Protein AF-V5EWU5-F1 (afdb_monomer_lite)

Radius of gyration: 29.4 Å; chains: 1; bounding box: 116×61×73 Å

Sequence (557 aa):
MPGSDLAMIQNNDSPIPMQPTFGDHDDWWSHLLGIFGRSRPTSTRIVQHLLTRFVQSNAVFFGLLHAPTLLAVVSGKQGHARADPALYLAVLAVSACDMHQTRIADERTSDMTSANEASRQLAAKLSEMAATYLQTATAHGSALTPSMGQAASILALTQPDGSTEQNSLIRLAENVVRTLSLHEAVSSREPLLQDSEPDSPLYWSRPVTSDSPESEVKYESIVRLCWTGISHRFRKYIAKPDEDFGDVDLPDFIQEIRPMAFWQPSVLPEDLPPPFFHSQDLMRRSAHLSRLTVSLAKLEKIKEVDEAGTPPSDTLEQVRGLLRSLDDLETSFVRHRPRSDAERHNVLGRTLQMFCRMHVWVRLTIWRKYKLWNSASDARSDDGAQRLFQTTHHPTVEFWLTIVQDMIDTMQQDLDAHVVDMTALRTSAADVDALARHVICACDLVVASGEAQPIAGQVDVALIILKRMLAHASLNEAKDGLHLTDDVVQRVKLGETRRAELTVGTAAAAEQPEVTEADVGIVRDDPMPPADQLSAEPAATTEPVVEPISTEELPSQ

Structure (mmCIF, N/CA/C/O backbone):
data_AF-V5EWU5-F1
#
_entry.id   AF-V5EWU5-F1
#
loop_
_atom_site.group_PDB
_atom_site.id
_atom_site.type_symbol
_atom_site.label_atom_id
_atom_site.label_alt_id
_atom_site.label_comp_id
_atom_site.label_asym_id
_atom_site.label_entity_id
_atom_site.label_seq_id
_atom_site.pdbx_PDB_ins_code
_atom_site.Cartn_x
_atom_site.Cartn_y
_atom_site.Cartn_z
_atom_site.occupancy
_atom_site.B_iso_or_equiv
_atom_site.auth_seq_id
_atom_site.auth_comp_id
_atom_site.auth_asym_id
_atom_site.auth_atom_id
_atom_site.pdbx_PDB_model_num
ATOM 1 N N . MET A 1 1 ? 1.109 -25.417 -17.497 1.00 25.52 1 MET A N 1
ATOM 2 C CA . MET A 1 1 ? 0.091 -24.498 -16.955 1.00 25.52 1 MET A CA 1
ATOM 3 C C . MET A 1 1 ? 0.801 -23.240 -16.491 1.00 25.52 1 MET A C 1
ATOM 5 O O . MET A 1 1 ? 1.584 -23.365 -15.556 1.00 25.52 1 MET A O 1
ATOM 9 N N . PRO A 1 2 ? 0.627 -22.074 -17.131 1.00 31.09 2 PRO A N 1
ATOM 10 C CA . PRO A 1 2 ? 0.987 -20.825 -16.485 1.00 31.09 2 PRO A CA 1
ATOM 11 C C . PRO A 1 2 ? -0.151 -20.498 -15.513 1.00 31.09 2 PRO A C 1
ATOM 13 O O . PRO A 1 2 ? -1.294 -20.298 -15.921 1.00 31.09 2 PRO A O 1
ATOM 16 N N . GLY A 1 3 ? 0.136 -20.584 -14.215 1.00 30.09 3 GLY A N 1
ATOM 17 C CA . GLY A 1 3 ? -0.768 -20.069 -13.191 1.00 30.09 3 GLY A CA 1
ATOM 18 C C . GLY A 1 3 ? -0.909 -18.554 -13.334 1.00 30.09 3 GLY A C 1
ATOM 19 O O . GLY A 1 3 ? -0.122 -17.924 -14.033 1.00 30.09 3 GLY A O 1
ATOM 20 N N . SER A 1 4 ? -1.906 -17.980 -12.659 1.00 36.06 4 SER A N 1
ATOM 21 C CA . SER A 1 4 ? -2.008 -16.533 -12.416 1.00 36.06 4 SER A CA 1
ATOM 22 C C . SER A 1 4 ? -0.617 -15.904 -12.210 1.00 36.06 4 SER A C 1
ATOM 24 O O . SER A 1 4 ? 0.197 -16.484 -11.491 1.00 36.06 4 SER A O 1
ATOM 26 N N . ASP A 1 5 ? -0.344 -14.730 -12.795 1.00 43.38 5 ASP A N 1
ATOM 27 C CA . ASP A 1 5 ? 0.932 -13.999 -12.637 1.00 43.38 5 ASP A CA 1
ATOM 28 C C . ASP A 1 5 ? 1.326 -13.808 -11.157 1.00 43.38 5 ASP A C 1
ATOM 30 O O . ASP A 1 5 ? 2.505 -13.716 -10.819 1.00 43.38 5 ASP A O 1
ATOM 34 N N . LEU A 1 6 ? 0.336 -13.811 -10.258 1.00 36.38 6 LEU A N 1
ATOM 35 C CA . LEU A 1 6 ? 0.501 -13.708 -8.805 1.00 36.38 6 LEU A CA 1
ATOM 36 C C . LEU A 1 6 ? 0.885 -15.046 -8.131 1.00 36.38 6 LEU A C 1
ATOM 38 O O . LEU A 1 6 ? 1.323 -15.056 -6.984 1.00 36.38 6 LEU A O 1
ATOM 42 N N . ALA A 1 7 ? 0.716 -16.178 -8.818 1.00 30.06 7 ALA A N 1
ATOM 43 C CA . ALA A 1 7 ? 0.884 -17.541 -8.306 1.00 30.06 7 ALA A CA 1
ATOM 44 C C . ALA A 1 7 ? 2.171 -18.247 -8.785 1.00 30.06 7 ALA A C 1
ATOM 46 O O . ALA A 1 7 ? 2.462 -19.349 -8.325 1.00 30.06 7 ALA A O 1
ATOM 47 N N . MET A 1 8 ? 2.965 -17.648 -9.682 1.00 33.09 8 MET A N 1
ATOM 48 C CA . MET A 1 8 ? 4.185 -18.278 -10.230 1.00 33.09 8 MET A CA 1
ATOM 49 C C . MET A 1 8 ? 5.470 -18.017 -9.422 1.00 33.09 8 MET A C 1
ATOM 51 O O . MET A 1 8 ? 6.584 -18.171 -9.923 1.00 33.09 8 MET A O 1
ATOM 55 N N . ILE A 1 9 ? 5.345 -17.606 -8.166 1.00 38.03 9 ILE A N 1
ATOM 56 C CA . ILE A 1 9 ? 6.449 -17.046 -7.393 1.00 38.03 9 ILE A CA 1
ATOM 57 C C . ILE A 1 9 ? 6.879 -18.053 -6.315 1.00 38.03 9 ILE A C 1
ATOM 59 O O . ILE A 1 9 ? 6.275 -18.129 -5.250 1.00 38.03 9 ILE A O 1
ATOM 63 N N . GLN A 1 10 ? 7.903 -18.860 -6.609 1.00 32.69 10 GLN A N 1
ATOM 64 C CA . GLN A 1 10 ? 8.476 -19.835 -5.668 1.00 32.69 10 GLN A CA 1
ATOM 65 C C . GLN A 1 10 ? 9.696 -19.259 -4.933 1.00 32.69 10 GLN A C 1
ATOM 67 O O . GLN A 1 10 ? 10.587 -18.686 -5.565 1.00 32.69 10 GLN A O 1
ATOM 72 N N . ASN A 1 11 ? 9.737 -19.437 -3.608 1.00 29.36 11 ASN A N 1
ATOM 73 C CA . ASN A 1 11 ? 10.832 -19.024 -2.722 1.00 29.36 11 ASN A CA 1
ATOM 74 C C . ASN A 1 11 ? 12.160 -19.667 -3.153 1.00 29.36 11 ASN A C 1
ATOM 76 O O . ASN A 1 11 ? 12.214 -20.876 -3.380 1.00 29.36 11 ASN A O 1
ATOM 80 N N . ASN A 1 12 ? 13.234 -18.880 -3.250 1.00 30.41 12 ASN A N 1
ATOM 81 C CA . ASN A 1 12 ? 14.565 -19.401 -3.560 1.00 30.41 12 ASN A CA 1
ATOM 82 C C . ASN A 1 12 ? 15.584 -18.902 -2.525 1.00 30.41 12 ASN A C 1
ATOM 84 O O . ASN A 1 12 ? 15.994 -17.747 -2.570 1.00 30.41 12 ASN A O 1
ATOM 88 N N . ASP A 1 13 ? 15.999 -19.776 -1.606 1.00 31.80 13 ASP A N 1
ATOM 89 C CA . ASP A 1 13 ? 16.842 -19.469 -0.438 1.00 31.80 13 ASP A CA 1
ATOM 90 C C . ASP A 1 13 ? 18.348 -19.600 -0.736 1.00 31.80 13 ASP A C 1
ATOM 92 O O . ASP A 1 13 ? 19.056 -20.428 -0.160 1.00 31.80 13 ASP A O 1
ATOM 96 N N . SER A 1 14 ? 18.878 -18.795 -1.661 1.00 26.36 14 SER A N 1
ATOM 97 C CA . SER A 1 14 ? 20.330 -18.763 -1.912 1.00 26.36 14 SER A CA 1
ATOM 98 C C . SER A 1 14 ? 21.030 -17.680 -1.073 1.00 26.36 14 SER A C 1
ATOM 100 O O . SER A 1 14 ? 20.687 -16.507 -1.212 1.00 26.36 14 SER A O 1
ATOM 102 N N . PRO A 1 15 ? 22.039 -18.015 -0.243 1.00 31.42 15 PRO A N 1
ATOM 103 C CA . PRO A 1 15 ? 22.735 -17.034 0.587 1.00 31.42 15 PRO A CA 1
ATOM 104 C C . PRO A 1 15 ? 23.613 -16.090 -0.251 1.00 31.42 15 PRO A C 1
ATOM 106 O O . PRO A 1 15 ? 24.507 -16.529 -0.983 1.00 31.42 15 PRO A O 1
ATOM 109 N N . ILE A 1 16 ? 23.373 -14.781 -0.109 1.00 35.44 16 ILE A N 1
ATOM 110 C CA . ILE A 1 16 ? 24.183 -13.711 -0.704 1.00 35.44 16 ILE A CA 1
ATOM 111 C C . ILE A 1 16 ? 25.237 -13.249 0.322 1.00 35.44 16 ILE A C 1
ATOM 113 O O . ILE A 1 16 ? 24.898 -12.907 1.452 1.00 35.44 16 ILE A O 1
ATOM 117 N N . PRO A 1 17 ? 26.524 -13.244 -0.036 1.00 37.47 17 PRO A N 1
ATOM 118 C CA . PRO A 1 17 ? 27.614 -12.939 0.888 1.00 37.47 17 PRO A CA 1
ATOM 119 C C . PRO A 1 17 ? 27.981 -11.453 0.979 1.00 37.47 17 PRO A C 1
ATOM 121 O O . PRO A 1 17 ? 27.923 -10.703 0.005 1.00 37.47 17 PRO A O 1
ATOM 124 N N . MET A 1 18 ? 28.432 -11.090 2.181 1.00 44.06 18 MET A N 1
ATOM 125 C CA . MET A 1 18 ? 28.787 -9.749 2.637 1.00 44.06 18 MET A CA 1
ATOM 126 C C . MET A 1 18 ? 30.224 -9.379 2.252 1.00 44.06 18 MET A C 1
ATOM 128 O O . MET A 1 18 ? 31.163 -9.966 2.782 1.00 44.06 18 MET A O 1
ATOM 13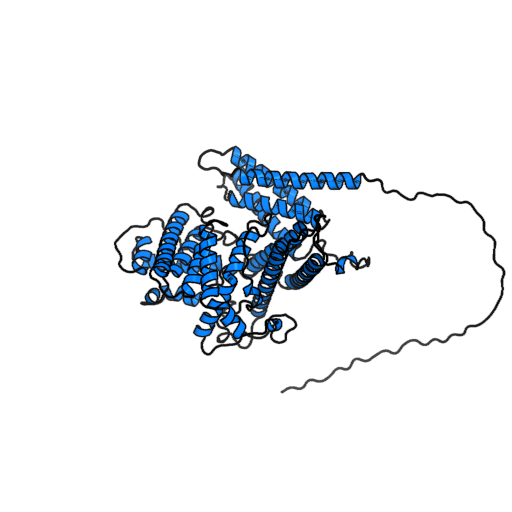2 N N . GLN A 1 19 ? 30.376 -8.421 1.337 1.00 35.84 19 GLN A N 1
ATOM 133 C CA . GLN A 1 19 ? 31.298 -7.269 1.392 1.00 35.84 19 GLN A CA 1
ATOM 134 C C . GLN A 1 19 ? 31.672 -6.796 -0.030 1.00 35.84 19 GLN A C 1
ATOM 136 O O . GLN A 1 19 ? 32.185 -7.591 -0.820 1.00 35.84 19 GLN A O 1
ATOM 141 N N . PRO A 1 20 ? 31.429 -5.513 -0.363 1.00 39.81 20 PRO A N 1
ATOM 142 C CA . PRO A 1 20 ? 31.774 -4.928 -1.656 1.00 39.81 20 PRO A CA 1
ATOM 143 C C . PRO A 1 20 ? 33.269 -4.565 -1.765 1.00 39.81 20 PRO A C 1
ATOM 145 O O . PRO A 1 20 ? 33.839 -4.032 -0.815 1.00 39.81 20 PRO A O 1
ATOM 148 N N . THR A 1 21 ? 33.900 -4.775 -2.929 1.00 38.00 21 THR A N 1
ATOM 149 C CA . THR A 1 21 ? 35.252 -4.255 -3.251 1.00 38.00 21 THR A CA 1
ATOM 150 C C . THR A 1 21 ? 35.234 -3.408 -4.526 1.00 38.00 21 THR A C 1
ATOM 152 O O . THR A 1 21 ? 34.425 -3.637 -5.417 1.00 38.00 21 THR A O 1
ATOM 155 N N . PHE A 1 22 ? 36.090 -2.382 -4.589 1.00 39.75 22 PHE A N 1
ATOM 156 C CA . PHE A 1 22 ? 35.981 -1.259 -5.532 1.00 39.75 22 PHE A CA 1
ATOM 157 C C . PHE A 1 22 ? 36.972 -1.339 -6.707 1.00 39.75 22 PHE A C 1
ATOM 159 O O . PHE A 1 22 ? 38.113 -1.767 -6.530 1.00 39.75 22 PHE A O 1
ATOM 166 N N . GLY A 1 23 ? 36.551 -0.845 -7.877 1.00 37.81 23 GLY A N 1
ATOM 167 C CA . GLY A 1 23 ? 37.384 -0.551 -9.048 1.00 37.81 23 GLY A CA 1
ATOM 168 C C . GLY A 1 23 ? 36.678 0.428 -10.002 1.00 37.81 23 GLY A C 1
ATOM 169 O O . GLY A 1 23 ? 35.449 0.501 -9.994 1.00 37.81 23 GLY A O 1
ATOM 170 N N . ASP A 1 24 ? 37.448 1.181 -10.795 1.00 38.38 24 ASP A N 1
ATOM 171 C CA . ASP A 1 24 ? 36.939 2.149 -11.785 1.00 38.38 24 ASP A CA 1
ATOM 172 C C . ASP A 1 24 ? 36.234 1.436 -12.953 1.00 38.38 24 ASP A C 1
ATOM 174 O O . ASP A 1 24 ? 36.809 0.547 -13.595 1.00 38.38 24 ASP A O 1
ATOM 178 N N . HIS A 1 25 ? 34.979 1.808 -13.236 1.00 48.34 25 HIS A N 1
ATOM 179 C CA . HIS A 1 25 ? 34.141 1.181 -14.265 1.00 48.34 25 HIS A CA 1
ATOM 180 C C . HIS A 1 25 ? 33.332 2.225 -15.069 1.00 48.34 25 HIS A C 1
ATOM 182 O O . HIS A 1 25 ? 32.541 2.962 -14.491 1.00 48.34 25 HIS A O 1
ATOM 188 N N . ASP A 1 26 ? 33.487 2.225 -16.404 1.00 56.50 26 ASP A N 1
ATOM 189 C CA . ASP A 1 26 ? 32.909 3.209 -17.352 1.00 56.50 26 ASP A CA 1
ATOM 190 C C . ASP A 1 26 ? 31.414 3.002 -17.704 1.00 56.50 26 ASP A C 1
ATOM 192 O O . ASP A 1 26 ? 30.802 3.853 -18.346 1.00 56.50 26 ASP A O 1
ATOM 196 N N . ASP A 1 27 ? 30.805 1.878 -17.312 1.00 79.38 27 ASP A N 1
ATOM 197 C CA . ASP A 1 27 ? 29.400 1.534 -17.602 1.00 79.38 27 ASP A CA 1
ATOM 198 C C . ASP A 1 27 ? 28.639 1.215 -16.305 1.00 79.38 27 ASP A C 1
ATOM 200 O O . ASP A 1 27 ? 29.173 0.536 -15.421 1.00 79.38 27 ASP A O 1
ATOM 204 N N . TRP A 1 28 ? 27.381 1.663 -16.201 1.00 86.50 28 TRP A N 1
ATOM 205 C CA . TRP A 1 28 ? 26.543 1.535 -14.999 1.00 86.50 28 TRP A CA 1
ATOM 206 C C . TRP A 1 28 ? 26.399 0.077 -14.555 1.00 86.50 28 TRP A C 1
ATOM 208 O O . TRP A 1 28 ? 26.444 -0.226 -13.363 1.00 86.50 28 TRP A O 1
ATOM 218 N N . TRP A 1 29 ? 26.278 -0.841 -15.519 1.00 88.38 29 TRP A N 1
ATOM 219 C CA . TRP A 1 29 ? 26.151 -2.269 -15.255 1.00 88.38 29 TRP A CA 1
ATOM 220 C C . TRP A 1 29 ? 27.453 -2.837 -14.690 1.00 88.38 29 TRP A C 1
ATOM 222 O O . TRP A 1 29 ? 27.440 -3.627 -13.748 1.00 88.38 29 TRP A O 1
ATOM 232 N N . SER A 1 30 ? 28.599 -2.396 -15.210 1.00 86.31 30 SER A N 1
ATOM 233 C CA . SER A 1 30 ? 29.905 -2.781 -14.669 1.00 86.31 30 SER A CA 1
ATOM 234 C C . SER A 1 30 ? 30.135 -2.198 -13.274 1.00 86.31 30 SER A C 1
ATOM 236 O O . SER A 1 30 ? 30.614 -2.924 -12.405 1.00 86.31 30 SER A O 1
ATOM 238 N N . HIS A 1 31 ? 29.720 -0.952 -13.025 1.00 86.00 31 HIS A N 1
ATOM 239 C CA . HIS A 1 31 ? 29.745 -0.346 -11.694 1.00 86.00 31 HIS A CA 1
ATOM 240 C C . HIS A 1 31 ? 28.875 -1.143 -10.706 1.00 86.00 31 HIS A C 1
ATOM 242 O O . HIS A 1 31 ? 29.367 -1.548 -9.653 1.00 86.00 31 HIS A O 1
ATOM 248 N N . LEU A 1 32 ? 27.633 -1.479 -11.076 1.00 88.69 32 LEU A N 1
ATOM 249 C CA . LEU A 1 32 ? 26.738 -2.322 -10.278 1.00 88.69 32 LEU A CA 1
ATOM 250 C C . LEU A 1 32 ? 27.356 -3.693 -9.965 1.00 88.69 32 LEU A C 1
ATOM 252 O O . LEU A 1 32 ? 27.375 -4.115 -8.812 1.00 88.69 32 LEU A O 1
ATOM 256 N N . LEU A 1 33 ? 27.879 -4.402 -10.971 1.00 88.06 33 LEU A N 1
ATOM 257 C CA . LEU A 1 33 ? 28.502 -5.712 -10.748 1.00 88.06 33 LEU A CA 1
ATOM 258 C C . LEU A 1 33 ? 29.757 -5.615 -9.870 1.00 88.06 33 LEU A C 1
ATOM 260 O O . LEU A 1 33 ? 30.027 -6.547 -9.104 1.00 88.06 33 LEU A O 1
ATOM 264 N N . GLY A 1 34 ? 30.484 -4.498 -9.975 1.00 82.38 34 GLY A N 1
ATOM 265 C CA . GLY A 1 34 ? 31.624 -4.148 -9.136 1.00 82.38 34 GLY A CA 1
ATOM 266 C C . GLY A 1 34 ? 31.249 -4.005 -7.663 1.00 82.38 34 GLY A C 1
ATOM 267 O O . GLY A 1 34 ? 32.018 -4.444 -6.817 1.00 82.38 34 GLY A O 1
ATOM 268 N N . ILE A 1 35 ? 30.035 -3.534 -7.333 1.00 83.31 35 ILE A N 1
ATOM 269 C CA . ILE A 1 35 ? 29.554 -3.486 -5.939 1.00 83.31 35 ILE A CA 1
ATOM 270 C C . ILE A 1 35 ? 29.672 -4.857 -5.282 1.00 83.31 35 ILE A C 1
ATOM 272 O O . ILE A 1 35 ? 30.048 -4.937 -4.129 1.00 83.31 35 ILE A O 1
ATOM 276 N N . PHE A 1 36 ? 29.420 -5.958 -5.980 1.00 79.88 36 PHE A N 1
ATOM 277 C CA . PHE A 1 36 ? 29.479 -7.274 -5.343 1.00 79.88 36 PHE A CA 1
ATOM 278 C C . PHE A 1 36 ? 30.904 -7.842 -5.219 1.00 79.88 36 PHE A C 1
ATOM 280 O O . PHE A 1 36 ? 31.059 -8.927 -4.663 1.00 79.88 36 PHE A O 1
ATOM 287 N N . GLY A 1 37 ? 31.935 -7.151 -5.735 1.00 64.31 37 GLY A N 1
ATOM 288 C CA . GLY A 1 37 ? 33.358 -7.462 -5.519 1.00 64.31 37 GLY A CA 1
ATOM 289 C C . GLY A 1 37 ? 33.833 -8.837 -6.009 1.00 64.31 37 GLY A C 1
ATOM 290 O O . GLY A 1 37 ? 34.921 -9.297 -5.661 1.00 64.31 37 GLY A O 1
ATOM 291 N N . ARG A 1 38 ? 33.000 -9.541 -6.782 1.00 67.56 38 ARG A N 1
ATOM 292 C CA . ARG A 1 38 ? 33.173 -10.945 -7.177 1.00 67.56 38 ARG A CA 1
ATOM 293 C C . ARG A 1 38 ? 33.399 -11.090 -8.673 1.00 67.56 38 ARG A C 1
ATOM 295 O O . ARG A 1 38 ? 33.311 -10.139 -9.445 1.00 67.56 38 ARG A O 1
ATOM 302 N N . SER A 1 39 ? 33.656 -12.327 -9.103 1.00 82.31 39 SER A N 1
ATOM 303 C CA . SER A 1 39 ? 33.628 -12.658 -10.525 1.00 82.31 39 SER A CA 1
ATOM 304 C C . SER A 1 39 ? 32.289 -12.232 -11.138 1.00 82.31 39 SER A C 1
ATOM 306 O O . SER A 1 39 ? 31.231 -12.457 -10.542 1.00 82.31 39 SER A O 1
ATOM 308 N N . ARG A 1 40 ? 32.328 -11.660 -12.351 1.00 82.50 40 ARG A N 1
ATOM 309 C CA . ARG A 1 40 ? 31.131 -11.218 -13.092 1.00 82.50 40 ARG A CA 1
ATOM 310 C C . ARG A 1 40 ? 29.967 -12.229 -13.049 1.00 82.50 40 ARG A C 1
ATOM 312 O O . ARG A 1 40 ? 28.863 -11.805 -12.720 1.00 82.50 40 ARG A O 1
ATOM 319 N N . PRO A 1 41 ? 30.176 -13.546 -13.275 1.00 84.31 41 PRO A N 1
ATOM 320 C CA . PRO A 1 41 ? 29.092 -14.531 -13.199 1.00 84.31 41 PRO A CA 1
ATOM 321 C C . PRO A 1 41 ? 28.394 -14.591 -11.836 1.00 84.31 41 PRO A C 1
ATOM 323 O O . PRO A 1 41 ? 27.191 -14.827 -11.767 1.00 84.31 41 PRO A O 1
ATOM 326 N N . THR A 1 42 ? 29.133 -14.384 -10.747 1.00 82.38 42 THR A N 1
ATOM 327 C CA . THR A 1 42 ? 28.574 -14.433 -9.392 1.00 82.38 42 THR A CA 1
ATOM 328 C C . THR A 1 42 ? 27.777 -13.172 -9.090 1.00 82.38 42 THR A C 1
ATOM 330 O O . THR A 1 42 ? 26.655 -13.275 -8.604 1.00 82.38 42 THR A O 1
ATOM 333 N N . SER A 1 43 ? 28.308 -11.998 -9.442 1.00 85.06 43 SER A N 1
ATOM 334 C CA . SER A 1 43 ? 27.592 -10.726 -9.309 1.00 85.06 43 SER A CA 1
ATOM 335 C C . SER A 1 43 ? 26.283 -10.735 -10.109 1.00 85.06 43 SER A C 1
ATOM 337 O O . SER A 1 43 ? 25.245 -10.338 -9.592 1.00 85.06 43 SER A O 1
ATOM 339 N N . THR A 1 44 ? 26.284 -11.275 -11.334 1.00 87.56 44 THR A N 1
ATOM 340 C CA . THR A 1 44 ? 25.061 -11.395 -12.146 1.00 87.56 44 THR A CA 1
ATOM 341 C C . THR A 1 44 ? 24.020 -12.318 -11.507 1.00 87.56 44 THR A C 1
ATOM 343 O O . THR A 1 44 ? 22.838 -11.989 -11.531 1.00 87.56 44 THR A O 1
ATOM 346 N N . ARG A 1 45 ? 24.430 -13.437 -10.887 1.00 85.50 45 ARG A N 1
ATOM 347 C CA . ARG A 1 45 ? 23.500 -14.306 -10.137 1.00 85.50 45 ARG A CA 1
ATOM 348 C C . ARG A 1 45 ? 22.894 -13.597 -8.930 1.00 85.50 45 ARG A C 1
ATOM 350 O O . ARG A 1 45 ? 21.713 -13.782 -8.668 1.00 85.50 45 ARG A O 1
ATOM 357 N N . ILE A 1 46 ? 23.681 -12.788 -8.219 1.00 84.62 46 ILE A N 1
ATOM 358 C CA . ILE A 1 46 ? 23.183 -11.987 -7.092 1.00 84.62 46 ILE A CA 1
ATOM 359 C C . ILE A 1 46 ? 22.140 -10.983 -7.589 1.00 84.62 46 ILE A C 1
ATOM 361 O O . ILE A 1 46 ? 21.049 -10.922 -7.034 1.00 84.62 46 ILE A O 1
ATOM 365 N N . VAL A 1 47 ? 22.426 -10.266 -8.680 1.00 89.00 47 VAL A N 1
ATOM 366 C CA . VAL A 1 47 ? 21.457 -9.351 -9.301 1.00 89.00 47 VAL A CA 1
ATOM 367 C C . VAL A 1 47 ? 20.185 -10.097 -9.711 1.00 89.00 47 VAL A C 1
ATOM 369 O O . VAL A 1 47 ? 19.095 -9.667 -9.358 1.00 89.00 47 VAL A O 1
ATOM 372 N N . GLN A 1 48 ? 20.297 -11.243 -10.389 1.00 88.88 48 GLN A N 1
ATOM 373 C CA . GLN A 1 48 ? 19.136 -12.056 -10.768 1.00 88.88 48 GLN A CA 1
ATOM 374 C C . GLN A 1 48 ? 18.311 -12.498 -9.550 1.00 88.88 48 GLN A C 1
ATOM 376 O O . GLN A 1 48 ? 17.080 -12.459 -9.597 1.00 88.88 48 GLN A O 1
ATOM 381 N N . HIS A 1 49 ? 18.972 -12.904 -8.465 1.00 85.00 49 HIS A N 1
ATOM 382 C CA . HIS A 1 49 ? 18.303 -13.272 -7.222 1.00 85.00 49 HIS A CA 1
ATOM 383 C C . HIS A 1 49 ? 17.549 -12.080 -6.623 1.00 85.00 49 HIS A C 1
ATOM 385 O O . HIS A 1 49 ? 16.372 -12.216 -6.303 1.00 85.00 49 HIS A O 1
ATOM 391 N N . LEU A 1 50 ? 18.181 -10.906 -6.534 1.00 86.75 50 LEU A N 1
ATOM 392 C CA . LEU A 1 50 ? 17.543 -9.691 -6.024 1.00 86.75 50 LEU A CA 1
ATOM 393 C C . LEU A 1 50 ? 16.354 -9.261 -6.899 1.00 86.75 50 LEU A C 1
ATOM 395 O O . LEU A 1 50 ? 15.286 -9.001 -6.364 1.00 86.75 50 LEU A O 1
ATOM 399 N N . LEU A 1 51 ? 16.483 -9.279 -8.231 1.00 88.25 51 LEU A N 1
ATOM 400 C CA . LEU A 1 51 ? 15.364 -8.988 -9.142 1.00 88.25 51 LEU A CA 1
ATOM 401 C C . LEU A 1 51 ? 14.205 -9.972 -8.966 1.00 88.25 51 LEU A C 1
ATOM 403 O O . LEU A 1 51 ? 13.044 -9.571 -8.978 1.00 88.25 51 LEU A O 1
ATOM 407 N N . THR A 1 52 ? 14.513 -11.259 -8.792 1.00 84.12 52 THR A N 1
ATOM 408 C CA . THR A 1 52 ? 13.487 -12.271 -8.519 1.00 84.12 52 THR A CA 1
ATOM 409 C C . THR A 1 52 ? 12.791 -11.938 -7.206 1.00 84.12 52 THR A C 1
ATOM 411 O O . THR A 1 52 ? 11.568 -11.846 -7.193 1.00 84.12 52 THR A O 1
ATOM 414 N N . ARG A 1 53 ? 13.564 -11.666 -6.144 1.00 80.00 53 ARG A N 1
ATOM 415 C CA . ARG A 1 53 ? 13.069 -11.289 -4.814 1.00 80.00 53 ARG A CA 1
ATOM 416 C C . ARG A 1 53 ? 12.160 -10.062 -4.861 1.00 80.00 53 ARG A C 1
ATOM 418 O O . ARG A 1 53 ? 11.088 -10.112 -4.269 1.00 80.00 53 ARG A O 1
ATOM 425 N N . PHE A 1 54 ? 12.522 -9.022 -5.618 1.00 83.69 54 PHE A N 1
ATOM 426 C CA . PHE A 1 54 ? 11.675 -7.843 -5.826 1.00 83.69 54 PHE A CA 1
ATOM 427 C C . PHE A 1 54 ? 10.258 -8.233 -6.242 1.00 83.69 54 PHE A C 1
ATOM 429 O O . PHE A 1 54 ? 9.280 -7.824 -5.618 1.00 83.69 54 PHE A O 1
ATOM 436 N N . VAL A 1 55 ? 10.169 -9.053 -7.294 1.00 79.06 55 VAL A N 1
ATOM 437 C CA . VAL A 1 55 ? 8.902 -9.493 -7.878 1.00 79.06 55 VAL A CA 1
ATOM 438 C C . VAL A 1 55 ? 8.092 -10.285 -6.852 1.00 79.06 55 VAL A C 1
ATOM 440 O O . VAL A 1 55 ? 6.877 -10.145 -6.812 1.00 79.06 55 VAL A O 1
ATOM 443 N N . GLN A 1 56 ? 8.737 -11.069 -5.983 1.00 74.69 56 GLN A N 1
ATOM 444 C CA . GLN A 1 56 ? 8.043 -11.875 -4.969 1.00 74.69 56 GLN A CA 1
ATOM 445 C C . GLN A 1 56 ? 7.509 -11.033 -3.810 1.00 74.69 56 GLN A C 1
ATOM 447 O O . GLN A 1 56 ? 6.358 -11.187 -3.379 1.00 74.69 56 GLN A O 1
ATOM 452 N N . SER A 1 57 ? 8.364 -10.146 -3.302 1.00 70.50 57 SER A N 1
ATOM 453 C CA . SER A 1 57 ? 8.082 -9.370 -2.102 1.00 70.50 57 SER A CA 1
ATOM 454 C C . SER A 1 57 ? 7.122 -8.228 -2.358 1.00 70.50 57 SER A C 1
ATOM 456 O O . SER A 1 57 ? 6.225 -7.993 -1.553 1.00 70.50 57 SER A O 1
ATOM 458 N N . ASN A 1 58 ? 7.252 -7.573 -3.510 1.00 71.25 58 ASN A N 1
ATOM 459 C CA . ASN A 1 58 ? 6.571 -6.317 -3.782 1.00 71.25 58 ASN A CA 1
ATOM 460 C C . ASN A 1 58 ? 5.415 -6.447 -4.785 1.00 71.25 58 ASN A C 1
ATOM 462 O O . ASN A 1 58 ? 4.806 -5.435 -5.107 1.00 71.25 58 ASN A O 1
ATOM 466 N N . ALA A 1 59 ? 5.040 -7.654 -5.236 1.00 62.31 59 ALA A N 1
ATOM 467 C CA . ALA A 1 59 ? 3.923 -7.855 -6.178 1.00 62.31 59 ALA A CA 1
ATOM 468 C C . ALA A 1 59 ? 2.593 -7.218 -5.729 1.00 62.31 59 ALA A C 1
ATOM 470 O O . ALA A 1 59 ? 1.795 -6.814 -6.571 1.00 62.31 59 ALA A O 1
ATOM 471 N N . VAL A 1 60 ? 2.364 -7.126 -4.415 1.00 58.34 60 VAL A N 1
ATOM 472 C CA . VAL A 1 60 ? 1.114 -6.627 -3.820 1.00 58.34 60 VAL A CA 1
ATOM 473 C C . VAL A 1 60 ? 0.992 -5.099 -3.937 1.00 58.34 60 VAL A C 1
ATOM 475 O O . VAL A 1 60 ? -0.095 -4.582 -4.171 1.00 58.34 60 VAL A O 1
ATOM 478 N N . PHE A 1 61 ? 2.113 -4.380 -3.823 1.00 56.44 61 PHE A N 1
ATOM 479 C CA . PHE A 1 61 ? 2.167 -2.911 -3.827 1.00 56.44 61 PHE A CA 1
ATOM 480 C C . PHE A 1 61 ? 2.702 -2.336 -5.150 1.00 56.44 61 PHE A C 1
ATOM 482 O O . PHE A 1 61 ? 2.287 -1.267 -5.595 1.00 56.44 61 PHE A O 1
ATOM 489 N N . PHE A 1 62 ? 3.626 -3.059 -5.785 1.00 56.59 62 PHE A N 1
ATOM 490 C CA . PHE A 1 62 ? 4.387 -2.677 -6.974 1.00 56.59 62 PHE A CA 1
ATOM 491 C C . PHE A 1 62 ? 4.200 -3.706 -8.073 1.00 56.59 62 PHE A C 1
ATOM 493 O O . PHE A 1 62 ? 5.142 -4.107 -8.757 1.00 56.59 62 PHE A O 1
ATOM 500 N N . GLY A 1 63 ? 2.934 -3.968 -8.386 1.00 66.69 63 GLY A N 1
ATOM 501 C CA . GLY A 1 63 ? 2.559 -4.382 -9.728 1.00 66.69 63 GLY A CA 1
ATOM 502 C C . GLY A 1 63 ? 3.028 -3.399 -10.815 1.00 66.69 63 GLY A C 1
ATOM 503 O O . GLY A 1 63 ? 2.651 -3.578 -11.950 1.00 66.69 63 GLY A O 1
ATOM 504 N N . LEU A 1 64 ? 3.823 -2.368 -10.534 1.00 80.12 64 LEU A N 1
ATOM 505 C CA . LEU A 1 64 ? 4.301 -1.359 -11.473 1.00 80.12 64 LEU A CA 1
ATOM 506 C C . LEU A 1 64 ? 5.158 -1.908 -12.625 1.00 80.12 64 LEU A C 1
ATOM 508 O O . LEU A 1 64 ? 5.234 -1.265 -13.672 1.00 80.12 64 LEU A O 1
ATOM 512 N N . LEU A 1 65 ? 5.818 -3.056 -12.437 1.00 86.19 65 LEU A N 1
ATOM 513 C CA . LEU A 1 65 ? 6.765 -3.618 -13.402 1.00 86.19 65 LEU A CA 1
ATOM 514 C C . LEU A 1 65 ? 6.340 -5.003 -13.890 1.00 86.19 65 LEU A C 1
ATOM 516 O O . LEU A 1 65 ? 5.980 -5.875 -13.101 1.00 86.19 65 LEU A O 1
ATOM 520 N N . HIS A 1 66 ? 6.461 -5.224 -15.197 1.00 86.19 66 HIS A N 1
ATOM 521 C CA . HIS A 1 66 ? 6.255 -6.532 -15.808 1.00 86.19 66 HIS A CA 1
ATOM 522 C C . HIS A 1 66 ? 7.474 -7.431 -15.553 1.00 86.19 66 HIS A C 1
ATOM 524 O O . HIS A 1 66 ? 8.569 -7.170 -16.061 1.00 86.19 66 HIS A O 1
ATOM 530 N N . ALA A 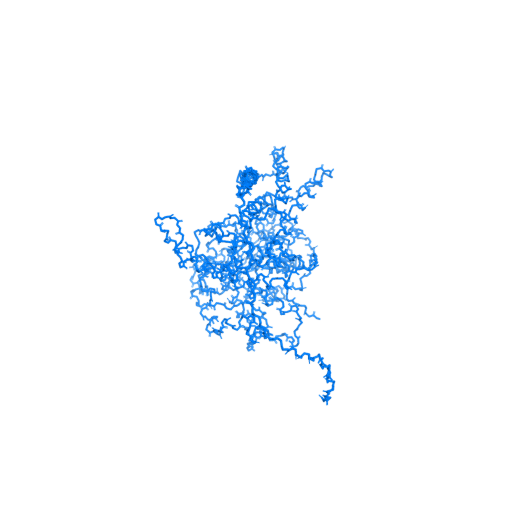1 67 ? 7.295 -8.490 -14.759 1.00 85.56 67 ALA A N 1
ATOM 531 C CA . ALA A 1 67 ? 8.395 -9.328 -14.275 1.00 85.56 67 ALA A CA 1
ATOM 532 C C . ALA A 1 67 ? 9.259 -9.958 -15.390 1.00 85.56 67 ALA A C 1
ATOM 534 O O . ALA A 1 67 ? 10.486 -9.874 -15.286 1.00 85.56 67 ALA A O 1
ATOM 535 N N . PRO A 1 68 ? 8.697 -10.513 -16.487 1.00 84.88 68 PRO A N 1
ATOM 536 C CA . PRO A 1 68 ? 9.502 -10.993 -17.611 1.00 84.88 68 PRO A CA 1
ATOM 537 C C . PRO A 1 68 ? 10.383 -9.902 -18.231 1.00 84.88 68 PRO A C 1
ATOM 539 O O . PRO A 1 68 ? 11.554 -10.146 -18.521 1.00 84.88 68 PRO A O 1
ATOM 542 N N . THR A 1 69 ? 9.854 -8.682 -18.383 1.00 83.50 69 THR A N 1
ATOM 543 C CA . THR A 1 69 ? 10.614 -7.541 -18.919 1.00 83.50 69 THR A CA 1
ATOM 544 C C . THR A 1 69 ? 11.748 -7.138 -17.979 1.00 83.50 69 THR A C 1
ATOM 546 O O . THR A 1 69 ? 12.855 -6.873 -18.441 1.00 83.50 69 THR A O 1
ATOM 549 N N . LEU A 1 70 ? 11.497 -7.138 -16.666 1.00 86.25 70 LEU A N 1
ATOM 550 C CA . LEU A 1 70 ? 12.504 -6.837 -15.648 1.00 86.25 70 LEU A CA 1
ATOM 551 C C . LEU A 1 70 ? 13.641 -7.876 -15.647 1.00 86.25 70 LEU A C 1
ATOM 553 O O . LEU A 1 70 ? 14.819 -7.530 -15.614 1.00 86.25 70 LEU A O 1
ATOM 557 N N . LEU A 1 71 ? 13.307 -9.165 -15.719 1.00 86.44 71 LEU A N 1
ATOM 558 C CA . LEU A 1 71 ? 14.298 -10.245 -15.687 1.00 86.44 71 LEU A CA 1
ATOM 559 C C . LEU A 1 71 ? 15.094 -10.368 -16.995 1.00 86.44 71 LEU A C 1
ATOM 561 O O . LEU A 1 71 ? 16.231 -10.840 -16.977 1.00 86.44 71 LEU A O 1
ATOM 565 N N . ALA A 1 72 ? 14.563 -9.885 -18.121 1.00 83.12 72 ALA A N 1
ATOM 566 C CA . ALA A 1 72 ? 15.262 -9.920 -19.405 1.00 83.12 72 ALA A CA 1
ATOM 567 C C . ALA A 1 72 ? 16.611 -9.168 -19.391 1.00 83.12 72 ALA A C 1
ATOM 569 O O . ALA A 1 72 ? 17.497 -9.496 -20.189 1.00 83.12 72 ALA A O 1
ATOM 570 N N . VAL A 1 73 ? 16.815 -8.214 -18.466 1.00 79.88 73 VAL A N 1
ATOM 571 C CA . VAL A 1 73 ? 18.079 -7.462 -18.342 1.00 79.88 73 VAL A CA 1
ATOM 572 C C . VAL A 1 73 ? 19.282 -8.372 -18.086 1.00 79.88 73 VAL A C 1
ATOM 574 O O . VAL A 1 73 ? 20.370 -8.106 -18.600 1.00 79.88 73 VAL A O 1
ATOM 577 N N . VAL A 1 74 ? 19.082 -9.452 -17.317 1.00 79.81 74 VAL A N 1
ATOM 578 C CA . VAL A 1 74 ? 20.141 -10.394 -16.921 1.00 79.81 74 VAL A CA 1
ATOM 579 C C . VAL A 1 74 ? 20.258 -11.586 -17.868 1.00 79.81 74 VAL A C 1
ATOM 581 O O . VAL A 1 74 ? 21.281 -12.267 -17.870 1.00 79.81 74 VAL A O 1
ATOM 584 N N . SER A 1 75 ? 19.237 -11.842 -18.690 1.00 71.81 75 SER A N 1
ATOM 585 C CA . SER A 1 75 ? 19.182 -13.012 -19.574 1.00 71.81 75 SER A CA 1
ATOM 586 C C . SER A 1 75 ? 19.900 -12.816 -20.918 1.00 71.81 75 SER A C 1
ATOM 588 O O . SER A 1 75 ? 20.222 -13.801 -21.580 1.00 71.81 75 SER A O 1
ATOM 590 N N . GLY A 1 76 ? 20.166 -11.574 -21.343 1.00 65.25 76 GLY A N 1
ATOM 591 C CA . GLY A 1 76 ? 20.737 -11.261 -22.662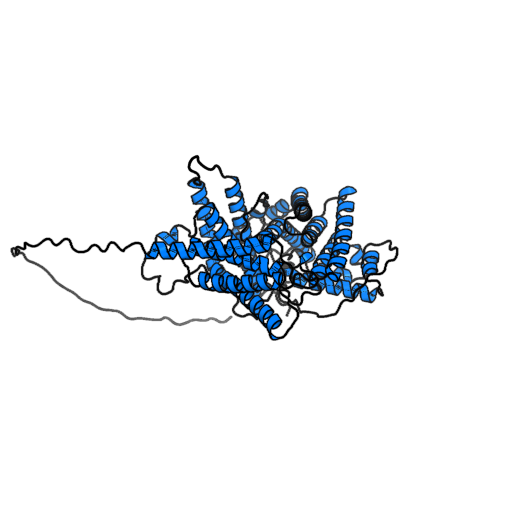 1.00 65.25 76 GLY A CA 1
ATOM 592 C C . GLY A 1 76 ? 22.071 -10.507 -22.623 1.00 65.25 76 GLY A C 1
ATOM 593 O O . GLY A 1 76 ? 22.332 -9.719 -21.719 1.00 65.25 76 GLY A O 1
ATOM 594 N N . LYS A 1 77 ? 22.903 -10.666 -23.668 1.00 62.66 77 LYS A N 1
ATOM 595 C CA . LYS A 1 77 ? 24.200 -9.960 -23.798 1.00 62.66 77 LYS A CA 1
ATOM 596 C C . LYS A 1 77 ? 24.082 -8.428 -23.887 1.00 62.66 77 LYS A C 1
ATOM 598 O O . LYS A 1 77 ? 25.074 -7.754 -23.651 1.00 62.66 77 LYS A O 1
ATOM 603 N N . GLN A 1 78 ? 22.908 -7.890 -24.230 1.00 67.44 78 GLN A N 1
ATOM 604 C CA . GLN A 1 78 ? 22.654 -6.445 -24.377 1.00 67.44 78 GLN A CA 1
ATOM 605 C C . GLN A 1 78 ? 21.435 -5.943 -23.581 1.00 67.44 78 GLN A C 1
ATOM 607 O O . GLN A 1 78 ? 21.015 -4.806 -23.775 1.00 67.44 78 GLN A O 1
ATOM 612 N N . GLY A 1 79 ? 20.853 -6.758 -22.690 1.00 71.88 79 GLY A N 1
ATOM 613 C CA . GLY A 1 79 ? 19.658 -6.358 -21.929 1.00 71.88 79 GLY A CA 1
ATOM 614 C C . GLY A 1 79 ? 19.885 -5.080 -21.110 1.00 71.88 79 GLY A C 1
ATOM 615 O O . GLY A 1 79 ? 19.075 -4.159 -21.148 1.00 71.88 79 GLY A O 1
ATOM 616 N N . HIS A 1 80 ? 21.051 -4.981 -20.470 1.00 79.06 80 HIS A N 1
ATOM 617 C CA . HIS A 1 80 ? 21.481 -3.822 -19.681 1.00 79.06 80 HIS A CA 1
ATOM 618 C C . HIS A 1 80 ? 21.718 -2.543 -20.504 1.00 79.06 80 HIS A C 1
ATOM 620 O O . HIS A 1 80 ? 21.620 -1.451 -19.956 1.00 79.06 80 HIS A O 1
ATOM 626 N N . ALA A 1 81 ? 21.980 -2.641 -21.813 1.00 76.88 81 ALA A N 1
ATOM 627 C CA . ALA A 1 81 ? 22.235 -1.468 -22.655 1.00 76.88 81 ALA A CA 1
ATOM 628 C C . ALA A 1 81 ? 20.958 -0.664 -22.969 1.00 76.88 81 ALA A C 1
ATOM 630 O O . ALA A 1 81 ? 21.036 0.501 -23.345 1.00 76.88 81 ALA A O 1
ATOM 631 N N . ARG A 1 82 ? 19.782 -1.295 -22.845 1.00 74.62 82 ARG A N 1
ATOM 632 C CA . ARG A 1 82 ? 18.462 -0.674 -23.070 1.00 74.62 82 ARG A CA 1
ATOM 633 C C . ARG A 1 82 ? 17.690 -0.422 -21.773 1.00 74.62 82 ARG A C 1
ATOM 635 O O . ARG A 1 82 ? 16.567 0.069 -21.819 1.00 74.62 82 ARG A O 1
ATOM 642 N N . ALA A 1 83 ? 18.261 -0.817 -20.641 1.00 84.50 83 ALA A N 1
ATOM 643 C CA . ALA A 1 83 ? 17.662 -0.652 -19.331 1.00 84.50 83 ALA A CA 1
ATOM 644 C C . ALA A 1 83 ? 17.899 0.763 -18.802 1.00 84.50 83 ALA A C 1
ATOM 646 O O . ALA A 1 83 ? 18.972 1.328 -18.995 1.00 84.50 83 ALA A O 1
ATOM 647 N N . ASP A 1 84 ? 16.903 1.307 -18.106 1.00 87.12 84 ASP A N 1
ATOM 648 C CA . ASP A 1 84 ? 17.055 2.549 -17.355 1.00 87.12 84 ASP A CA 1
ATOM 649 C C . ASP A 1 84 ? 17.870 2.264 -16.075 1.00 87.12 84 ASP A C 1
ATOM 651 O O . ASP A 1 84 ? 17.398 1.503 -15.223 1.00 87.12 84 ASP A O 1
ATOM 655 N N . PRO A 1 85 ? 19.087 2.818 -15.915 1.00 90.69 85 PRO A N 1
ATOM 656 C CA . PRO A 1 85 ? 19.938 2.494 -14.772 1.00 90.69 85 PRO A CA 1
ATOM 657 C C . PRO A 1 85 ? 19.282 2.832 -13.432 1.00 90.69 85 PRO A C 1
ATOM 659 O O . PRO A 1 85 ? 19.376 2.044 -12.491 1.00 90.69 85 PRO A O 1
ATOM 662 N N . ALA A 1 86 ? 18.583 3.969 -13.346 1.00 92.44 86 ALA A N 1
ATOM 663 C CA . ALA A 1 86 ? 17.928 4.396 -12.118 1.00 92.44 86 ALA A CA 1
ATOM 664 C C . ALA A 1 86 ? 16.829 3.417 -11.701 1.00 92.44 86 ALA A C 1
ATOM 666 O O . ALA A 1 86 ? 16.734 3.069 -10.525 1.00 92.44 86 ALA A O 1
ATOM 667 N N . LEU A 1 87 ? 16.041 2.932 -12.665 1.00 92.19 87 LEU A N 1
ATOM 668 C CA . LEU A 1 87 ? 14.983 1.960 -12.406 1.00 92.19 87 LEU A CA 1
ATOM 669 C C . LEU A 1 87 ? 15.535 0.667 -11.800 1.00 92.19 87 LEU A C 1
ATOM 671 O O . LEU A 1 87 ? 15.055 0.209 -10.764 1.00 92.19 87 LEU A O 1
ATOM 675 N N . TYR A 1 88 ? 16.555 0.082 -12.427 1.00 92.81 88 TYR A N 1
ATOM 676 C CA . TYR A 1 88 ? 17.115 -1.189 -11.966 1.00 92.81 88 TYR A CA 1
ATOM 677 C C . TYR A 1 88 ? 17.850 -1.046 -10.634 1.00 92.81 88 TYR A C 1
ATOM 679 O O . TYR A 1 88 ? 17.727 -1.920 -9.779 1.00 92.81 88 TYR A O 1
ATOM 687 N N . LEU A 1 89 ? 18.572 0.055 -10.419 1.00 94.56 89 LEU A N 1
ATOM 688 C CA . LEU A 1 89 ? 19.223 0.326 -9.138 1.00 94.56 89 LEU A CA 1
ATOM 689 C C . LEU A 1 89 ? 18.197 0.510 -8.010 1.00 94.56 89 LEU A C 1
ATOM 691 O O . LEU A 1 89 ? 18.386 -0.065 -6.941 1.00 94.56 89 LEU A O 1
ATOM 695 N N . ALA A 1 90 ? 17.084 1.210 -8.258 1.00 93.75 90 ALA A N 1
ATOM 696 C CA . ALA A 1 90 ? 16.002 1.365 -7.283 1.00 93.75 90 ALA A CA 1
ATOM 697 C C . ALA A 1 90 ? 15.343 0.019 -6.928 1.00 93.75 90 ALA A C 1
ATOM 699 O O . ALA A 1 90 ? 15.159 -0.293 -5.752 1.00 93.75 90 ALA A O 1
ATOM 700 N N . VAL A 1 91 ? 15.054 -0.818 -7.931 1.00 91.94 91 VAL A N 1
ATOM 701 C CA . VAL A 1 91 ? 14.529 -2.184 -7.735 1.00 91.94 91 VAL A CA 1
ATOM 702 C C . VAL A 1 91 ? 15.468 -3.020 -6.861 1.00 91.94 91 VAL A C 1
ATOM 704 O O . VAL A 1 91 ? 15.031 -3.714 -5.938 1.00 91.94 91 VAL A O 1
ATOM 707 N N . LEU A 1 92 ? 16.770 -2.964 -7.143 1.00 92.31 92 LEU A N 1
ATOM 708 C CA . LEU A 1 92 ? 17.769 -3.711 -6.384 1.00 92.31 92 LEU A CA 1
ATOM 709 C C . LEU A 1 92 ? 17.926 -3.172 -4.962 1.00 92.31 92 LEU A C 1
ATOM 711 O O . LEU A 1 92 ? 18.101 -3.974 -4.050 1.00 92.31 92 LEU A O 1
ATOM 715 N N . ALA A 1 93 ? 17.826 -1.856 -4.763 1.00 91.44 93 ALA A N 1
ATOM 716 C CA . ALA A 1 93 ? 17.876 -1.238 -3.443 1.00 91.44 93 ALA A CA 1
ATOM 717 C C . ALA A 1 93 ? 16.722 -1.717 -2.553 1.00 91.44 93 ALA A C 1
ATOM 719 O O . ALA A 1 93 ? 16.955 -2.186 -1.442 1.00 91.44 93 ALA A O 1
ATOM 720 N N . VAL A 1 94 ? 15.498 -1.710 -3.087 1.00 88.12 94 VAL A N 1
ATOM 721 C CA . VAL A 1 94 ? 14.314 -2.257 -2.409 1.00 88.12 94 VAL A CA 1
ATOM 722 C C . VAL A 1 94 ? 14.506 -3.733 -2.055 1.00 88.12 94 VAL A C 1
ATOM 724 O O . VAL A 1 94 ? 14.297 -4.149 -0.920 1.00 88.12 94 VAL A O 1
ATOM 727 N N . SER A 1 95 ? 14.978 -4.529 -3.012 1.00 86.75 95 SER A N 1
ATOM 728 C CA . SER A 1 95 ? 15.203 -5.966 -2.802 1.00 86.75 95 SER A CA 1
ATOM 729 C C . SER A 1 95 ? 16.293 -6.258 -1.776 1.00 86.75 95 SER A C 1
ATOM 731 O O . SER A 1 95 ? 16.265 -7.303 -1.125 1.00 86.75 95 SER A O 1
ATOM 733 N N . ALA A 1 96 ? 17.272 -5.358 -1.659 1.00 85.56 96 ALA A N 1
ATOM 734 C CA . ALA A 1 96 ? 18.343 -5.463 -0.685 1.00 85.56 96 ALA A CA 1
ATOM 735 C C . ALA A 1 96 ? 17.819 -5.265 0.743 1.00 85.56 96 ALA A C 1
ATOM 737 O O . ALA A 1 96 ? 18.267 -5.998 1.619 1.00 85.56 96 ALA A O 1
ATOM 738 N N . CYS A 1 97 ? 16.840 -4.376 0.977 1.00 78.12 97 CYS A N 1
ATOM 739 C CA . CYS A 1 97 ? 16.184 -4.230 2.287 1.00 78.12 97 CYS A CA 1
ATOM 740 C C . CYS A 1 97 ? 15.576 -5.554 2.766 1.00 78.12 97 CYS A C 1
ATOM 742 O O . CYS A 1 97 ? 15.724 -5.937 3.926 1.00 78.12 97 CYS A O 1
ATOM 744 N N . ASP A 1 98 ? 14.959 -6.289 1.843 1.00 69.62 98 ASP A N 1
ATOM 745 C CA . ASP A 1 98 ? 14.255 -7.524 2.165 1.00 69.62 98 ASP A CA 1
ATOM 746 C C . ASP A 1 98 ? 15.194 -8.737 2.244 1.00 69.62 98 ASP A C 1
ATOM 748 O O . ASP A 1 98 ? 14.730 -9.813 2.603 1.00 69.62 98 ASP A O 1
ATOM 752 N N . MET A 1 99 ? 16.491 -8.616 1.917 1.00 68.62 99 MET A N 1
ATOM 753 C CA . MET A 1 99 ? 17.411 -9.735 1.629 1.00 68.62 99 MET A CA 1
ATOM 754 C C . MET A 1 99 ? 17.523 -10.789 2.747 1.00 68.62 99 MET A C 1
ATOM 756 O O . MET A 1 99 ? 17.728 -11.970 2.458 1.00 68.62 99 MET A O 1
ATOM 760 N N . HIS A 1 100 ? 17.356 -10.393 4.010 1.00 62.72 100 HIS A N 1
ATOM 761 C CA . HIS A 1 100 ? 17.409 -11.306 5.161 1.00 62.72 100 HIS A CA 1
ATOM 762 C C . HIS A 1 100 ? 16.075 -11.492 5.879 1.00 62.72 100 HIS A C 1
ATOM 764 O O . HIS A 1 100 ? 16.023 -12.193 6.890 1.00 62.72 100 HIS A O 1
ATOM 770 N N . GLN A 1 101 ? 14.992 -10.912 5.362 1.00 60.50 101 GLN A N 1
ATOM 771 C CA . GLN A 1 101 ? 13.666 -11.199 5.888 1.00 60.50 101 GLN A CA 1
ATOM 772 C C . GLN A 1 101 ? 13.307 -12.651 5.552 1.00 60.50 101 GLN A C 1
ATOM 774 O O . GLN A 1 101 ? 13.324 -13.063 4.393 1.00 60.50 101 GLN A O 1
ATOM 779 N N . THR A 1 102 ? 13.019 -13.445 6.581 1.00 51.75 102 THR A N 1
ATOM 780 C CA . THR A 1 102 ? 12.617 -14.856 6.445 1.00 51.75 102 THR A CA 1
ATOM 781 C C . THR A 1 102 ? 11.128 -15.008 6.143 1.00 51.75 102 THR A C 1
ATOM 783 O O . THR A 1 102 ? 10.684 -16.086 5.754 1.00 51.75 102 THR A O 1
ATOM 786 N N . ARG A 1 103 ? 10.346 -13.933 6.300 1.00 52.41 103 ARG A N 1
ATOM 787 C CA . ARG A 1 103 ? 8.914 -13.892 6.002 1.00 52.41 103 ARG A CA 1
ATOM 788 C C . ARG A 1 103 ? 8.607 -12.697 5.115 1.00 52.41 103 ARG A C 1
ATOM 790 O O . ARG A 1 103 ? 8.871 -11.563 5.487 1.00 52.41 103 ARG A O 1
ATOM 797 N N . ILE A 1 104 ? 7.965 -12.962 3.982 1.00 52.75 104 ILE A N 1
ATOM 798 C CA . ILE A 1 104 ? 7.428 -11.946 3.067 1.00 52.75 104 ILE A CA 1
ATOM 799 C C . ILE A 1 104 ? 6.032 -11.481 3.541 1.00 52.75 104 ILE A C 1
ATOM 801 O O . ILE A 1 104 ? 5.093 -11.347 2.754 1.00 52.75 104 ILE A O 1
ATOM 805 N N . ALA A 1 105 ? 5.852 -11.355 4.855 1.00 45.38 105 ALA A N 1
ATOM 806 C CA . ALA A 1 105 ? 4.544 -11.139 5.474 1.00 45.38 105 ALA A CA 1
ATOM 807 C C . ALA A 1 105 ? 4.271 -9.666 5.814 1.00 45.38 105 ALA A C 1
ATOM 809 O O . ALA A 1 105 ? 3.127 -9.332 6.100 1.00 45.38 105 ALA A O 1
ATOM 810 N N . ASP A 1 106 ? 5.290 -8.800 5.780 1.00 51.31 106 ASP A N 1
ATOM 811 C CA . ASP A 1 106 ? 5.195 -7.449 6.334 1.00 51.31 106 ASP A CA 1
ATOM 812 C C . ASP A 1 106 ? 4.832 -6.380 5.283 1.00 51.31 106 ASP A C 1
ATOM 814 O O . ASP A 1 106 ? 5.284 -6.375 4.134 1.00 51.31 106 ASP A O 1
ATOM 818 N N . GLU A 1 107 ? 4.018 -5.425 5.705 1.00 50.69 107 GLU A N 1
ATOM 819 C CA . GLU A 1 107 ? 3.620 -4.230 4.958 1.00 50.69 107 GLU A CA 1
ATOM 820 C C . GLU A 1 107 ? 4.772 -3.239 4.812 1.00 50.69 107 GLU A C 1
ATOM 822 O O . GLU A 1 107 ? 4.812 -2.451 3.861 1.00 50.69 107 GLU A O 1
ATOM 827 N N . ARG A 1 108 ? 5.746 -3.367 5.718 1.00 53.69 108 ARG A N 1
ATOM 828 C CA . ARG A 1 108 ? 7.024 -2.657 5.754 1.00 53.69 108 ARG A CA 1
ATOM 829 C C . ARG A 1 108 ? 8.085 -3.236 4.830 1.00 53.69 108 ARG A C 1
ATOM 831 O O . ARG A 1 108 ? 9.256 -2.895 4.962 1.00 53.69 108 ARG A O 1
ATOM 838 N N . THR A 1 109 ? 7.720 -4.123 3.904 1.00 53.94 109 THR A N 1
ATOM 839 C CA . THR A 1 109 ? 8.633 -4.528 2.823 1.00 53.94 109 THR A CA 1
ATOM 840 C C . THR A 1 109 ? 9.277 -3.282 2.216 1.00 53.94 109 THR A C 1
ATOM 842 O O . THR A 1 109 ? 8.564 -2.368 1.790 1.00 53.94 109 THR A O 1
ATOM 845 N N . SER A 1 110 ? 10.612 -3.257 2.149 1.00 54.22 110 SER A N 1
ATOM 846 C CA . SER A 1 110 ? 11.478 -2.111 1.787 1.00 54.22 110 SER A CA 1
ATOM 847 C C . SER A 1 110 ? 11.865 -1.100 2.882 1.00 54.22 110 SER A C 1
ATOM 849 O O . SER A 1 110 ? 12.705 -0.242 2.602 1.00 54.22 110 SER A O 1
ATOM 851 N N . ASP A 1 111 ? 11.352 -1.192 4.113 1.00 64.94 111 ASP A N 1
ATOM 852 C CA . ASP A 1 111 ? 11.733 -0.283 5.203 1.00 64.94 111 ASP A CA 1
ATOM 853 C C . ASP A 1 111 ? 13.180 -0.545 5.645 1.00 64.94 111 ASP A C 1
ATOM 855 O O . ASP A 1 111 ? 13.491 -1.545 6.303 1.00 64.94 111 ASP A O 1
ATOM 859 N N . MET A 1 112 ? 14.075 0.387 5.309 1.00 64.31 112 MET A N 1
ATOM 860 C CA . MET A 1 112 ? 15.486 0.309 5.679 1.00 64.31 112 MET A CA 1
ATOM 861 C C . MET A 1 112 ? 15.693 0.214 7.194 1.00 64.31 112 MET A C 1
ATOM 863 O O . MET A 1 112 ? 16.671 -0.390 7.616 1.00 64.31 112 MET A O 1
ATOM 867 N N . THR A 1 113 ? 14.803 0.754 8.029 1.00 62.78 113 THR A N 1
ATOM 868 C CA . THR A 1 113 ? 14.952 0.676 9.492 1.00 62.78 113 THR A CA 1
ATOM 869 C C . THR A 1 113 ? 14.771 -0.748 10.025 1.00 62.78 113 THR A C 1
ATOM 871 O O . THR A 1 113 ? 15.415 -1.122 11.006 1.00 62.78 113 THR A O 1
ATOM 874 N N . SER A 1 114 ? 13.977 -1.564 9.326 1.00 62.75 114 SER A N 1
ATOM 875 C CA . SER A 1 114 ? 13.723 -2.973 9.650 1.00 62.75 114 SER A CA 1
ATOM 876 C C . SER A 1 114 ? 14.800 -3.929 9.114 1.00 62.75 114 SER A C 1
ATOM 878 O O . SER A 1 114 ? 14.938 -5.058 9.587 1.00 62.75 114 SER A O 1
ATOM 880 N N . ALA A 1 115 ? 15.586 -3.491 8.126 1.00 69.75 115 ALA A N 1
ATOM 881 C CA . ALA A 1 115 ? 16.629 -4.299 7.505 1.00 69.75 115 ALA A CA 1
ATOM 882 C C . ALA A 1 115 ? 17.864 -4.409 8.412 1.00 69.75 115 ALA A C 1
ATOM 884 O O . ALA A 1 115 ? 18.178 -3.485 9.157 1.00 69.75 115 ALA A O 1
ATOM 885 N N . ASN A 1 116 ? 18.619 -5.510 8.332 1.00 70.12 116 ASN A N 1
ATOM 886 C CA . ASN A 1 116 ? 19.878 -5.630 9.078 1.00 70.12 116 ASN A CA 1
ATOM 887 C C . ASN A 1 116 ? 20.976 -4.702 8.521 1.00 70.12 116 ASN A C 1
ATOM 889 O O . ASN A 1 116 ? 20.873 -4.201 7.404 1.00 70.12 116 ASN A O 1
ATOM 893 N N . GLU A 1 117 ? 22.064 -4.506 9.272 1.00 73.31 117 GLU A N 1
ATOM 894 C CA . GLU A 1 117 ? 23.106 -3.527 8.920 1.00 73.31 117 GLU A CA 1
ATOM 895 C C . GLU A 1 117 ? 23.711 -3.732 7.521 1.00 73.31 117 GLU A C 1
ATOM 897 O O . GLU A 1 117 ? 23.842 -2.780 6.756 1.00 73.31 117 GLU A O 1
ATOM 902 N N . ALA A 1 118 ? 24.018 -4.973 7.137 1.00 75.12 118 ALA A N 1
ATOM 903 C CA . ALA A 1 118 ? 24.581 -5.263 5.817 1.00 75.12 118 ALA A CA 1
ATOM 904 C C . ALA A 1 118 ? 23.590 -4.966 4.675 1.00 75.12 118 ALA A C 1
ATOM 906 O O . ALA A 1 118 ? 23.980 -4.433 3.635 1.00 75.12 118 ALA A O 1
ATOM 907 N N . SER A 1 119 ? 22.306 -5.277 4.878 1.00 80.38 119 SER A N 1
ATOM 908 C CA . SER A 1 119 ? 21.236 -4.954 3.925 1.00 80.38 119 SER A CA 1
ATOM 909 C C . SER A 1 119 ? 21.013 -3.457 3.822 1.00 80.38 119 SER A C 1
ATOM 911 O O . SER A 1 119 ? 20.914 -2.943 2.712 1.00 80.38 119 SER A O 1
ATOM 913 N N . ARG A 1 120 ? 21.019 -2.743 4.955 1.00 80.31 120 ARG A N 1
ATOM 914 C CA . ARG A 1 120 ? 20.921 -1.279 4.995 1.00 80.31 120 ARG A CA 1
ATOM 915 C C . ARG A 1 120 ? 22.044 -0.616 4.218 1.00 80.31 120 ARG A C 1
ATOM 917 O O . ARG A 1 120 ? 21.770 0.258 3.406 1.00 80.31 120 ARG A O 1
ATOM 924 N N . GLN A 1 121 ? 23.289 -1.045 4.417 1.00 83.75 121 GLN A N 1
ATOM 925 C CA . GLN A 1 121 ? 24.439 -0.485 3.703 1.00 83.75 121 GLN A CA 1
ATOM 926 C C . GLN A 1 121 ? 24.352 -0.723 2.189 1.00 83.75 121 GLN A C 1
ATOM 928 O O . GLN A 1 121 ? 24.609 0.190 1.402 1.00 83.75 121 GLN A O 1
ATOM 933 N N . LEU A 1 122 ? 23.968 -1.934 1.769 1.00 85.81 122 LEU A N 1
ATOM 934 C CA . LEU A 1 122 ? 23.793 -2.253 0.351 1.00 85.81 122 LEU A CA 1
ATOM 935 C C . LEU A 1 122 ? 22.636 -1.458 -0.269 1.00 85.81 122 LEU A C 1
ATOM 937 O O . LEU A 1 122 ? 22.813 -0.865 -1.333 1.00 85.81 122 LEU A O 1
ATOM 941 N N . ALA A 1 123 ? 21.481 -1.420 0.400 1.00 89.12 123 ALA A N 1
ATOM 942 C CA . ALA A 1 123 ? 20.313 -0.665 -0.035 1.00 89.12 123 ALA A CA 1
ATOM 943 C C . ALA A 1 123 ? 20.628 0.833 -0.138 1.00 89.12 123 ALA A C 1
ATOM 945 O O . ALA A 1 123 ? 20.379 1.418 -1.185 1.00 89.12 123 ALA A O 1
ATOM 946 N N . ALA A 1 124 ? 21.276 1.424 0.874 1.00 89.44 124 ALA A N 1
ATOM 947 C CA . ALA A 1 124 ? 21.684 2.831 0.875 1.00 89.44 124 ALA A CA 1
ATOM 948 C C . ALA A 1 124 ? 22.544 3.174 -0.347 1.00 89.44 124 ALA A C 1
ATOM 950 O O . ALA A 1 124 ? 22.256 4.133 -1.060 1.00 89.44 124 ALA A O 1
ATOM 951 N N . LYS A 1 125 ? 23.563 2.352 -0.627 1.00 89.75 125 LYS A N 1
ATOM 952 C CA . LYS A 1 125 ? 24.466 2.560 -1.763 1.00 89.75 125 LYS A CA 1
ATOM 953 C C . LYS A 1 125 ? 23.737 2.458 -3.105 1.00 89.75 125 LYS A C 1
ATOM 955 O O . LYS A 1 125 ? 23.956 3.275 -3.994 1.00 89.75 125 LYS A O 1
ATOM 960 N N . LEU A 1 126 ? 22.870 1.457 -3.266 1.00 93.62 126 LEU A N 1
ATOM 961 C CA . LEU A 1 126 ? 22.076 1.289 -4.487 1.00 93.62 126 LEU A CA 1
ATOM 962 C C . LEU A 1 126 ? 21.074 2.440 -4.670 1.00 93.62 126 LEU A C 1
ATOM 964 O O . LEU A 1 126 ? 20.933 2.943 -5.785 1.00 93.62 126 LEU A O 1
ATOM 968 N N . SER A 1 127 ? 20.442 2.900 -3.587 1.00 93.38 127 SER A N 1
ATOM 969 C CA . SER A 1 127 ? 19.542 4.056 -3.582 1.00 93.38 127 SER A CA 1
ATOM 970 C C . SER A 1 127 ? 20.262 5.354 -3.940 1.00 93.38 127 SER A C 1
ATOM 972 O O . SER A 1 127 ? 19.744 6.132 -4.737 1.00 93.38 127 SER A O 1
ATOM 974 N N . GLU A 1 128 ? 21.467 5.580 -3.415 1.00 93.25 128 GLU A N 1
ATOM 975 C CA . GLU A 1 128 ? 22.300 6.743 -3.747 1.00 93.25 128 GLU A CA 1
ATOM 976 C C . GLU A 1 128 ? 22.676 6.755 -5.235 1.00 93.25 128 GLU A C 1
ATOM 978 O O . GLU A 1 128 ? 22.543 7.777 -5.918 1.00 93.25 128 GLU A O 1
ATOM 983 N N . MET A 1 129 ? 23.079 5.602 -5.775 1.00 93.19 129 MET A N 1
ATOM 984 C CA . MET A 1 129 ? 23.362 5.473 -7.203 1.00 93.19 129 MET A CA 1
ATOM 985 C C . MET A 1 129 ? 22.106 5.727 -8.046 1.00 93.19 129 MET A C 1
ATOM 987 O O . MET A 1 129 ? 22.168 6.486 -9.014 1.00 93.19 129 MET A O 1
ATOM 991 N N . ALA A 1 130 ? 20.958 5.148 -7.675 1.00 94.69 130 ALA A N 1
ATOM 992 C CA . ALA A 1 130 ? 19.688 5.376 -8.365 1.00 94.69 130 ALA A CA 1
ATOM 993 C C . ALA A 1 130 ? 19.295 6.863 -8.361 1.00 94.69 130 ALA A C 1
ATOM 995 O O . ALA A 1 130 ? 18.955 7.417 -9.409 1.00 94.69 130 ALA A O 1
ATOM 996 N N . ALA A 1 131 ? 19.403 7.523 -7.204 1.00 93.75 131 ALA A N 1
ATOM 997 C CA . ALA A 1 131 ? 19.145 8.951 -7.050 1.00 93.75 131 ALA A CA 1
ATOM 998 C C . ALA A 1 131 ? 20.076 9.793 -7.933 1.00 93.75 131 ALA A C 1
ATOM 1000 O O . ALA A 1 131 ? 19.612 10.717 -8.596 1.00 93.75 131 ALA A O 1
ATOM 1001 N N . THR A 1 132 ? 21.362 9.440 -8.010 1.00 92.12 132 THR A N 1
ATOM 1002 C CA . THR A 1 132 ? 22.345 10.133 -8.857 1.00 92.12 132 THR A CA 1
ATOM 1003 C C . THR A 1 132 ? 21.976 10.042 -10.339 1.00 92.12 132 THR A C 1
ATOM 1005 O O . THR A 1 132 ? 22.011 11.053 -11.046 1.00 92.12 132 THR A O 1
ATOM 1008 N N . TYR A 1 133 ? 21.567 8.862 -10.822 1.00 90.69 133 TYR A N 1
ATOM 1009 C CA . TYR A 1 133 ? 21.109 8.697 -12.207 1.00 90.69 133 TYR A CA 1
ATOM 1010 C C . TYR A 1 133 ? 19.814 9.476 -12.485 1.00 90.69 133 TYR A C 1
ATOM 1012 O O . TYR A 1 133 ? 19.725 10.136 -13.522 1.00 90.69 133 TYR A O 1
ATOM 1020 N N . LEU A 1 134 ? 18.848 9.477 -11.555 1.00 90.19 134 LEU A N 1
ATOM 1021 C CA . LEU A 1 134 ? 17.627 10.289 -11.667 1.00 90.19 134 LEU A CA 1
ATOM 1022 C C . LEU A 1 134 ? 17.943 11.785 -11.742 1.00 90.19 134 LEU A C 1
ATOM 1024 O O . LEU A 1 134 ? 17.483 12.472 -12.654 1.00 90.19 134 LEU A O 1
ATOM 1028 N N . GLN A 1 135 ? 18.758 12.284 -10.812 1.00 88.12 135 GLN A N 1
ATOM 1029 C CA . GLN A 1 135 ? 19.152 13.690 -10.755 1.00 88.12 135 GLN A CA 1
ATOM 1030 C C . GLN A 1 135 ? 19.893 14.102 -12.026 1.00 88.12 135 GLN A C 1
ATOM 1032 O O . GLN A 1 135 ? 19.541 15.107 -12.639 1.00 88.12 135 GLN A O 1
ATOM 1037 N N . THR A 1 136 ? 20.848 13.290 -12.484 1.00 84.19 136 THR A N 1
ATOM 1038 C CA . THR A 1 136 ? 21.596 13.534 -13.725 1.00 84.19 136 THR A CA 1
ATOM 1039 C C . THR A 1 136 ? 20.657 13.626 -14.927 1.00 84.19 136 THR A C 1
ATOM 1041 O O . THR A 1 136 ? 20.763 14.580 -15.699 1.00 84.19 136 THR A O 1
ATOM 1044 N N . ALA A 1 137 ? 19.704 12.698 -15.062 1.00 79.31 137 ALA A N 1
ATOM 1045 C CA . ALA A 1 137 ? 18.723 12.724 -16.145 1.00 79.31 137 ALA A CA 1
ATOM 1046 C C . ALA A 1 137 ? 17.877 14.009 -16.117 1.00 79.31 137 ALA A C 1
ATOM 1048 O O . ALA A 1 137 ? 17.721 14.658 -17.153 1.00 79.31 137 ALA A O 1
ATOM 1049 N N . THR A 1 138 ? 17.405 14.425 -14.935 1.00 78.56 138 THR A N 1
ATOM 1050 C CA . THR A 1 138 ? 16.620 15.664 -14.778 1.00 78.56 138 THR A CA 1
ATOM 1051 C C . THR A 1 138 ? 17.436 16.942 -15.010 1.00 78.56 138 THR A C 1
ATOM 1053 O O . THR A 1 138 ? 16.946 17.867 -15.652 1.00 78.56 138 THR A O 1
ATOM 1056 N N . ALA A 1 139 ? 18.688 17.002 -14.545 1.00 74.62 139 ALA A N 1
ATOM 1057 C CA . ALA A 1 139 ? 19.531 18.199 -14.604 1.00 74.62 139 ALA A CA 1
ATOM 1058 C C . ALA A 1 139 ? 20.070 18.492 -16.012 1.00 74.62 139 ALA A C 1
ATOM 1060 O O . ALA A 1 139 ? 20.196 19.652 -16.395 1.00 74.62 139 ALA A O 1
ATOM 1061 N N . HIS A 1 140 ? 20.350 17.454 -16.806 1.00 70.38 140 HIS A N 1
ATOM 1062 C CA . HIS A 1 140 ? 20.837 17.605 -18.184 1.00 70.38 140 HIS A CA 1
ATOM 1063 C C . HIS A 1 140 ? 19.716 17.910 -19.192 1.00 70.38 140 HIS A C 1
ATOM 1065 O O . HIS A 1 140 ? 19.956 17.900 -20.397 1.00 70.38 140 HIS A O 1
ATOM 1071 N N . GLY A 1 141 ? 18.490 18.164 -18.717 1.00 56.25 141 GLY A N 1
ATOM 1072 C CA . GLY A 1 141 ? 17.341 18.438 -19.577 1.00 56.25 141 GLY A CA 1
ATOM 1073 C C . GLY A 1 141 ? 16.937 17.241 -20.438 1.00 56.25 141 GLY A C 1
ATOM 1074 O O . GLY A 1 141 ? 16.397 17.434 -21.528 1.00 56.25 141 GLY A O 1
ATOM 1075 N N . SER A 1 142 ? 17.205 16.008 -19.983 1.00 67.12 142 SER A N 1
ATOM 1076 C CA . SER A 1 142 ? 16.683 14.821 -20.670 1.00 67.12 142 SER A CA 1
ATOM 1077 C C . SER A 1 142 ? 15.157 14.893 -20.685 1.00 67.12 142 SER A C 1
ATOM 1079 O O . SER A 1 142 ? 14.543 15.309 -19.699 1.00 67.12 142 SER A O 1
ATOM 1081 N N . ALA A 1 143 ? 14.534 14.486 -21.792 1.00 74.50 143 ALA A N 1
ATOM 1082 C CA . ALA A 1 143 ? 13.080 14.407 -21.854 1.00 74.50 143 ALA A CA 1
ATOM 1083 C C . ALA A 1 143 ? 12.569 13.475 -20.744 1.00 74.50 143 ALA A C 1
ATOM 1085 O O . ALA A 1 143 ? 13.107 12.381 -20.562 1.00 74.50 143 ALA A O 1
ATOM 1086 N N . LEU A 1 144 ? 11.540 13.905 -20.008 1.00 81.44 144 LEU A N 1
ATOM 1087 C CA . LEU A 1 144 ? 10.888 13.055 -19.013 1.00 81.44 144 LEU A CA 1
ATOM 1088 C C . LEU A 1 144 ? 10.405 11.766 -19.683 1.00 81.44 144 LEU A C 1
ATOM 1090 O O . LEU A 1 144 ? 9.838 11.795 -20.776 1.00 81.44 144 LEU A O 1
ATOM 1094 N N . THR A 1 145 ? 10.607 10.633 -19.015 1.00 87.62 145 THR A N 1
ATOM 1095 C CA . THR A 1 145 ? 10.146 9.329 -19.500 1.00 87.62 145 THR A CA 1
ATOM 1096 C C . THR A 1 145 ? 9.317 8.613 -18.436 1.00 87.62 145 THR A C 1
ATOM 1098 O O . THR A 1 145 ? 9.531 8.835 -17.241 1.00 87.62 145 THR A O 1
ATOM 1101 N N . PRO A 1 146 ? 8.407 7.699 -18.828 1.00 89.12 146 PRO A N 1
ATOM 1102 C CA . PRO A 1 146 ? 7.704 6.848 -17.870 1.00 89.12 146 PRO A CA 1
ATOM 1103 C C . PRO A 1 146 ? 8.655 6.058 -16.957 1.00 89.12 146 PRO A C 1
ATOM 1105 O O . PRO A 1 146 ? 8.375 5.920 -15.769 1.00 89.12 146 PRO A O 1
ATOM 1108 N N . SER A 1 147 ? 9.809 5.612 -17.474 1.00 89.81 147 SER A N 1
ATOM 1109 C CA . SER A 1 147 ? 10.828 4.888 -16.702 1.00 89.81 147 SER A CA 1
ATOM 1110 C C . SER A 1 147 ? 11.390 5.714 -15.544 1.00 89.81 147 SER A C 1
ATOM 1112 O O . SER A 1 147 ? 11.583 5.172 -14.459 1.00 89.81 147 SER A O 1
ATOM 1114 N N . MET A 1 148 ? 11.573 7.029 -15.725 1.00 90.31 148 MET A N 1
ATOM 1115 C CA . MET A 1 148 ? 11.978 7.929 -14.636 1.00 90.31 148 MET A CA 1
ATOM 1116 C C . MET A 1 148 ? 10.912 7.996 -13.538 1.00 90.31 148 MET A C 1
ATOM 1118 O O . MET A 1 148 ? 11.247 7.967 -12.356 1.00 90.31 148 MET A O 1
ATOM 1122 N N . GLY A 1 149 ? 9.630 8.042 -13.917 1.00 92.12 149 GLY A N 1
ATOM 1123 C CA . GLY A 1 149 ? 8.520 7.999 -12.961 1.00 92.12 149 GLY A CA 1
ATOM 1124 C C . GLY A 1 149 ? 8.464 6.671 -12.202 1.00 92.12 149 GLY A C 1
ATOM 1125 O O . GLY A 1 149 ? 8.294 6.661 -10.984 1.00 92.12 149 GLY A O 1
ATOM 1126 N N . GLN A 1 150 ? 8.684 5.551 -12.898 1.00 93.06 150 GLN A N 1
ATOM 1127 C CA . GLN A 1 150 ? 8.761 4.228 -12.274 1.00 93.06 150 GLN A CA 1
ATOM 1128 C C . GLN A 1 150 ? 9.941 4.122 -11.302 1.00 93.06 150 GLN A C 1
ATOM 1130 O O . GLN A 1 150 ? 9.772 3.650 -10.179 1.00 93.06 150 GLN A O 1
ATOM 1135 N N . ALA A 1 151 ? 11.117 4.600 -11.708 1.00 94.19 151 ALA A N 1
ATOM 1136 C CA . ALA A 1 151 ? 12.319 4.610 -10.887 1.00 94.19 151 ALA A CA 1
ATOM 1137 C C . ALA A 1 151 ? 12.141 5.471 -9.630 1.00 94.19 151 ALA A C 1
ATOM 1139 O O . ALA A 1 151 ? 12.443 5.008 -8.535 1.00 94.19 151 ALA A O 1
ATOM 1140 N N . ALA A 1 152 ? 11.591 6.683 -9.765 1.00 95.00 152 ALA A N 1
ATOM 1141 C CA . ALA A 1 152 ? 11.300 7.558 -8.632 1.00 95.00 152 ALA A CA 1
ATOM 1142 C C . ALA A 1 152 ? 10.295 6.918 -7.662 1.00 95.00 152 ALA A C 1
ATOM 1144 O O . ALA A 1 152 ? 10.518 6.907 -6.454 1.00 95.00 152 ALA A O 1
ATOM 1145 N N . SER A 1 153 ? 9.228 6.318 -8.197 1.00 93.56 153 SER A N 1
ATOM 1146 C CA . SER A 1 153 ? 8.221 5.616 -7.401 1.00 93.56 153 SER A CA 1
ATOM 1147 C C . SER A 1 153 ? 8.812 4.437 -6.622 1.00 93.56 153 SER A C 1
ATOM 1149 O O . SER A 1 153 ? 8.522 4.279 -5.442 1.00 93.56 153 SER A O 1
ATOM 1151 N N . ILE A 1 154 ? 9.675 3.627 -7.236 1.00 92.56 154 ILE A N 1
ATOM 1152 C CA . ILE A 1 154 ? 10.305 2.488 -6.551 1.00 92.56 154 ILE A CA 1
ATOM 1153 C C . ILE A 1 154 ? 11.347 2.967 -5.540 1.00 92.56 154 ILE A C 1
ATOM 1155 O O . ILE A 1 154 ? 11.402 2.449 -4.431 1.00 92.56 154 ILE A O 1
ATOM 1159 N N . LEU A 1 155 ? 12.137 3.988 -5.878 1.00 92.69 155 LEU A N 1
ATOM 1160 C CA . LEU A 1 155 ? 13.143 4.543 -4.975 1.00 92.69 155 LEU A CA 1
ATOM 1161 C C . LEU A 1 155 ? 12.520 5.169 -3.720 1.00 92.69 155 LEU A C 1
ATOM 1163 O O . LEU A 1 155 ? 13.130 5.138 -2.654 1.00 92.69 155 LEU A O 1
ATOM 1167 N N . ALA A 1 156 ? 11.295 5.697 -3.818 1.00 91.75 156 ALA A N 1
ATOM 1168 C CA . ALA A 1 156 ? 10.563 6.217 -2.665 1.00 91.75 156 ALA A CA 1
ATOM 1169 C C . ALA A 1 156 ? 10.356 5.155 -1.569 1.00 91.75 156 ALA A C 1
ATOM 1171 O O . ALA A 1 156 ? 10.282 5.500 -0.395 1.00 91.75 156 ALA A O 1
ATOM 1172 N N . LEU A 1 157 ? 10.330 3.867 -1.921 1.00 87.56 157 LEU A N 1
ATOM 1173 C CA . LEU A 1 157 ? 10.176 2.780 -0.950 1.00 87.56 157 LEU A CA 1
ATOM 1174 C C . LEU A 1 157 ? 11.377 2.574 -0.044 1.00 87.56 157 LEU A C 1
ATOM 1176 O O . LEU A 1 157 ? 11.230 1.998 1.025 1.00 87.56 157 LEU A O 1
ATOM 1180 N N . THR A 1 158 ? 12.559 3.015 -0.464 1.00 87.38 158 THR A N 1
ATOM 1181 C CA . THR A 1 158 ? 13.749 2.925 0.384 1.00 87.38 158 THR A CA 1
ATOM 1182 C C . THR A 1 158 ? 13.866 4.128 1.315 1.00 87.38 158 THR A C 1
ATOM 1184 O O . THR A 1 158 ? 14.831 4.220 2.063 1.00 87.38 158 THR A O 1
ATOM 1187 N N . GLN A 1 159 ? 12.958 5.102 1.220 1.00 86.06 159 GLN A N 1
ATOM 1188 C CA . GLN A 1 159 ? 12.966 6.291 2.064 1.00 86.06 159 GLN A CA 1
ATOM 1189 C C . GLN A 1 159 ? 12.027 6.089 3.261 1.00 86.06 159 GLN A C 1
ATOM 1191 O O . GLN A 1 159 ? 10.997 5.434 3.102 1.00 86.06 159 GLN A O 1
ATOM 1196 N N . PRO A 1 160 ? 12.329 6.663 4.441 1.00 79.75 160 PRO A N 1
ATOM 1197 C CA . PRO A 1 160 ? 11.441 6.573 5.597 1.00 79.75 160 PRO A CA 1
ATOM 1198 C C . PRO A 1 160 ? 10.037 7.125 5.312 1.00 79.75 160 PRO A C 1
ATOM 1200 O O . PRO A 1 160 ? 9.887 8.178 4.685 1.00 79.75 160 PRO A O 1
ATOM 1203 N N . ASP A 1 161 ? 9.007 6.453 5.830 1.00 76.19 161 ASP A N 1
ATOM 1204 C CA . ASP A 1 161 ? 7.612 6.819 5.574 1.00 76.19 161 ASP A CA 1
ATOM 1205 C C . ASP A 1 161 ? 7.248 8.223 6.071 1.00 76.19 161 ASP A C 1
ATOM 1207 O O . ASP A 1 161 ? 7.203 8.516 7.272 1.00 76.19 161 ASP A O 1
ATOM 1211 N N . GLY A 1 162 ? 6.889 9.081 5.119 1.00 74.69 162 GLY A N 1
ATOM 1212 C CA . GLY A 1 162 ? 6.553 10.482 5.335 1.00 74.69 162 GLY A CA 1
ATOM 1213 C C . GLY A 1 162 ? 7.744 11.437 5.277 1.00 74.69 162 GLY A C 1
ATOM 1214 O O . GLY A 1 162 ? 7.527 12.631 5.482 1.00 74.69 162 GLY A O 1
ATOM 1215 N N . SER A 1 163 ? 8.962 10.967 4.976 1.00 84.44 163 SER A N 1
ATOM 1216 C CA . SER A 1 163 ? 10.123 11.851 4.839 1.00 84.44 163 SER A CA 1
ATOM 1217 C C . SER A 1 163 ? 9.977 12.829 3.668 1.00 84.44 163 SER A C 1
ATOM 1219 O O . SER A 1 163 ? 9.218 12.613 2.713 1.00 84.44 163 SER A O 1
ATOM 1221 N N . THR A 1 164 ? 10.720 13.934 3.728 1.00 88.44 164 THR A N 1
ATOM 1222 C CA . THR A 1 164 ? 10.766 14.930 2.648 1.00 88.44 164 THR A CA 1
ATOM 1223 C C . THR A 1 164 ? 11.255 14.299 1.346 1.00 88.44 164 THR A C 1
ATOM 1225 O O . THR A 1 164 ? 10.715 14.582 0.274 1.00 88.44 164 THR A O 1
ATOM 1228 N N . GLU A 1 165 ? 12.235 13.405 1.434 1.00 90.69 165 GLU A N 1
ATOM 1229 C CA . GLU A 1 165 ? 12.826 12.678 0.314 1.00 90.69 165 GLU A CA 1
ATOM 1230 C C . GLU A 1 165 ? 11.803 11.733 -0.323 1.00 90.69 165 GLU A C 1
ATOM 1232 O O . GLU A 1 165 ? 11.609 11.779 -1.540 1.00 90.69 165 GLU A O 1
ATOM 1237 N N . GLN A 1 166 ? 11.082 10.946 0.488 1.00 90.25 166 GLN A N 1
ATOM 1238 C CA . GLN A 1 166 ? 10.014 10.066 0.010 1.00 90.25 166 GLN A CA 1
ATOM 1239 C C . GLN A 1 166 ? 8.946 10.872 -0.736 1.00 90.25 166 GLN A C 1
ATOM 1241 O O . GLN A 1 166 ? 8.588 10.564 -1.874 1.00 90.25 166 GLN A O 1
ATOM 1246 N N . ASN A 1 167 ? 8.467 11.953 -0.117 1.00 90.12 167 ASN A N 1
ATOM 1247 C CA . ASN A 1 167 ? 7.440 12.806 -0.703 1.00 90.12 167 ASN A CA 1
ATOM 1248 C C . ASN A 1 167 ? 7.908 13.483 -1.996 1.00 90.12 167 ASN A C 1
ATOM 1250 O O . ASN A 1 167 ? 7.116 13.617 -2.928 1.00 90.12 167 ASN A O 1
ATOM 1254 N N . SER A 1 168 ? 9.180 13.875 -2.078 1.00 92.56 168 SER A N 1
ATOM 1255 C CA . SER A 1 168 ? 9.764 14.475 -3.282 1.00 92.56 168 SER A CA 1
ATOM 1256 C C . SER A 1 168 ? 9.840 13.478 -4.439 1.00 92.56 168 SER A C 1
ATOM 1258 O O . SER A 1 168 ? 9.510 13.829 -5.570 1.00 92.56 168 SER A O 1
ATOM 1260 N N . LEU A 1 169 ? 10.205 12.223 -4.163 1.00 94.62 169 LEU A N 1
ATOM 1261 C CA . LEU A 1 169 ? 10.238 11.151 -5.162 1.00 94.62 169 LEU A CA 1
ATOM 1262 C C . LEU A 1 169 ? 8.835 10.769 -5.655 1.00 94.62 169 LEU A C 1
ATOM 1264 O O . LEU A 1 169 ? 8.632 10.608 -6.858 1.00 94.62 169 LEU A O 1
ATOM 1268 N N . ILE A 1 170 ? 7.849 10.696 -4.755 1.00 93.25 170 ILE A N 1
ATOM 1269 C CA . ILE A 1 170 ? 6.446 10.456 -5.134 1.00 93.25 170 ILE A CA 1
ATOM 1270 C C . ILE A 1 170 ? 5.933 11.596 -6.023 1.00 93.25 170 ILE A C 1
ATOM 1272 O O . ILE A 1 170 ? 5.375 11.340 -7.089 1.00 93.25 170 ILE A O 1
ATOM 1276 N N . ARG A 1 171 ? 6.195 12.856 -5.645 1.00 92.81 171 ARG A N 1
ATOM 1277 C CA . ARG A 1 171 ? 5.839 14.027 -6.464 1.00 92.81 171 ARG A CA 1
ATOM 1278 C C . ARG A 1 171 ? 6.523 14.003 -7.827 1.00 92.81 171 ARG A C 1
ATOM 1280 O O . ARG A 1 171 ? 5.904 14.380 -8.814 1.00 92.81 171 ARG A O 1
ATOM 1287 N N . LEU A 1 172 ? 7.776 13.552 -7.915 1.00 93.19 172 LEU A N 1
ATOM 1288 C CA . LEU A 1 172 ? 8.459 13.384 -9.200 1.00 93.19 172 LEU A CA 1
ATOM 1289 C C . LEU A 1 172 ? 7.730 12.367 -10.093 1.00 93.19 172 LEU A C 1
ATOM 1291 O O . LEU A 1 172 ? 7.515 12.648 -11.271 1.00 93.19 172 LEU A O 1
ATOM 1295 N N . ALA A 1 173 ? 7.300 11.227 -9.545 1.00 94.50 173 ALA A N 1
ATOM 1296 C CA . ALA A 1 173 ? 6.525 10.236 -10.293 1.00 94.50 173 ALA A CA 1
ATOM 1297 C C . ALA A 1 173 ? 5.172 10.797 -10.778 1.00 94.50 173 ALA A C 1
ATOM 1299 O O . ALA A 1 173 ? 4.825 10.647 -11.950 1.00 94.50 173 ALA A O 1
ATOM 1300 N N . GLU A 1 174 ? 4.442 11.509 -9.918 1.00 93.94 174 GLU A N 1
ATOM 1301 C CA . GLU A 1 174 ? 3.181 12.175 -10.281 1.00 93.94 174 GLU A CA 1
ATOM 1302 C C . GLU A 1 174 ? 3.390 13.283 -11.328 1.00 93.94 174 GLU A C 1
ATOM 1304 O O . GLU A 1 174 ? 2.609 13.412 -12.272 1.00 93.94 174 GLU A O 1
ATOM 1309 N N . ASN A 1 175 ? 4.483 14.045 -11.226 1.00 92.31 175 ASN A N 1
ATOM 1310 C CA . ASN A 1 175 ? 4.847 15.066 -12.208 1.00 92.31 175 ASN A CA 1
ATOM 1311 C C . ASN A 1 175 ? 5.156 14.460 -13.578 1.00 92.31 175 ASN A C 1
ATOM 1313 O O . ASN A 1 175 ? 4.793 15.060 -14.587 1.00 92.31 175 ASN A O 1
ATOM 1317 N N . VAL A 1 176 ? 5.778 13.277 -13.642 1.00 92.44 176 VAL A N 1
ATOM 1318 C CA . VAL A 1 176 ? 5.963 12.543 -14.906 1.00 92.44 176 VAL A CA 1
ATOM 1319 C C . VAL A 1 176 ? 4.607 12.193 -15.525 1.00 92.44 176 VAL A C 1
ATOM 1321 O O . VAL A 1 176 ? 4.408 12.432 -16.714 1.00 92.44 176 VAL A O 1
ATOM 1324 N N . VAL A 1 177 ? 3.653 11.695 -14.729 1.00 93.25 177 VAL A N 1
ATOM 1325 C CA . VAL A 1 177 ? 2.291 11.361 -15.195 1.00 93.25 177 VAL A CA 1
ATOM 1326 C C . VAL A 1 177 ? 1.551 12.587 -15.734 1.00 93.25 177 VAL A C 1
ATOM 1328 O O . VAL A 1 177 ? 0.888 12.496 -16.770 1.00 93.25 177 VAL A O 1
ATOM 1331 N N . ARG A 1 178 ? 1.664 13.730 -15.049 1.00 92.19 178 ARG A N 1
ATOM 1332 C CA . ARG A 1 178 ? 1.007 14.983 -15.449 1.00 92.19 178 ARG A CA 1
ATOM 1333 C C . ARG A 1 178 ? 1.669 15.624 -16.663 1.00 92.19 178 ARG A C 1
ATOM 1335 O O . ARG A 1 178 ? 0.991 15.926 -17.632 1.00 92.19 178 ARG A O 1
ATOM 1342 N N . THR A 1 179 ? 2.990 15.786 -16.637 1.00 91.44 179 THR A N 1
ATOM 1343 C CA . THR A 1 179 ? 3.736 16.508 -17.683 1.00 91.44 179 THR A CA 1
ATOM 1344 C C . THR A 1 179 ? 3.703 15.780 -19.023 1.00 91.44 179 THR A C 1
ATOM 1346 O O . THR A 1 179 ? 3.708 16.418 -20.070 1.00 91.44 179 THR A O 1
ATOM 1349 N N . LEU A 1 180 ? 3.665 14.445 -19.004 1.00 89.62 180 LEU A N 1
ATOM 1350 C CA . LEU A 1 180 ? 3.546 13.633 -20.215 1.00 89.62 180 LEU A CA 1
ATOM 1351 C C . LEU A 1 180 ? 2.084 13.347 -20.610 1.00 89.62 180 LEU A C 1
ATOM 1353 O O . LEU A 1 180 ? 1.871 12.536 -21.509 1.00 89.62 180 LEU A O 1
ATOM 1357 N N . SER A 1 181 ? 1.092 13.947 -19.934 1.00 92.06 181 SER A N 1
ATOM 1358 C CA . SER A 1 181 ? -0.342 13.694 -20.158 1.00 92.06 181 SER A CA 1
ATOM 1359 C C . SER A 1 181 ? -0.698 12.199 -20.179 1.00 92.06 181 SER A C 1
ATOM 1361 O O . SER A 1 181 ? -1.562 11.749 -20.929 1.00 92.06 181 SER A O 1
ATOM 1363 N N . LEU A 1 182 ? -0.021 11.386 -19.356 1.00 90.94 182 LEU A N 1
ATOM 1364 C CA . LEU A 1 182 ? -0.220 9.932 -19.361 1.00 90.94 182 LEU A CA 1
ATOM 1365 C C . LEU A 1 182 ? -1.625 9.556 -18.897 1.00 90.94 182 LEU A C 1
ATOM 1367 O O . LEU A 1 182 ? -2.231 8.645 -19.449 1.00 90.94 182 LEU A O 1
ATOM 1371 N N . HIS A 1 183 ? -2.136 10.274 -17.900 1.00 90.56 183 HIS A N 1
ATOM 1372 C CA . HIS A 1 183 ? -3.480 10.080 -17.373 1.00 90.56 183 HIS A CA 1
ATOM 1373 C C . HIS A 1 183 ? -4.554 10.358 -18.441 1.00 90.56 183 HIS A C 1
ATOM 1375 O O . HIS A 1 183 ? -5.426 9.519 -18.640 1.00 90.56 183 HIS A O 1
ATOM 1381 N N . GLU A 1 184 ? -4.417 11.448 -19.205 1.00 90.31 184 GLU A N 1
ATOM 1382 C CA . GLU A 1 184 ? -5.291 11.789 -20.342 1.00 90.31 184 GLU A CA 1
ATOM 1383 C C . GLU A 1 184 ? -5.192 10.756 -21.478 1.00 90.31 184 GLU A C 1
ATOM 1385 O O . GLU A 1 184 ? -6.191 10.368 -22.085 1.00 90.31 184 GLU A O 1
ATOM 1390 N N . ALA A 1 185 ? -3.985 10.261 -21.769 1.00 87.56 185 ALA A N 1
ATOM 1391 C CA . ALA A 1 185 ? -3.778 9.217 -22.774 1.00 87.56 185 ALA A CA 1
ATOM 1392 C C . ALA A 1 185 ? -4.440 7.886 -22.374 1.00 87.56 185 ALA A C 1
ATOM 1394 O O . ALA A 1 185 ? -4.904 7.134 -23.231 1.00 87.56 185 ALA A O 1
ATOM 1395 N N . VAL A 1 186 ? -4.486 7.581 -21.073 1.00 87.44 186 VAL A N 1
ATOM 1396 C CA . VAL A 1 186 ? -5.183 6.399 -20.555 1.00 87.44 186 VAL A CA 1
ATOM 1397 C C . VAL A 1 186 ? -6.695 6.595 -20.610 1.00 87.44 186 VAL A C 1
ATOM 1399 O O . VAL A 1 186 ? -7.373 5.717 -21.141 1.00 87.44 186 VAL A O 1
ATOM 1402 N N . SER A 1 187 ? -7.213 7.727 -20.122 1.00 85.00 187 SER A N 1
ATOM 1403 C CA . SER A 1 187 ? -8.657 7.991 -20.070 1.00 85.00 187 SER A CA 1
ATOM 1404 C C . SER A 1 187 ? -9.286 8.149 -21.459 1.00 85.00 187 SER A C 1
ATOM 1406 O O . SER A 1 187 ? -10.391 7.669 -21.692 1.00 85.00 187 SER A O 1
ATOM 1408 N N . SER A 1 188 ? -8.572 8.733 -22.425 1.00 82.69 188 SER A N 1
ATOM 1409 C CA . SER A 1 188 ? -9.063 8.879 -23.806 1.00 82.69 188 SER A CA 1
ATOM 1410 C C . SER A 1 188 ? -9.153 7.563 -24.585 1.00 82.69 188 SER A C 1
ATOM 1412 O O . SER A 1 188 ? -9.972 7.451 -25.498 1.00 82.69 188 SER A O 1
ATOM 1414 N N . ARG A 1 189 ? -8.328 6.563 -24.249 1.00 78.38 189 ARG A N 1
ATOM 1415 C CA . ARG A 1 189 ? -8.307 5.272 -24.953 1.00 78.38 189 ARG A CA 1
ATOM 1416 C C . ARG A 1 189 ? -9.483 4.374 -24.567 1.00 78.38 189 ARG A C 1
ATOM 1418 O O . ARG A 1 189 ? -9.990 3.653 -25.421 1.00 78.38 189 ARG A O 1
ATOM 1425 N N . GLU A 1 190 ? -9.903 4.410 -23.305 1.00 69.69 190 GLU A N 1
ATOM 1426 C CA . GLU A 1 190 ? -10.963 3.553 -22.754 1.00 69.69 190 GLU A CA 1
ATOM 1427 C C . GLU A 1 190 ? -11.890 4.398 -21.852 1.00 69.69 190 GLU A C 1
ATOM 1429 O O . GLU A 1 190 ? -11.786 4.340 -20.627 1.00 69.69 190 GLU A O 1
ATOM 1434 N N . PRO A 1 191 ? -12.777 5.227 -22.444 1.00 57.00 191 PRO A N 1
ATOM 1435 C CA . PRO A 1 191 ? -13.449 6.325 -21.738 1.00 57.00 191 PRO A CA 1
ATOM 1436 C C . PRO A 1 191 ? -14.563 5.902 -20.766 1.00 57.00 191 PRO A C 1
ATOM 1438 O O . PRO A 1 191 ? -15.082 6.743 -20.034 1.00 57.00 191 PRO A O 1
ATOM 1441 N N . LEU A 1 192 ? -14.968 4.628 -20.743 1.00 63.47 192 LEU A N 1
ATOM 1442 C CA . LEU A 1 192 ? -16.122 4.168 -19.967 1.00 63.47 192 LEU A CA 1
ATOM 1443 C C . LEU A 1 192 ? -15.692 3.369 -18.734 1.00 63.47 192 LEU A C 1
ATOM 1445 O O . LEU A 1 192 ? -15.647 2.143 -18.732 1.00 63.47 192 LEU A O 1
ATOM 1449 N N . LEU A 1 193 ? -15.456 4.073 -17.624 1.00 64.81 193 LEU A N 1
ATOM 1450 C CA . LEU A 1 193 ? -15.235 3.440 -16.316 1.00 64.81 193 LEU A CA 1
ATOM 1451 C C . LEU A 1 193 ? -16.406 2.566 -15.855 1.00 64.81 193 LEU A C 1
ATOM 1453 O O . LEU A 1 193 ? -16.190 1.637 -15.084 1.00 64.81 193 LEU A O 1
ATOM 1457 N N . GLN A 1 194 ? -17.620 2.835 -16.344 1.00 60.88 194 GLN A N 1
ATOM 1458 C CA . GLN A 1 194 ? -18.809 2.018 -16.080 1.00 60.88 194 GLN A CA 1
ATOM 1459 C C . GLN A 1 194 ? -18.634 0.568 -16.552 1.00 60.88 194 GLN A C 1
ATOM 1461 O O . GLN A 1 194 ? -19.184 -0.343 -15.940 1.00 60.88 194 GLN A O 1
ATOM 1466 N N . ASP A 1 195 ? -17.792 0.326 -17.562 1.00 58.06 195 ASP A N 1
ATOM 1467 C CA . ASP A 1 195 ? -17.463 -1.027 -18.027 1.00 58.06 195 ASP A CA 1
ATOM 1468 C C . ASP A 1 195 ? -16.598 -1.807 -17.026 1.00 58.06 195 ASP A C 1
ATOM 1470 O O . ASP A 1 195 ? -16.409 -3.018 -17.143 1.00 58.06 195 ASP A O 1
ATOM 1474 N N . SER A 1 196 ? -16.092 -1.112 -16.006 1.00 64.56 196 SER A N 1
ATOM 1475 C CA . SER A 1 196 ? -15.365 -1.676 -14.875 1.00 64.56 196 SER A CA 1
ATOM 1476 C C . SER A 1 196 ? -16.233 -1.875 -13.630 1.00 64.56 196 SER A C 1
ATOM 1478 O O . SER A 1 196 ? -15.650 -2.134 -12.580 1.00 64.56 196 SER A O 1
ATOM 1480 N N . GLU A 1 197 ? -17.570 -1.801 -13.724 1.00 71.00 197 GLU A N 1
ATOM 1481 C CA . GLU A 1 197 ? -18.513 -2.114 -12.631 1.00 71.00 197 GLU A CA 1
ATOM 1482 C C . GLU A 1 197 ? -19.207 -3.481 -12.807 1.00 71.00 197 GLU A C 1
ATOM 1484 O O . GLU A 1 197 ? -19.477 -3.858 -13.948 1.00 71.00 197 GLU A O 1
ATOM 1489 N N . PRO A 1 198 ? -19.498 -4.244 -11.725 1.00 68.75 198 PRO A N 1
ATOM 1490 C CA . PRO A 1 198 ? -19.955 -5.642 -11.812 1.00 68.75 198 PRO A CA 1
ATOM 1491 C C . PRO A 1 198 ? -21.210 -5.879 -12.656 1.00 68.75 198 PRO A C 1
ATOM 1493 O O . PRO A 1 198 ? -21.384 -6.976 -13.188 1.00 68.75 198 PRO A O 1
ATOM 1496 N N . ASP A 1 199 ? -22.061 -4.861 -12.769 1.00 69.88 199 ASP A N 1
ATOM 1497 C CA . ASP A 1 199 ? -23.317 -4.903 -13.518 1.00 69.88 199 ASP A CA 1
ATOM 1498 C C . ASP A 1 199 ? -23.106 -4.744 -15.033 1.00 69.88 199 ASP A C 1
ATOM 1500 O O . ASP A 1 199 ? -24.009 -5.025 -15.824 1.00 69.88 199 ASP A O 1
ATOM 1504 N N . SER A 1 200 ? -21.916 -4.309 -15.464 1.00 76.75 200 SER A N 1
ATOM 1505 C CA . SER A 1 200 ? -21.581 -4.220 -16.882 1.00 76.75 200 SER A CA 1
ATOM 1506 C C . SER A 1 200 ? -21.312 -5.612 -17.466 1.00 76.75 200 SER A C 1
ATOM 1508 O O . SER A 1 200 ? -20.530 -6.386 -16.901 1.00 76.75 200 SER A O 1
ATOM 1510 N N . PRO A 1 201 ? -21.853 -5.935 -18.657 1.00 74.56 201 PRO A N 1
ATOM 1511 C CA . PRO A 1 201 ? -21.516 -7.178 -19.352 1.00 74.56 201 PRO A CA 1
ATOM 1512 C C . PRO A 1 201 ? -20.027 -7.253 -19.726 1.00 74.56 201 PRO A C 1
ATOM 1514 O O . PRO A 1 201 ? -19.488 -8.344 -19.910 1.00 74.56 201 PRO A O 1
ATOM 1517 N N . LEU A 1 202 ? -19.346 -6.106 -19.812 1.00 76.31 202 LEU A N 1
ATOM 1518 C CA . LEU A 1 202 ? -17.918 -6.025 -20.106 1.00 76.31 202 LEU A CA 1
ATOM 1519 C C . LEU A 1 202 ? -17.047 -6.249 -18.867 1.00 76.31 202 LEU A C 1
ATOM 1521 O O . LEU A 1 202 ? -15.845 -6.487 -19.009 1.00 76.31 202 LEU A O 1
ATOM 1525 N N . TYR A 1 203 ? -17.633 -6.282 -17.668 1.00 75.88 203 TYR A N 1
ATOM 1526 C CA . TYR A 1 203 ? -16.889 -6.525 -16.441 1.00 75.88 203 TYR A CA 1
ATOM 1527 C C . TYR A 1 203 ? -16.160 -7.866 -16.504 1.00 75.88 203 TYR A C 1
ATOM 1529 O O . TYR A 1 203 ? -14.945 -7.940 -16.364 1.00 75.88 203 TYR A O 1
ATOM 1537 N N . TRP A 1 204 ? -16.853 -8.957 -16.797 1.00 76.56 204 TRP A N 1
ATOM 1538 C CA . TRP A 1 204 ? -16.220 -10.280 -16.842 1.00 76.56 204 TRP A CA 1
ATOM 1539 C C . TRP A 1 204 ? -15.537 -10.579 -18.183 1.00 76.56 204 TRP A C 1
ATOM 1541 O O . TRP A 1 204 ? -15.155 -11.716 -18.442 1.00 76.56 204 TRP A O 1
ATOM 1551 N N . SER A 1 205 ? -15.373 -9.570 -19.043 1.00 74.50 205 SER A N 1
ATOM 1552 C CA . SER A 1 205 ? -14.715 -9.717 -20.337 1.00 74.50 205 SER A CA 1
ATOM 1553 C C . SER A 1 205 ? -13.197 -9.535 -20.240 1.00 74.50 205 SER A C 1
ATOM 1555 O O . SER A 1 205 ? -12.658 -8.926 -19.310 1.00 74.50 205 SER A O 1
ATOM 1557 N N . ARG A 1 206 ? -12.483 -10.094 -21.222 1.00 72.31 206 ARG A N 1
ATOM 1558 C CA . ARG A 1 206 ? -11.036 -9.913 -21.359 1.00 72.31 206 ARG A CA 1
ATOM 1559 C C . ARG A 1 206 ? -10.732 -8.434 -21.652 1.00 72.31 206 ARG A C 1
ATOM 1561 O O . ARG A 1 206 ? -11.438 -7.837 -22.463 1.00 72.31 206 ARG A O 1
ATOM 1568 N N . PRO A 1 207 ? -9.663 -7.858 -21.072 1.00 72.19 207 PRO A N 1
ATOM 1569 C CA . PRO A 1 207 ? -9.219 -6.522 -21.450 1.00 72.19 207 PRO A CA 1
ATOM 1570 C C . PRO A 1 207 ? -8.908 -6.438 -22.948 1.00 72.19 207 PRO A C 1
ATOM 1572 O O . PRO A 1 207 ? -8.492 -7.430 -23.556 1.00 72.19 207 PRO A O 1
ATOM 1575 N N . VAL A 1 208 ? -9.069 -5.243 -23.520 1.00 71.31 208 VAL A N 1
ATOM 1576 C CA . VAL A 1 208 ? -8.815 -4.988 -24.942 1.00 71.31 208 VAL A CA 1
ATOM 1577 C C . VAL A 1 208 ? -7.369 -5.344 -25.285 1.00 71.31 208 VAL A C 1
ATOM 1579 O O . VAL A 1 208 ? -6.419 -4.858 -24.666 1.00 71.31 208 VAL A O 1
ATOM 1582 N N . THR A 1 209 ? -7.201 -6.205 -26.285 1.00 77.25 209 THR A N 1
ATOM 1583 C CA . THR A 1 209 ? -5.883 -6.576 -26.802 1.00 77.25 209 THR A CA 1
ATOM 1584 C C . THR A 1 209 ? -5.323 -5.471 -27.694 1.00 77.25 209 THR A C 1
ATOM 1586 O O . THR A 1 209 ? -6.073 -4.748 -28.347 1.00 77.25 209 THR A O 1
ATOM 1589 N N . SER A 1 210 ? -4.001 -5.346 -27.748 1.00 78.44 210 SER A N 1
ATOM 1590 C CA . SER A 1 210 ? -3.310 -4.439 -28.680 1.00 78.44 210 SER A CA 1
ATOM 1591 C C . SER A 1 210 ? -2.611 -5.216 -29.800 1.00 78.44 210 SER A C 1
ATOM 1593 O O . SER A 1 210 ? -2.598 -6.444 -29.797 1.00 78.44 210 SER A O 1
ATOM 1595 N N . ASP A 1 211 ? -1.993 -4.499 -30.742 1.00 81.00 211 ASP A N 1
ATOM 1596 C CA . ASP A 1 211 ? -1.322 -5.095 -31.908 1.00 81.00 211 ASP A CA 1
ATOM 1597 C C . ASP A 1 211 ? -0.145 -6.018 -31.542 1.00 81.00 211 ASP A C 1
ATOM 1599 O O . ASP A 1 211 ? 0.207 -6.911 -32.313 1.00 81.00 211 ASP A O 1
ATOM 1603 N N . SER A 1 212 ? 0.486 -5.811 -30.377 1.00 85.75 212 SER A N 1
ATOM 1604 C CA . SER A 1 212 ? 1.547 -6.695 -29.879 1.00 85.75 212 SER A CA 1
ATOM 1605 C C . SER A 1 212 ? 1.582 -6.818 -28.348 1.00 85.75 212 SER A C 1
ATOM 1607 O O . SER A 1 212 ? 1.284 -5.836 -27.656 1.00 85.75 212 SER A O 1
ATOM 1609 N N . PRO A 1 213 ? 2.045 -7.957 -27.791 1.00 83.25 213 PRO A N 1
ATOM 1610 C CA . PRO A 1 213 ? 2.207 -8.133 -26.345 1.00 83.25 213 PRO A CA 1
ATOM 1611 C C . PRO A 1 213 ? 3.125 -7.087 -25.688 1.00 83.25 213 PRO A C 1
ATOM 1613 O O . PRO A 1 213 ? 2.935 -6.730 -24.529 1.00 83.25 213 PRO A O 1
ATOM 1616 N N . GLU A 1 214 ? 4.127 -6.563 -26.398 1.00 83.12 214 GLU A N 1
ATOM 1617 C CA . GLU A 1 214 ? 5.007 -5.501 -25.888 1.00 83.12 214 GLU A CA 1
ATOM 1618 C C . GLU A 1 214 ? 4.268 -4.167 -25.748 1.00 83.12 214 GLU A C 1
ATOM 1620 O O . GLU A 1 214 ? 4.519 -3.411 -24.805 1.00 83.12 214 GLU A O 1
ATOM 1625 N N . SER A 1 215 ? 3.357 -3.867 -26.679 1.00 81.88 215 SER A N 1
ATOM 1626 C CA . SER A 1 215 ? 2.533 -2.658 -26.616 1.00 81.88 215 SER A CA 1
ATOM 1627 C C . SER A 1 215 ? 1.533 -2.713 -25.457 1.00 81.88 215 SER A C 1
ATOM 1629 O O . SER A 1 215 ? 1.333 -1.700 -24.784 1.00 81.88 215 SER A O 1
ATOM 1631 N N . GLU A 1 216 ? 0.995 -3.900 -25.159 1.00 85.81 216 GLU A N 1
ATOM 1632 C CA . GLU A 1 216 ? 0.136 -4.157 -23.996 1.00 85.81 216 GLU A CA 1
ATOM 1633 C C . GLU A 1 216 ? 0.902 -3.934 -22.690 1.00 85.81 216 GLU A C 1
ATOM 1635 O O . GLU A 1 216 ? 0.463 -3.149 -21.849 1.00 85.81 216 GLU A O 1
ATOM 1640 N N . VAL A 1 217 ? 2.108 -4.506 -22.568 1.00 85.00 217 VAL A N 1
ATOM 1641 C CA . VAL A 1 217 ? 2.981 -4.289 -21.400 1.00 85.00 217 VAL A CA 1
ATOM 1642 C C . VAL A 1 217 ? 3.296 -2.807 -21.211 1.00 85.00 217 VAL A C 1
ATOM 1644 O O . VAL A 1 217 ? 3.259 -2.302 -20.087 1.00 85.00 217 VAL A O 1
ATOM 1647 N N . LYS A 1 218 ? 3.610 -2.088 -22.295 1.00 85.81 218 LYS A N 1
ATOM 1648 C CA . LYS A 1 218 ? 3.914 -0.653 -22.234 1.00 85.81 218 LYS A CA 1
ATOM 1649 C C . LYS A 1 218 ? 2.700 0.158 -21.783 1.00 85.81 218 LYS A C 1
ATOM 1651 O O . LYS A 1 218 ? 2.852 1.055 -20.957 1.00 85.81 218 LYS A O 1
ATOM 1656 N N . TYR A 1 219 ? 1.517 -0.150 -22.309 1.00 86.69 219 TYR A N 1
ATOM 1657 C CA . TYR A 1 219 ? 0.281 0.527 -21.930 1.00 86.69 219 TYR A CA 1
ATOM 1658 C C . TYR A 1 219 ? -0.080 0.259 -20.466 1.00 86.69 219 TYR A C 1
ATOM 1660 O O . TYR A 1 219 ? -0.284 1.203 -19.707 1.00 86.69 219 TYR A O 1
ATOM 1668 N N . GLU A 1 220 ? -0.064 -1.001 -20.033 1.00 88.38 220 GLU A N 1
ATOM 1669 C CA . GLU A 1 220 ? -0.345 -1.357 -18.641 1.00 88.38 220 GLU A CA 1
ATOM 1670 C C . GLU A 1 220 ? 0.699 -0.760 -17.681 1.00 88.38 220 GLU A C 1
ATOM 1672 O O . GLU A 1 220 ? 0.335 -0.279 -16.614 1.00 88.38 220 GLU A O 1
ATOM 1677 N N . SER A 1 221 ? 1.974 -0.653 -18.078 1.00 88.88 221 SER A N 1
ATOM 1678 C CA . SER A 1 221 ? 3.000 0.038 -17.273 1.00 88.88 221 SER A CA 1
ATOM 1679 C C . SER A 1 221 ? 2.636 1.506 -17.020 1.00 88.88 221 SER A C 1
ATOM 1681 O O . SER A 1 221 ? 2.869 2.019 -15.926 1.00 88.88 221 SER A O 1
ATOM 1683 N N . ILE A 1 222 ? 2.041 2.179 -18.011 1.00 90.00 222 ILE A N 1
ATOM 1684 C CA . ILE A 1 222 ? 1.570 3.564 -17.888 1.00 90.00 222 ILE A CA 1
ATOM 1685 C C . ILE A 1 222 ? 0.337 3.640 -16.981 1.00 90.00 222 ILE A C 1
ATOM 1687 O O . ILE A 1 222 ? 0.297 4.494 -16.094 1.00 90.00 222 ILE A O 1
ATOM 1691 N N . VAL A 1 223 ? -0.639 2.739 -17.155 1.00 89.81 223 VAL A N 1
ATOM 1692 C CA . VAL A 1 223 ? -1.819 2.670 -16.274 1.00 89.81 223 VAL A CA 1
ATOM 1693 C C . VAL A 1 223 ? -1.378 2.506 -14.825 1.00 89.81 223 VAL A C 1
ATOM 1695 O O . VAL A 1 223 ? -1.767 3.286 -13.959 1.00 89.81 223 VAL A O 1
ATOM 1698 N N . ARG A 1 224 ? -0.496 1.541 -14.559 1.00 91.38 224 ARG A N 1
ATOM 1699 C CA . ARG A 1 224 ? 0.003 1.269 -13.211 1.00 91.38 224 ARG A CA 1
ATOM 1700 C C . ARG A 1 224 ? 0.837 2.416 -12.652 1.00 91.38 224 ARG A C 1
ATOM 1702 O O . ARG A 1 224 ? 0.719 2.695 -11.463 1.00 91.38 224 ARG A O 1
ATOM 1709 N N . LEU A 1 225 ? 1.599 3.128 -13.490 1.00 92.31 225 LEU A N 1
ATOM 1710 C CA . LEU A 1 225 ? 2.302 4.352 -13.092 1.00 92.31 225 LEU A CA 1
ATOM 1711 C C . LEU A 1 225 ? 1.333 5.442 -12.606 1.00 92.31 225 LEU A C 1
ATOM 1713 O O . LEU A 1 225 ? 1.614 6.067 -11.584 1.00 92.31 225 LEU A O 1
ATOM 1717 N N . CYS A 1 226 ? 0.179 5.619 -13.260 1.00 92.88 226 CYS A N 1
ATOM 1718 C CA . CYS A 1 226 ? -0.841 6.586 -12.831 1.00 92.88 226 CYS A CA 1
ATOM 1719 C C . CYS A 1 226 ? -1.376 6.277 -11.420 1.00 92.88 226 CYS A C 1
ATOM 1721 O O . CYS A 1 226 ? -1.621 7.185 -10.633 1.00 92.88 226 CYS A O 1
ATOM 1723 N N . TRP A 1 227 ? -1.492 5.001 -11.056 1.00 91.88 227 TRP A N 1
ATOM 1724 C CA . TRP A 1 227 ? -1.939 4.591 -9.721 1.00 91.88 227 TRP A CA 1
ATOM 1725 C C . TRP A 1 227 ? -0.863 4.708 -8.626 1.00 91.88 227 TRP A C 1
ATOM 1727 O O . TRP A 1 227 ? -1.192 4.645 -7.445 1.00 91.88 227 TRP A O 1
ATOM 1737 N N . THR A 1 228 ? 0.419 4.893 -8.965 1.00 89.81 228 THR A N 1
ATOM 1738 C CA . THR A 1 228 ? 1.501 4.824 -7.960 1.00 89.81 228 THR A CA 1
ATOM 1739 C C . THR A 1 228 ? 1.389 5.865 -6.852 1.00 89.81 228 THR A C 1
ATOM 1741 O O . THR A 1 228 ? 1.669 5.535 -5.700 1.00 89.81 228 THR A O 1
ATOM 1744 N N . GLY A 1 229 ? 0.964 7.090 -7.177 1.00 90.44 229 GLY A N 1
ATOM 1745 C CA . GLY A 1 229 ? 0.810 8.167 -6.199 1.00 90.44 229 GLY A CA 1
ATOM 1746 C C . GLY A 1 229 ? -0.106 7.748 -5.053 1.00 90.44 229 GLY A C 1
ATOM 1747 O O . GLY A 1 229 ? 0.307 7.754 -3.894 1.00 90.44 229 GLY A O 1
ATOM 1748 N N . ILE A 1 230 ? -1.312 7.264 -5.376 1.00 90.31 230 ILE A N 1
ATOM 1749 C CA . ILE A 1 230 ? -2.267 6.791 -4.367 1.00 90.31 230 ILE A CA 1
ATOM 1750 C C . ILE A 1 230 ? -1.797 5.503 -3.677 1.00 90.31 230 ILE A C 1
ATOM 1752 O O . ILE A 1 230 ? -1.949 5.393 -2.462 1.00 90.31 230 ILE A O 1
ATOM 1756 N N . SER A 1 231 ? -1.146 4.578 -4.395 1.00 88.75 231 SER A N 1
ATOM 1757 C CA . SER A 1 231 ? -0.600 3.349 -3.799 1.00 88.75 231 SER A CA 1
ATOM 1758 C C . SER A 1 231 ? 0.411 3.639 -2.687 1.00 88.75 231 SER A C 1
ATOM 1760 O O . SER A 1 231 ? 0.342 3.016 -1.631 1.00 88.75 231 SER A O 1
ATOM 1762 N N . HIS A 1 232 ? 1.312 4.611 -2.873 1.00 88.31 232 HIS A N 1
ATOM 1763 C CA . HIS A 1 232 ? 2.254 5.033 -1.825 1.00 88.31 232 HIS A CA 1
ATOM 1764 C C . HIS A 1 232 ? 1.545 5.617 -0.604 1.00 88.31 232 HIS A C 1
ATOM 1766 O O . HIS A 1 232 ? 1.909 5.314 0.532 1.00 88.31 232 HIS A O 1
ATOM 1772 N N . ARG A 1 233 ? 0.501 6.426 -0.817 1.00 88.19 233 ARG A N 1
ATOM 1773 C CA . ARG A 1 233 ? -0.296 6.975 0.292 1.00 88.19 233 ARG A CA 1
ATOM 1774 C C . ARG A 1 233 ? -1.028 5.876 1.052 1.00 88.19 233 ARG A C 1
ATOM 1776 O O . ARG A 1 233 ? -1.054 5.917 2.274 1.00 88.19 233 ARG A O 1
ATOM 1783 N N . PHE A 1 234 ? -1.526 4.858 0.356 1.00 88.00 234 PHE A N 1
ATOM 1784 C CA . PHE A 1 234 ? -2.166 3.701 0.979 1.00 88.00 234 PHE A CA 1
ATOM 1785 C C . PHE A 1 234 ? -1.200 2.931 1.881 1.00 88.00 234 PHE A C 1
ATOM 1787 O O . PHE A 1 234 ? -1.591 2.580 2.990 1.00 88.00 234 PHE A O 1
ATOM 1794 N N . ARG A 1 235 ? 0.068 2.740 1.473 1.00 84.50 235 ARG A N 1
ATOM 1795 C CA . ARG A 1 235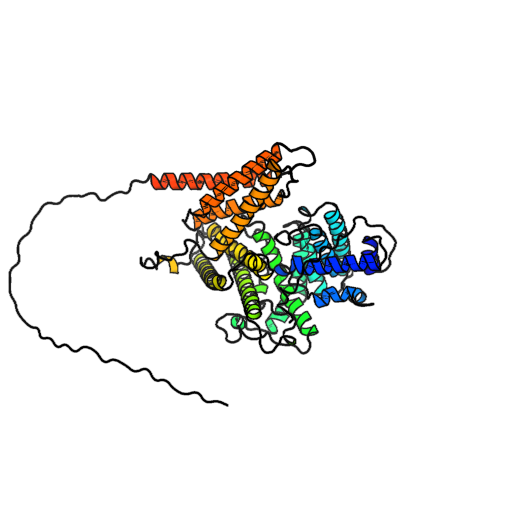 ? 1.092 2.139 2.358 1.00 84.50 235 ARG A CA 1
ATOM 1796 C C . ARG A 1 235 ? 1.200 2.921 3.663 1.00 84.50 235 ARG A C 1
ATOM 1798 O O . ARG A 1 235 ? 1.109 2.334 4.734 1.00 84.50 235 ARG A O 1
ATOM 1805 N N . LYS A 1 236 ? 1.305 4.250 3.562 1.00 85.69 236 LYS A N 1
ATOM 1806 C CA . LYS A 1 236 ? 1.381 5.139 4.726 1.00 85.69 236 LYS A CA 1
ATOM 1807 C C . LYS A 1 236 ? 0.140 5.024 5.618 1.00 85.69 236 LYS A C 1
ATOM 1809 O O . LYS A 1 236 ? 0.292 4.917 6.829 1.00 85.69 236 LYS A O 1
ATOM 1814 N N . TYR A 1 237 ? -1.063 5.056 5.045 1.00 88.62 237 TYR A N 1
ATOM 1815 C CA . TYR A 1 237 ? -2.316 5.002 5.812 1.00 88.62 237 TYR A CA 1
ATOM 1816 C C . TYR A 1 237 ? -2.508 3.662 6.516 1.00 88.62 237 TYR A C 1
ATOM 1818 O O . TYR A 1 237 ? -2.919 3.627 7.669 1.00 88.62 237 TYR A O 1
ATOM 1826 N N . ILE A 1 238 ? -2.134 2.566 5.861 1.00 87.12 238 ILE A N 1
ATOM 1827 C CA . ILE A 1 238 ? -2.181 1.235 6.462 1.00 87.12 238 ILE A CA 1
ATOM 1828 C C . ILE A 1 238 ? -1.115 1.084 7.564 1.00 87.12 238 ILE A C 1
ATOM 1830 O O . ILE A 1 238 ? -1.407 0.503 8.605 1.00 87.12 238 ILE A O 1
ATOM 1834 N N . ALA A 1 239 ? 0.086 1.642 7.375 1.00 83.38 239 ALA A N 1
ATOM 1835 C CA . ALA A 1 239 ? 1.162 1.607 8.370 1.00 83.38 239 ALA A CA 1
ATOM 1836 C C . ALA A 1 239 ? 0.897 2.513 9.588 1.00 83.38 239 ALA A C 1
ATOM 1838 O O . ALA A 1 239 ? 1.407 2.256 10.680 1.00 83.38 239 ALA A O 1
ATOM 1839 N N . LYS A 1 240 ? 0.111 3.582 9.407 1.00 87.44 240 LYS A N 1
ATOM 1840 C CA . LYS A 1 240 ? -0.248 4.566 10.441 1.00 87.44 240 LYS A CA 1
ATOM 1841 C C . LYS A 1 240 ? -1.773 4.730 10.526 1.00 87.44 240 LYS A C 1
ATOM 1843 O O . LYS A 1 240 ? -2.289 5.811 10.239 1.00 87.44 240 LYS A O 1
ATOM 1848 N N . PRO A 1 241 ? -2.517 3.668 10.893 1.00 90.44 241 PRO A N 1
ATOM 1849 C CA . PRO A 1 241 ? -3.972 3.641 10.752 1.00 90.44 241 PRO A CA 1
ATOM 1850 C C . PRO A 1 241 ? -4.717 4.546 11.752 1.00 90.44 241 PRO A C 1
ATOM 1852 O O . PRO A 1 241 ? -5.907 4.831 11.604 1.00 90.44 241 PRO A O 1
ATOM 1855 N N . ASP A 1 242 ? -4.019 5.006 12.783 1.00 90.19 242 ASP A N 1
ATOM 1856 C CA . ASP A 1 242 ? -4.469 5.971 13.782 1.00 90.19 242 ASP A CA 1
ATOM 1857 C C . ASP A 1 242 ? -4.326 7.434 13.324 1.00 90.19 242 ASP A C 1
ATOM 1859 O O . ASP A 1 242 ? -4.904 8.323 13.949 1.00 90.19 242 ASP A O 1
ATOM 1863 N N . GLU A 1 243 ? -3.602 7.689 12.229 1.00 89.31 243 GLU A N 1
ATOM 1864 C CA . GLU A 1 243 ? -3.400 9.023 11.658 1.00 89.31 243 GLU A CA 1
ATOM 1865 C C . GLU A 1 243 ? -4.410 9.329 10.534 1.00 89.31 243 GLU A C 1
ATOM 1867 O O . GLU A 1 243 ? -4.928 8.441 9.852 1.00 89.31 243 GLU A O 1
ATOM 1872 N N . ASP A 1 244 ? -4.680 10.621 10.338 1.00 85.31 244 ASP A N 1
ATOM 1873 C CA . ASP A 1 244 ? -5.531 11.146 9.265 1.00 85.31 244 ASP A CA 1
ATOM 1874 C C . ASP A 1 244 ? -4.754 11.340 7.941 1.00 85.31 244 ASP A C 1
ATOM 1876 O O . ASP A 1 244 ? -3.545 11.116 7.858 1.00 85.31 244 ASP A O 1
ATOM 1880 N N . PHE A 1 245 ? -5.437 11.818 6.889 1.00 82.88 245 PHE A N 1
ATOM 1881 C CA . PHE A 1 245 ? -4.843 12.121 5.576 1.00 82.88 245 PHE A CA 1
ATOM 1882 C C . PHE A 1 245 ? -3.572 12.992 5.638 1.00 82.88 245 PHE A C 1
ATOM 1884 O O . PHE A 1 245 ? -2.655 12.797 4.829 1.00 82.88 245 PHE A O 1
ATOM 1891 N N . GLY A 1 246 ? -3.503 13.910 6.609 1.00 79.31 246 GLY A N 1
ATOM 1892 C CA . GLY A 1 246 ? -2.445 14.911 6.745 1.00 79.31 246 GLY A CA 1
ATOM 1893 C C . GLY A 1 246 ? -2.520 16.005 5.674 1.00 79.31 246 GLY A C 1
ATOM 1894 O O . GLY A 1 246 ? -3.478 16.085 4.908 1.00 79.31 246 GLY A O 1
ATOM 1895 N N . ASP A 1 247 ? -1.484 16.842 5.601 1.00 74.25 247 ASP A N 1
ATOM 1896 C CA . ASP A 1 247 ? -1.367 17.916 4.603 1.00 74.25 247 ASP A CA 1
ATOM 1897 C C . ASP A 1 247 ? -0.805 17.384 3.272 1.00 74.25 247 ASP A C 1
ATOM 1899 O O . ASP A 1 247 ? 0.349 17.611 2.902 1.00 74.25 247 ASP A O 1
ATOM 1903 N N . VAL A 1 248 ? -1.588 16.539 2.596 1.00 73.50 248 VAL A N 1
ATOM 1904 C CA . VAL A 1 248 ? -1.188 15.902 1.336 1.00 73.50 248 VAL A CA 1
ATOM 1905 C C . VAL A 1 248 ? -2.302 16.018 0.299 1.00 73.50 248 VAL A C 1
ATOM 1907 O O . VAL A 1 248 ? -3.468 15.707 0.550 1.00 73.50 248 VAL A O 1
ATOM 1910 N N . ASP A 1 249 ? -1.942 16.447 -0.909 1.00 81.19 249 ASP A N 1
ATOM 1911 C CA . ASP A 1 249 ? -2.804 16.350 -2.084 1.00 81.19 249 ASP A CA 1
ATOM 1912 C C . ASP A 1 249 ? -2.776 14.934 -2.644 1.00 81.19 249 ASP A C 1
ATOM 1914 O O . ASP A 1 249 ? -1.724 14.422 -3.027 1.00 81.19 249 ASP A O 1
ATOM 1918 N N . LEU A 1 250 ? -3.945 14.293 -2.664 1.00 89.94 250 LEU A N 1
ATOM 1919 C CA . LEU A 1 250 ? -4.109 13.018 -3.344 1.00 89.94 250 LEU A CA 1
ATOM 1920 C C . LEU A 1 250 ? -4.314 13.245 -4.847 1.00 89.94 250 LEU A C 1
ATOM 1922 O O . LEU A 1 250 ? -4.969 14.222 -5.222 1.00 89.94 250 LEU A O 1
ATOM 1926 N N . PRO A 1 251 ? -3.797 12.350 -5.708 1.00 90.06 251 PRO A N 1
ATOM 1927 C CA . PRO A 1 251 ? -3.940 12.481 -7.151 1.00 90.06 251 PRO A CA 1
ATOM 1928 C C . PRO A 1 251 ? -5.407 12.301 -7.550 1.00 90.06 251 PRO A C 1
ATOM 1930 O O . PRO A 1 251 ? -5.966 11.214 -7.471 1.00 90.06 251 PRO A O 1
ATOM 1933 N N . ASP A 1 252 ? -6.041 13.380 -7.985 1.00 90.56 252 ASP A N 1
ATOM 1934 C CA . ASP A 1 252 ? -7.437 13.440 -8.410 1.00 90.56 252 ASP A CA 1
ATOM 1935 C C . ASP A 1 252 ? -7.694 12.788 -9.768 1.00 90.56 252 ASP A C 1
ATOM 1937 O O . ASP A 1 252 ? -8.757 12.199 -9.959 1.00 90.56 252 ASP A O 1
ATOM 1941 N N . PHE A 1 253 ? -6.710 12.820 -10.668 1.00 90.50 253 PHE A N 1
ATOM 1942 C CA . PHE A 1 253 ? -6.801 12.182 -11.981 1.00 90.50 253 PHE A CA 1
ATOM 1943 C C . PHE A 1 253 ? -7.100 10.674 -11.905 1.00 90.50 253 PHE A C 1
ATOM 1945 O O . PHE A 1 253 ? -7.618 10.125 -12.870 1.00 90.50 253 PHE A O 1
ATOM 1952 N N . ILE A 1 254 ? -6.857 9.992 -10.771 1.00 90.94 254 ILE A N 1
ATOM 1953 C CA . ILE A 1 254 ? -7.187 8.558 -10.613 1.00 90.94 254 ILE A CA 1
ATOM 1954 C C . ILE A 1 254 ? -8.687 8.264 -10.747 1.00 90.94 254 ILE A C 1
ATOM 1956 O O . ILE A 1 254 ? -9.071 7.118 -10.984 1.00 90.94 254 ILE A O 1
ATOM 1960 N N . GLN A 1 255 ? -9.536 9.286 -10.586 1.00 89.94 255 GLN A N 1
ATOM 1961 C CA . GLN A 1 255 ? -10.979 9.172 -10.790 1.00 89.94 255 GLN A CA 1
ATOM 1962 C C . GLN A 1 255 ? -11.324 8.779 -12.227 1.00 89.94 255 GLN A C 1
ATOM 1964 O O . GLN A 1 255 ? -12.361 8.167 -12.431 1.00 89.94 255 GLN A O 1
ATOM 1969 N N . GLU A 1 256 ? -10.445 9.077 -13.187 1.00 88.50 256 GLU A N 1
ATOM 1970 C CA . GLU A 1 256 ? -10.629 8.824 -14.621 1.00 88.50 256 GLU A CA 1
ATOM 1971 C C . GLU A 1 256 ? -9.810 7.627 -15.128 1.00 88.50 256 GLU A C 1
ATOM 1973 O O . GLU A 1 256 ? -9.933 7.213 -16.280 1.00 88.50 256 GLU A O 1
ATOM 1978 N N . ILE A 1 257 ? -8.951 7.053 -14.282 1.00 88.69 257 ILE A N 1
ATOM 1979 C CA . ILE A 1 257 ? -8.064 5.958 -14.676 1.00 88.69 257 ILE A CA 1
ATOM 1980 C C . ILE A 1 257 ? -8.780 4.629 -14.494 1.00 88.69 257 ILE A C 1
ATOM 1982 O O . ILE A 1 257 ? -9.351 4.349 -13.435 1.00 88.69 257 ILE A O 1
ATOM 1986 N N . ARG A 1 258 ? -8.712 3.768 -15.512 1.00 87.19 258 ARG A N 1
ATOM 1987 C CA . ARG A 1 258 ? -9.223 2.400 -15.412 1.00 87.19 258 ARG A CA 1
ATOM 1988 C C . ARG A 1 258 ? -8.481 1.589 -14.341 1.00 87.19 258 ARG A C 1
ATOM 1990 O O . ARG A 1 258 ? -7.297 1.832 -14.085 1.00 87.19 258 ARG A O 1
ATOM 1997 N N . PRO A 1 259 ? -9.121 0.575 -13.744 1.00 87.06 259 PRO A N 1
ATOM 1998 C CA . PRO A 1 259 ? -8.422 -0.362 -12.877 1.00 87.06 259 PRO A CA 1
ATOM 1999 C C . PRO A 1 259 ? -7.269 -1.075 -13.600 1.00 87.06 259 PRO A C 1
ATOM 2001 O O . PRO A 1 259 ? -7.275 -1.235 -14.827 1.00 87.06 259 PRO A O 1
ATOM 2004 N N . MET A 1 260 ? -6.275 -1.512 -12.825 1.00 86.75 260 MET A N 1
ATOM 2005 C CA . MET A 1 260 ? -5.168 -2.318 -13.344 1.00 86.75 260 MET A CA 1
ATOM 2006 C C . MET A 1 260 ? -5.694 -3.630 -13.935 1.00 86.75 260 MET A C 1
ATOM 2008 O O . MET A 1 260 ? -6.627 -4.233 -13.400 1.00 86.75 260 MET A O 1
ATOM 2012 N N . ALA A 1 261 ? -5.078 -4.076 -15.025 1.00 80.69 261 ALA A N 1
ATOM 2013 C CA . ALA A 1 261 ? -5.483 -5.265 -15.766 1.00 80.69 261 ALA A CA 1
ATOM 2014 C C . ALA A 1 261 ? -4.314 -6.248 -15.927 1.00 80.69 261 ALA A C 1
ATOM 2016 O O . ALA A 1 261 ? -3.204 -6.030 -15.435 1.00 80.69 261 ALA A O 1
ATOM 2017 N N . PHE A 1 262 ? -4.574 -7.368 -16.601 1.00 81.50 262 PHE A N 1
ATOM 2018 C CA . PHE A 1 262 ? -3.531 -8.328 -16.951 1.00 81.50 262 PHE A CA 1
ATOM 2019 C C . PHE A 1 262 ? -2.539 -7.703 -17.946 1.00 81.50 262 PHE A C 1
ATOM 2021 O O . PHE A 1 262 ? -2.951 -6.957 -18.830 1.00 81.50 262 PHE A O 1
ATOM 2028 N N . TRP A 1 263 ? -1.245 -8.004 -17.809 1.00 84.38 263 TRP A N 1
ATOM 2029 C CA . TRP A 1 263 ? -0.170 -7.340 -18.561 1.00 84.38 263 TRP A CA 1
ATOM 2030 C C . TRP A 1 263 ? -0.204 -7.575 -20.064 1.00 84.38 263 TRP A C 1
ATOM 2032 O O . TRP A 1 263 ? 0.106 -6.677 -20.841 1.00 84.38 263 TRP A O 1
ATOM 2042 N N . GLN A 1 264 ? -0.531 -8.803 -20.453 1.00 85.06 264 GLN A N 1
ATOM 2043 C CA . GLN A 1 264 ? -0.548 -9.241 -21.840 1.00 85.06 264 GLN A CA 1
ATOM 2044 C C . GLN A 1 264 ? -1.871 -9.947 -22.099 1.00 85.06 264 GLN A C 1
ATOM 2046 O O . GLN A 1 264 ? -1.918 -11.180 -22.115 1.00 85.06 264 GLN A O 1
ATO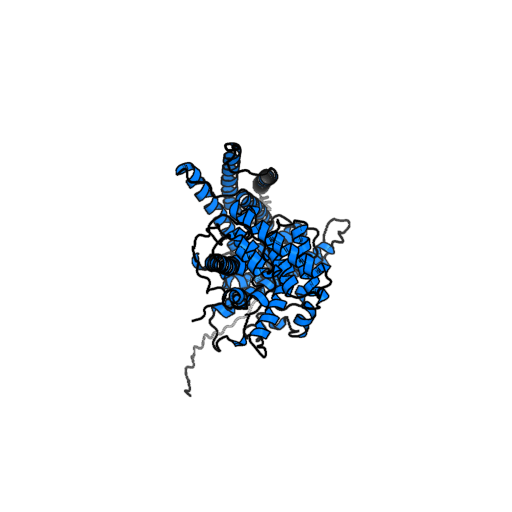M 2051 N N . PRO A 1 265 ? -2.988 -9.203 -22.208 1.00 80.75 265 PRO A N 1
ATOM 2052 C CA . PRO A 1 265 ? -4.272 -9.811 -22.463 1.00 80.75 265 PRO A CA 1
ATOM 2053 C C . PRO A 1 265 ? -4.184 -10.752 -23.651 1.00 80.75 265 PRO A C 1
ATOM 2055 O O . PRO A 1 265 ? -4.658 -11.859 -23.483 1.00 80.75 265 PRO A O 1
ATOM 2058 N N . SER A 1 266 ? -3.494 -10.409 -24.747 1.00 83.44 266 SER A N 1
ATOM 2059 C CA . SER A 1 266 ? -3.386 -11.211 -25.982 1.00 83.44 266 SER A CA 1
ATOM 2060 C C . SER A 1 266 ? -2.851 -12.641 -25.826 1.00 83.44 266 SER A C 1
ATOM 2062 O O . SER A 1 266 ? -3.205 -13.500 -26.630 1.00 83.44 266 SER A O 1
ATOM 2064 N N . VAL A 1 267 ? -2.049 -12.936 -24.795 1.00 83.88 267 VAL A N 1
ATOM 2065 C CA . VAL A 1 267 ? -1.428 -14.269 -24.621 1.00 83.88 267 VAL A CA 1
ATOM 2066 C C . VAL A 1 267 ? -2.236 -15.217 -23.732 1.00 83.88 267 VAL A C 1
ATOM 2068 O O . VAL A 1 267 ? -1.880 -16.386 -23.588 1.00 83.88 267 VAL A O 1
ATOM 2071 N N . LEU A 1 268 ? -3.313 -14.725 -23.117 1.00 80.56 268 LEU A N 1
ATOM 2072 C CA . LEU A 1 268 ? -4.212 -15.554 -22.317 1.00 80.56 268 LEU A CA 1
ATOM 2073 C C . LEU A 1 268 ? -4.943 -16.619 -23.170 1.00 80.56 268 LEU A C 1
ATOM 2075 O O . LEU A 1 268 ? -5.222 -16.386 -24.351 1.00 80.56 268 LEU A O 1
ATOM 2079 N N . PRO A 1 269 ? -5.285 -17.782 -22.586 1.00 83.25 269 PRO A N 1
ATOM 2080 C CA . PRO A 1 269 ? -6.149 -18.758 -23.247 1.00 83.25 269 PRO A CA 1
ATOM 2081 C C . PRO A 1 269 ? -7.561 -18.192 -23.477 1.00 83.25 269 PRO A C 1
ATOM 2083 O O . PRO A 1 269 ? -7.953 -17.216 -22.837 1.00 83.25 269 PRO A O 1
ATOM 2086 N N . GLU A 1 270 ? -8.317 -18.810 -24.390 1.00 81.81 270 GLU A N 1
ATOM 2087 C CA . GLU A 1 270 ? -9.727 -18.459 -24.637 1.00 81.81 270 GLU A CA 1
ATOM 2088 C C . GLU A 1 270 ? -10.584 -18.707 -23.387 1.00 81.81 270 GLU A C 1
ATOM 2090 O O . GLU A 1 270 ? -11.307 -17.813 -22.949 1.00 81.81 270 GLU A O 1
ATOM 2095 N N . ASP A 1 271 ? -10.412 -19.873 -22.758 1.00 82.31 271 ASP A N 1
ATOM 2096 C CA . ASP A 1 271 ? -11.061 -20.217 -21.495 1.00 82.31 271 ASP A CA 1
ATOM 2097 C C . ASP A 1 271 ? -10.198 -19.801 -20.302 1.00 82.31 271 ASP A C 1
ATOM 2099 O O . ASP A 1 271 ? -9.092 -20.311 -20.082 1.00 82.31 271 ASP A O 1
ATOM 2103 N N . LEU A 1 272 ? -10.718 -18.873 -19.499 1.00 79.44 272 LEU A N 1
ATOM 2104 C CA . LEU A 1 272 ? -10.013 -18.317 -18.348 1.00 79.44 272 LEU A CA 1
ATOM 2105 C C . LEU A 1 272 ? -10.437 -19.025 -17.055 1.00 79.44 272 LEU A C 1
ATOM 2107 O O . LEU A 1 272 ? -11.629 -19.217 -16.809 1.00 79.44 272 LEU A O 1
ATOM 2111 N N . PRO A 1 273 ? -9.485 -19.402 -16.184 1.00 77.38 273 PRO A N 1
ATOM 2112 C CA . PRO A 1 273 ? -9.815 -20.098 -14.951 1.00 77.38 273 PRO A CA 1
ATOM 2113 C C . PRO A 1 273 ? -10.423 -19.123 -13.919 1.00 77.38 273 PRO A C 1
ATOM 2115 O O . PRO A 1 273 ? -10.049 -17.949 -13.899 1.00 77.38 273 PRO A O 1
ATOM 2118 N N . PRO A 1 274 ? -11.275 -19.583 -12.979 1.00 74.06 274 PRO A N 1
ATOM 2119 C CA . PRO A 1 274 ? -11.903 -18.721 -11.967 1.00 74.06 274 PRO A CA 1
ATOM 2120 C C . PRO A 1 274 ? -10.958 -17.771 -11.196 1.00 74.06 274 PRO A C 1
ATOM 2122 O O . PRO A 1 274 ? -11.326 -16.610 -11.006 1.00 74.06 274 PRO A O 1
ATOM 2125 N N . PRO A 1 275 ? -9.720 -18.169 -10.817 1.00 73.62 275 PRO A N 1
ATOM 2126 C CA . PRO A 1 275 ? -8.775 -17.268 -10.153 1.00 73.62 275 PRO A CA 1
ATOM 2127 C C . PRO A 1 275 ? -8.403 -16.014 -10.956 1.00 73.62 275 PRO A C 1
ATOM 2129 O O . PRO A 1 275 ? -8.028 -15.009 -10.355 1.00 73.62 275 PRO A O 1
ATOM 2132 N N . PHE A 1 276 ? -8.495 -16.051 -12.292 1.00 77.00 276 PHE A N 1
ATOM 2133 C CA . PHE A 1 276 ? -8.285 -14.873 -13.139 1.00 77.00 276 PHE A CA 1
ATOM 2134 C C . PHE A 1 276 ? -9.356 -13.813 -12.875 1.00 77.00 276 PHE A C 1
ATOM 2136 O O . PHE A 1 276 ? -9.049 -12.654 -12.611 1.00 77.00 276 PHE A O 1
ATOM 2143 N N . PHE A 1 277 ? -10.621 -14.223 -12.893 1.00 76.69 277 PHE A N 1
ATOM 2144 C CA . PHE A 1 277 ? -11.738 -13.319 -12.650 1.00 76.69 277 PHE A CA 1
ATOM 2145 C C . PHE A 1 277 ? -11.728 -12.792 -11.213 1.00 76.69 277 PHE A C 1
ATOM 2147 O O . PHE A 1 277 ? -12.051 -11.631 -10.983 1.00 76.69 277 PHE A O 1
ATOM 2154 N N . HIS A 1 278 ? -11.291 -13.609 -10.248 1.00 75.94 278 HIS A N 1
ATOM 2155 C CA . HIS A 1 278 ? -11.157 -13.175 -8.855 1.00 75.94 278 HIS A CA 1
ATOM 2156 C C . HIS A 1 278 ? -10.078 -12.099 -8.682 1.00 75.94 278 HIS A C 1
ATOM 2158 O O . HIS A 1 278 ? -10.314 -11.103 -8.000 1.00 75.94 278 HIS A O 1
ATOM 2164 N N . SER A 1 279 ? -8.912 -12.253 -9.321 1.00 77.50 279 SER A N 1
ATOM 2165 C CA . SER A 1 279 ? -7.854 -11.241 -9.233 1.00 77.50 279 SER A CA 1
ATOM 2166 C C . SER A 1 279 ? -8.249 -9.934 -9.924 1.00 77.50 279 SER A C 1
ATOM 2168 O O . SER A 1 279 ? -7.972 -8.863 -9.386 1.00 77.50 279 SER A O 1
ATOM 2170 N N . GLN A 1 280 ? -8.945 -9.997 -11.064 1.00 79.44 280 GLN A N 1
ATOM 2171 C CA . GLN A 1 280 ? -9.470 -8.806 -11.736 1.00 79.44 280 GLN A CA 1
ATOM 2172 C C . GLN A 1 280 ? -10.518 -8.072 -10.898 1.00 79.44 280 GLN A C 1
ATOM 2174 O O . GLN A 1 280 ? -10.419 -6.859 -10.725 1.00 79.44 280 GLN A O 1
ATOM 2179 N N . ASP A 1 281 ? -11.493 -8.795 -10.350 1.00 82.44 281 ASP A N 1
ATOM 2180 C CA . ASP A 1 281 ? -12.531 -8.217 -9.494 1.00 82.44 281 ASP A CA 1
ATOM 2181 C C . ASP A 1 281 ? -11.906 -7.537 -8.259 1.00 82.44 281 ASP A C 1
ATOM 2183 O O . ASP A 1 281 ? -12.249 -6.397 -7.941 1.00 82.44 281 ASP A O 1
ATOM 2187 N N . LEU A 1 282 ? -10.881 -8.145 -7.645 1.00 82.44 282 LEU A N 1
ATOM 2188 C CA . LEU A 1 282 ? -10.137 -7.523 -6.546 1.00 82.44 282 LEU A CA 1
ATOM 2189 C C . LEU A 1 282 ? -9.402 -6.236 -6.961 1.00 82.44 282 LEU A C 1
ATOM 2191 O O . LEU A 1 282 ? -9.429 -5.255 -6.213 1.00 82.44 282 LEU A O 1
ATOM 2195 N N . MET A 1 283 ? -8.769 -6.203 -8.140 1.00 83.69 283 MET A N 1
ATOM 2196 C CA . MET A 1 283 ? -8.109 -4.990 -8.652 1.00 83.69 283 MET A CA 1
ATOM 2197 C C . MET A 1 283 ? -9.117 -3.860 -8.886 1.00 83.69 283 MET A C 1
ATOM 2199 O O . MET A 1 283 ? -8.852 -2.711 -8.530 1.00 83.69 283 MET A O 1
ATOM 2203 N N . ARG A 1 284 ? -10.297 -4.177 -9.429 1.00 86.62 284 ARG A N 1
ATOM 2204 C CA . ARG A 1 284 ? -11.372 -3.199 -9.651 1.00 86.62 284 ARG A CA 1
ATOM 2205 C C . ARG A 1 284 ? -11.937 -2.654 -8.348 1.00 86.62 284 ARG A C 1
ATOM 2207 O O . ARG A 1 284 ? -12.094 -1.444 -8.214 1.00 86.62 284 ARG A O 1
ATOM 2214 N N . ARG A 1 285 ? -12.153 -3.517 -7.356 1.00 87.19 285 ARG A N 1
ATOM 2215 C CA . ARG A 1 285 ? -12.594 -3.102 -6.014 1.00 87.19 285 ARG A CA 1
ATOM 2216 C C . ARG A 1 285 ? -11.563 -2.245 -5.305 1.00 87.19 285 ARG A C 1
ATOM 2218 O O . ARG A 1 285 ? -11.921 -1.240 -4.701 1.00 87.19 285 ARG A O 1
ATOM 2225 N N . SER A 1 286 ? -10.288 -2.601 -5.424 1.00 88.00 286 SER A N 1
ATOM 2226 C CA . SER A 1 286 ? -9.185 -1.795 -4.892 1.00 88.00 286 SER A CA 1
ATOM 2227 C C . SER A 1 286 ? -9.149 -0.411 -5.541 1.00 88.00 286 SER A C 1
ATOM 2229 O O . SER A 1 286 ? -9.044 0.589 -4.837 1.00 88.00 286 SER A O 1
ATOM 2231 N N . ALA A 1 287 ? -9.334 -0.334 -6.863 1.00 89.50 287 ALA A N 1
ATOM 2232 C CA . ALA A 1 287 ? -9.430 0.935 -7.580 1.00 89.50 287 ALA A CA 1
ATOM 2233 C C . ALA A 1 287 ? -10.639 1.772 -7.125 1.00 89.50 287 ALA A C 1
ATOM 2235 O O . ALA A 1 287 ? -10.500 2.977 -6.913 1.00 89.50 287 ALA A O 1
ATOM 2236 N N . HIS A 1 288 ? -11.805 1.150 -6.915 1.00 90.69 288 HIS A N 1
ATOM 2237 C CA . HIS A 1 288 ? -12.980 1.832 -6.370 1.00 90.69 288 HIS A CA 1
ATOM 2238 C C . HIS A 1 288 ? -12.691 2.376 -4.957 1.00 90.69 288 HIS A C 1
ATOM 2240 O O . HIS A 1 288 ? -12.883 3.565 -4.713 1.00 90.69 288 HIS A O 1
ATOM 2246 N N . LEU A 1 289 ? -12.105 1.579 -4.058 1.00 92.75 289 LEU A N 1
ATOM 2247 C CA . LEU A 1 289 ? -11.705 2.038 -2.722 1.00 92.75 289 LEU A CA 1
ATOM 2248 C C . LEU A 1 289 ? -10.715 3.220 -2.769 1.00 92.75 289 LEU A C 1
ATOM 2250 O O . LEU A 1 289 ? -10.841 4.176 -1.998 1.00 92.75 289 LEU A O 1
ATOM 2254 N N . SER A 1 290 ? -9.759 3.205 -3.703 1.00 92.56 290 SER A N 1
ATOM 2255 C CA . SER A 1 290 ? -8.859 4.337 -3.968 1.00 92.56 290 SER A CA 1
ATOM 2256 C C . SER A 1 290 ? -9.596 5.600 -4.397 1.00 92.56 290 SER A C 1
ATOM 2258 O O . SER A 1 290 ? -9.315 6.676 -3.866 1.00 92.56 290 SER A O 1
ATOM 2260 N N . ARG A 1 291 ? -10.580 5.485 -5.290 1.00 92.69 291 ARG A N 1
ATOM 2261 C CA . ARG A 1 291 ? -11.417 6.619 -5.703 1.00 92.69 291 ARG A CA 1
ATOM 2262 C C . ARG A 1 291 ? -12.253 7.165 -4.548 1.00 92.69 291 ARG A C 1
ATOM 2264 O O . ARG A 1 291 ? -12.273 8.380 -4.360 1.00 92.69 291 ARG A O 1
ATOM 2271 N N . LEU A 1 292 ? -12.867 6.301 -3.733 1.00 93.56 292 LEU A N 1
ATOM 2272 C CA . LEU A 1 292 ? -13.610 6.720 -2.535 1.00 93.56 292 LEU A CA 1
ATOM 2273 C C . LEU A 1 292 ? -12.709 7.469 -1.553 1.00 93.56 292 LEU A C 1
ATOM 2275 O O . LEU A 1 292 ? -13.103 8.498 -1.010 1.00 93.56 292 LEU A O 1
ATOM 2279 N N . THR A 1 293 ? -11.475 6.996 -1.382 1.00 93.75 293 THR A N 1
ATOM 2280 C CA . THR A 1 293 ? -10.485 7.634 -0.509 1.00 93.75 293 THR A CA 1
ATOM 2281 C C . THR A 1 293 ? -10.120 9.038 -0.999 1.00 93.75 293 THR A C 1
ATOM 2283 O O . THR A 1 293 ? -10.056 9.974 -0.203 1.00 93.75 293 THR A O 1
ATOM 2286 N N . VAL A 1 294 ? -9.925 9.220 -2.309 1.00 93.06 294 VAL A N 1
ATOM 2287 C CA . VAL A 1 294 ? -9.681 10.547 -2.898 1.00 93.06 294 VAL A CA 1
ATOM 2288 C C . VAL A 1 294 ? -10.891 11.465 -2.751 1.00 93.06 294 VAL A C 1
ATOM 2290 O O . VAL A 1 294 ? -10.722 12.639 -2.424 1.00 93.06 294 VAL A O 1
ATOM 2293 N N . SER A 1 295 ? -12.104 10.949 -2.947 1.00 92.62 295 SER A N 1
ATOM 2294 C CA . SER A 1 295 ? -13.335 11.715 -2.732 1.00 92.62 295 SER A CA 1
ATOM 2295 C C . SER A 1 295 ? -13.479 12.155 -1.271 1.00 92.62 295 SER A C 1
ATOM 2297 O O . SER A 1 295 ? -13.764 13.323 -1.015 1.00 92.62 295 SER A O 1
ATOM 2299 N N . LEU A 1 296 ? -13.188 11.270 -0.311 1.00 92.06 296 LEU A N 1
ATOM 2300 C CA . LEU A 1 296 ? -13.188 11.600 1.116 1.00 92.06 296 LEU A CA 1
ATOM 2301 C C . LEU A 1 296 ? -12.153 12.683 1.459 1.00 92.06 296 LEU A C 1
ATOM 2303 O O . LEU A 1 296 ? -12.467 13.631 2.174 1.00 92.06 296 LEU A O 1
ATOM 2307 N N . ALA A 1 297 ? -10.937 12.588 0.913 1.00 90.31 297 ALA A N 1
ATOM 2308 C CA . ALA A 1 297 ? -9.898 13.594 1.134 1.00 90.31 297 ALA A CA 1
ATOM 2309 C C . ALA A 1 297 ? -10.285 14.975 0.577 1.00 90.31 297 ALA A C 1
ATOM 2311 O O . ALA A 1 297 ? -9.957 16.002 1.171 1.00 90.31 297 ALA A O 1
ATOM 2312 N N . LYS A 1 298 ? -10.997 15.021 -0.559 1.00 87.81 298 LYS A N 1
ATOM 2313 C CA . LYS A 1 298 ? -11.539 16.274 -1.108 1.00 87.81 298 LYS A CA 1
ATOM 2314 C C . LYS A 1 298 ? -12.586 16.880 -0.171 1.00 87.81 298 LYS A C 1
ATOM 2316 O O . LYS A 1 298 ? -12.519 18.075 0.100 1.00 87.81 298 LYS A O 1
ATOM 2321 N N . LEU A 1 299 ? -13.491 16.064 0.373 1.00 85.38 299 LEU A N 1
ATOM 2322 C CA . LEU A 1 299 ? -14.495 16.513 1.346 1.00 85.38 299 LEU A CA 1
ATOM 2323 C C . LEU A 1 299 ? -13.875 17.076 2.626 1.00 85.38 299 LEU A C 1
ATOM 2325 O O . LEU A 1 299 ? -14.395 18.038 3.185 1.00 85.38 299 LEU A O 1
ATOM 2329 N N . GLU A 1 300 ? -12.759 16.513 3.086 1.00 77.38 300 GLU A N 1
ATOM 2330 C CA . GLU A 1 300 ? -12.040 17.059 4.235 1.00 77.38 300 GLU A CA 1
ATOM 2331 C C . GLU A 1 300 ? -11.492 18.467 3.967 1.00 77.38 300 GLU A C 1
ATOM 2333 O O . GLU A 1 300 ? -11.522 19.318 4.856 1.00 77.38 300 GLU A O 1
ATOM 2338 N N . LYS A 1 301 ? -10.993 18.722 2.755 1.00 73.06 301 LYS A N 1
ATOM 2339 C CA . LYS A 1 301 ? -10.420 20.024 2.382 1.00 73.06 301 LYS A CA 1
ATOM 2340 C C . LYS A 1 301 ? -11.474 21.105 2.199 1.00 73.06 301 LYS A C 1
ATOM 2342 O O . LYS A 1 301 ? -11.185 22.272 2.427 1.00 73.06 301 LYS A O 1
ATOM 2347 N N . ILE A 1 302 ? -12.696 20.712 1.845 1.00 60.94 302 ILE A N 1
ATOM 2348 C CA . ILE A 1 302 ? -13.858 21.599 1.710 1.00 60.94 302 ILE A CA 1
ATOM 2349 C C . ILE A 1 302 ? -14.471 21.911 3.094 1.00 60.94 302 ILE A C 1
ATOM 2351 O O . ILE A 1 302 ? -15.609 22.350 3.171 1.00 60.94 302 ILE A O 1
ATOM 2355 N N . LYS A 1 303 ? -13.752 21.702 4.214 1.00 57.06 303 LYS A N 1
ATOM 2356 C CA . LYS A 1 303 ? -14.206 22.066 5.570 1.00 57.06 303 LYS A CA 1
ATOM 2357 C C . LYS A 1 303 ? -14.413 23.584 5.724 1.00 57.06 303 LYS A C 1
ATOM 2359 O O . LYS A 1 303 ? -13.639 24.280 6.374 1.00 57.06 303 LYS A O 1
ATOM 2364 N N . GLU A 1 304 ? -15.523 24.077 5.195 1.00 48.00 304 GLU A N 1
ATOM 2365 C CA . GLU A 1 304 ? -16.284 25.165 5.783 1.00 48.00 304 GLU A CA 1
ATOM 2366 C C . GLU A 1 304 ? -16.934 24.579 7.036 1.00 48.00 304 GLU A C 1
ATOM 2368 O O . GLU A 1 304 ? -17.967 23.910 6.992 1.00 48.00 304 GLU A O 1
ATOM 2373 N N . VAL A 1 305 ? -16.228 24.704 8.157 1.00 52.88 305 VAL A N 1
ATOM 2374 C CA . VAL A 1 305 ? -16.802 24.422 9.470 1.00 52.88 305 VAL A CA 1
ATOM 2375 C C . VAL A 1 305 ? -17.791 25.551 9.735 1.00 52.88 305 VAL A C 1
ATOM 2377 O O . VAL A 1 305 ? -17.402 26.720 9.704 1.00 52.88 305 VAL A O 1
ATOM 2380 N N . ASP A 1 306 ? -19.064 25.216 9.930 1.00 47.81 306 ASP A N 1
ATOM 2381 C CA . ASP A 1 306 ? -20.054 26.196 10.369 1.00 47.81 306 ASP A CA 1
ATOM 2382 C C . ASP A 1 306 ? -19.670 26.767 11.753 1.00 47.81 306 ASP A C 1
ATOM 2384 O O . ASP A 1 306 ? -18.823 26.227 12.470 1.00 47.81 306 ASP A O 1
ATOM 2388 N N . GLU A 1 307 ? -20.289 27.875 12.167 1.00 48.56 307 GLU A N 1
ATOM 2389 C CA . GLU A 1 307 ? -20.029 28.487 13.483 1.00 48.56 307 GLU A CA 1
ATOM 2390 C C . GLU A 1 307 ? -20.339 27.542 14.671 1.00 48.56 307 GLU A C 1
ATOM 2392 O O . GLU A 1 307 ? -19.957 27.834 15.805 1.00 48.56 307 GLU A O 1
ATOM 2397 N N . ALA A 1 308 ? -21.001 26.402 14.422 1.00 54.38 308 ALA A N 1
ATOM 2398 C CA . ALA A 1 308 ? -21.397 25.398 15.407 1.00 54.38 308 ALA A CA 1
ATOM 2399 C C . ALA A 1 308 ? -20.442 24.189 15.495 1.00 54.38 308 ALA A C 1
ATOM 2401 O O . ALA A 1 308 ? -20.614 23.340 16.372 1.00 54.38 308 ALA A O 1
ATOM 2402 N N . GLY A 1 309 ? -19.421 24.098 14.635 1.00 61.19 309 GLY A N 1
ATOM 2403 C CA . GLY A 1 309 ? -18.498 22.961 14.619 1.00 61.19 309 GLY A CA 1
ATOM 2404 C C . GLY A 1 309 ? -19.067 21.687 13.984 1.00 61.19 309 GLY A C 1
ATOM 2405 O O . GLY A 1 309 ? -18.467 20.619 14.136 1.00 61.19 309 GLY A O 1
ATOM 2406 N N . THR A 1 310 ? -20.197 21.773 13.282 1.00 67.06 310 THR A N 1
ATOM 2407 C CA . THR A 1 310 ? -20.855 20.656 12.600 1.00 67.06 310 THR A CA 1
ATOM 2408 C C . THR A 1 310 ? -20.610 20.678 11.085 1.00 67.06 310 THR A C 1
ATOM 2410 O O . THR A 1 310 ? -20.558 21.736 10.464 1.00 67.06 310 THR A O 1
ATOM 2413 N N . PRO A 1 311 ? -20.420 19.516 10.431 1.00 74.94 311 PRO A N 1
ATOM 2414 C CA . PRO A 1 311 ? -20.328 19.477 8.975 1.00 74.94 311 PRO A CA 1
ATOM 2415 C C . PRO A 1 311 ? -21.670 19.871 8.323 1.00 74.94 311 PRO A C 1
ATOM 2417 O O . PRO A 1 311 ? -22.712 19.400 8.789 1.00 74.94 311 PRO A O 1
ATOM 2420 N N . PRO A 1 312 ? -21.669 20.642 7.216 1.00 80.56 312 PRO A N 1
ATOM 2421 C CA . PRO A 1 312 ? -22.886 20.976 6.473 1.00 80.56 312 PRO A CA 1
ATOM 2422 C C . PRO A 1 312 ? -23.689 19.737 6.048 1.00 80.56 312 PRO A C 1
ATOM 2424 O O . PRO A 1 312 ? -23.115 18.681 5.762 1.00 80.56 312 PRO A O 1
ATOM 2427 N N . SER A 1 313 ? -25.017 19.870 5.938 1.00 82.88 313 SER A N 1
ATOM 2428 C CA . SER A 1 313 ? -25.914 18.764 5.552 1.00 82.88 313 SER A CA 1
ATOM 2429 C C . SER A 1 313 ? -25.515 18.111 4.223 1.00 82.88 313 SER A C 1
ATOM 2431 O O . SER A 1 313 ? -25.489 16.884 4.131 1.00 82.88 313 SER A O 1
ATOM 2433 N N . ASP A 1 314 ? -25.134 18.913 3.227 1.00 85.69 314 ASP A N 1
ATOM 2434 C CA . ASP A 1 314 ? -24.712 18.431 1.904 1.00 85.69 314 ASP A CA 1
ATOM 2435 C C . ASP A 1 314 ? -23.416 17.609 1.985 1.00 85.69 314 ASP A C 1
ATOM 2437 O O . ASP A 1 314 ? -23.256 16.596 1.301 1.00 85.69 314 ASP A O 1
ATOM 2441 N N . THR A 1 315 ? -22.493 18.001 2.870 1.00 87.00 315 THR A N 1
ATOM 2442 C CA . THR A 1 315 ? -21.276 17.232 3.161 1.00 87.00 315 THR A CA 1
ATOM 2443 C C . THR A 1 315 ? -21.632 15.905 3.824 1.00 87.00 315 THR A C 1
ATOM 2445 O O . THR A 1 315 ? -21.110 14.864 3.431 1.00 87.00 315 THR A O 1
ATOM 2448 N N . LEU A 1 316 ? -22.556 15.904 4.791 1.00 87.62 316 LEU A N 1
ATOM 2449 C CA . LEU A 1 316 ? -23.019 14.672 5.438 1.00 87.62 316 LEU A CA 1
ATOM 2450 C C . LEU A 1 316 ? -23.729 13.734 4.454 1.00 87.62 316 LEU A C 1
ATOM 2452 O O . LEU A 1 316 ? -23.578 12.518 4.556 1.00 87.62 316 LEU A O 1
ATOM 2456 N N . GLU A 1 317 ? -24.488 14.257 3.492 1.00 89.25 317 GLU A N 1
ATOM 2457 C CA . GLU A 1 317 ? -25.108 13.448 2.441 1.00 89.25 317 GLU A CA 1
ATOM 2458 C C . GLU A 1 317 ? -24.065 12.802 1.520 1.00 89.25 317 GLU A C 1
ATOM 2460 O O . GLU A 1 317 ? -24.146 11.598 1.260 1.00 89.25 317 GLU A O 1
ATOM 2465 N N . GLN A 1 318 ? -23.041 13.552 1.105 1.00 90.88 318 GLN A N 1
ATOM 2466 C CA . GLN A 1 318 ? -21.925 13.007 0.328 1.00 90.88 318 GLN A CA 1
ATOM 2467 C C . GLN A 1 318 ? -21.171 11.919 1.104 1.00 90.88 318 GLN A C 1
ATOM 2469 O O . GLN A 1 318 ? -20.897 10.852 0.557 1.00 90.88 318 GLN A O 1
ATOM 2474 N N . VAL A 1 319 ? -20.913 12.132 2.399 1.00 91.50 319 VAL A N 1
ATOM 2475 C CA . VAL A 1 319 ? -20.289 11.125 3.276 1.00 91.50 319 VAL A CA 1
ATOM 2476 C C . VAL A 1 319 ? -21.160 9.872 3.406 1.00 91.50 319 VAL A C 1
ATOM 2478 O O . VAL A 1 319 ? -20.640 8.760 3.334 1.00 91.50 319 VAL A O 1
ATOM 2481 N N . ARG A 1 320 ? -22.488 10.007 3.527 1.00 91.50 320 ARG A N 1
ATOM 2482 C CA . ARG A 1 320 ? -23.405 8.850 3.495 1.00 91.50 320 ARG A CA 1
ATOM 2483 C C . ARG A 1 320 ? -23.363 8.119 2.153 1.00 91.50 320 ARG A C 1
ATOM 2485 O O . ARG A 1 320 ? -23.501 6.900 2.134 1.00 91.50 320 ARG A O 1
ATOM 2492 N N . GLY A 1 321 ? -23.167 8.840 1.049 1.00 92.19 321 GLY A N 1
ATOM 2493 C CA . GLY A 1 321 ? -22.905 8.253 -0.265 1.00 92.19 321 GLY A CA 1
ATOM 2494 C C . GLY A 1 321 ? -21.648 7.385 -0.270 1.00 92.19 321 GLY A C 1
ATOM 2495 O O . GLY A 1 321 ? -21.715 6.238 -0.699 1.00 92.19 321 GLY A O 1
ATOM 2496 N N . LEU A 1 322 ? -20.545 7.893 0.289 1.00 92.94 322 LEU A N 1
ATOM 2497 C CA . LEU A 1 322 ? -19.301 7.128 0.434 1.00 92.94 322 LEU A CA 1
ATOM 2498 C C . LEU A 1 322 ? -19.484 5.883 1.312 1.00 92.94 322 LEU A C 1
ATOM 2500 O O . LEU A 1 322 ? -18.968 4.827 0.961 1.00 92.94 322 LEU A O 1
ATOM 2504 N N . LEU A 1 323 ? -20.234 5.984 2.417 1.00 92.56 323 LEU A N 1
ATOM 2505 C CA . LEU A 1 323 ? -20.534 4.838 3.284 1.00 92.56 323 LEU A CA 1
ATOM 2506 C C . LEU A 1 323 ? -21.305 3.740 2.542 1.00 92.56 323 LEU A C 1
ATOM 2508 O O . LEU A 1 323 ? -20.895 2.591 2.614 1.00 92.56 323 LEU A O 1
ATOM 2512 N N . ARG A 1 324 ? -22.330 4.085 1.748 1.00 91.81 324 ARG A N 1
ATOM 2513 C CA . ARG A 1 324 ? -23.040 3.093 0.916 1.00 91.81 324 ARG A CA 1
ATOM 2514 C C . ARG A 1 324 ? -22.094 2.368 -0.042 1.00 91.81 324 ARG A C 1
ATOM 2516 O O . ARG A 1 324 ? -22.116 1.148 -0.123 1.00 91.81 324 ARG A O 1
ATOM 2523 N N . SER A 1 325 ? -21.204 3.104 -0.710 1.00 91.25 325 SER A N 1
ATOM 2524 C CA . SER A 1 325 ? -20.209 2.486 -1.593 1.00 91.25 325 SER A CA 1
ATOM 2525 C C . SER A 1 325 ? -19.217 1.590 -0.837 1.00 91.25 325 SER A C 1
ATOM 2527 O O . SER A 1 325 ? -18.747 0.596 -1.387 1.00 91.25 325 SER A O 1
ATOM 2529 N N . LEU A 1 326 ? -18.896 1.900 0.425 1.00 92.19 326 LEU A N 1
ATOM 2530 C CA . LEU A 1 326 ? -18.100 1.014 1.282 1.00 92.19 326 LEU A CA 1
ATOM 2531 C C . LEU A 1 326 ? -18.867 -0.262 1.661 1.00 92.19 326 LEU A C 1
ATOM 2533 O O . LEU A 1 326 ? -18.256 -1.334 1.643 1.00 92.19 326 LEU A O 1
ATOM 2537 N N . ASP A 1 327 ? -20.168 -0.160 1.943 1.00 89.94 327 ASP A N 1
ATOM 2538 C CA . ASP A 1 327 ? -21.053 -1.298 2.239 1.00 89.94 327 ASP A CA 1
ATOM 2539 C C . ASP A 1 327 ? -21.159 -2.249 1.011 1.00 89.94 327 ASP A C 1
ATOM 2541 O O . ASP A 1 327 ? -21.051 -3.477 1.130 1.00 89.94 327 ASP A O 1
ATOM 2545 N N . ASP A 1 328 ? -21.250 -1.698 -0.207 1.00 87.12 328 ASP A N 1
ATOM 2546 C CA . ASP A 1 328 ? -21.254 -2.471 -1.466 1.00 87.12 328 ASP A CA 1
ATOM 2547 C C . ASP A 1 328 ? -19.930 -3.232 -1.690 1.00 87.12 328 ASP A C 1
ATOM 2549 O O . ASP A 1 328 ? -19.891 -4.398 -2.124 1.00 87.12 328 ASP A O 1
ATOM 2553 N N . LEU A 1 329 ? -18.810 -2.572 -1.375 1.00 89.19 329 LEU A N 1
ATOM 2554 C CA . LEU A 1 329 ? -17.475 -3.163 -1.444 1.00 89.19 329 LEU A CA 1
ATOM 2555 C C . LEU A 1 329 ? -17.309 -4.321 -0.449 1.00 89.19 329 LEU A C 1
ATOM 2557 O O . LEU A 1 329 ? -16.703 -5.338 -0.797 1.00 89.19 329 LEU A O 1
ATOM 2561 N N . GLU A 1 330 ? -17.880 -4.212 0.749 1.00 86.44 330 GLU A N 1
ATOM 2562 C CA . GLU A 1 330 ? -17.873 -5.262 1.775 1.00 86.44 330 GLU A CA 1
ATOM 2563 C C . GLU A 1 330 ? -18.697 -6.483 1.402 1.00 86.44 330 GLU A C 1
ATOM 2565 O O . GLU A 1 330 ? -18.206 -7.611 1.504 1.00 86.44 330 GLU A O 1
ATOM 2570 N N . THR A 1 331 ? -19.917 -6.267 0.907 1.00 81.50 331 THR A N 1
ATOM 2571 C CA . THR A 1 331 ? -20.788 -7.347 0.414 1.00 81.50 331 THR A CA 1
ATOM 2572 C C . THR A 1 331 ? -20.049 -8.218 -0.599 1.00 81.50 331 THR A C 1
ATOM 2574 O O . THR A 1 331 ? -20.204 -9.440 -0.673 1.00 81.50 331 THR A O 1
ATOM 2577 N N . SER A 1 332 ? -19.178 -7.583 -1.371 1.00 77.69 332 SER A N 1
ATOM 2578 C CA . SER A 1 332 ? -18.390 -8.264 -2.375 1.00 77.69 332 SER A CA 1
ATOM 2579 C C . SER A 1 332 ? -17.090 -8.874 -1.848 1.00 77.69 332 SER A C 1
ATOM 2581 O O . SER A 1 332 ? -16.662 -9.909 -2.360 1.00 77.69 332 SER A O 1
ATOM 2583 N N . PHE A 1 333 ? -16.479 -8.288 -0.813 1.00 82.38 333 PHE A N 1
ATOM 2584 C CA . PHE A 1 333 ? -15.292 -8.826 -0.140 1.00 82.38 333 PHE A CA 1
ATOM 2585 C C . PHE A 1 333 ? -15.515 -10.250 0.385 1.00 82.38 333 PHE A C 1
ATOM 2587 O O . PHE A 1 333 ? -14.621 -11.088 0.275 1.00 82.38 333 PHE A O 1
ATOM 2594 N N . VAL A 1 334 ? -16.721 -10.560 0.874 1.00 80.31 334 VAL A N 1
ATOM 2595 C CA . VAL A 1 334 ? -17.088 -11.895 1.386 1.00 80.31 334 VAL A CA 1
ATOM 2596 C C . VAL A 1 334 ? -16.772 -13.013 0.382 1.00 80.31 334 VAL A C 1
ATOM 2598 O O . VAL A 1 334 ? -16.349 -14.098 0.779 1.00 80.31 334 VAL A O 1
ATOM 2601 N N . ARG A 1 335 ? -16.900 -12.746 -0.925 1.00 76.38 335 ARG A N 1
ATOM 2602 C CA . ARG A 1 335 ? -16.619 -13.724 -1.994 1.00 76.38 335 ARG A CA 1
ATOM 2603 C C . ARG A 1 335 ? -15.132 -14.063 -2.120 1.00 76.38 335 ARG A C 1
ATOM 2605 O O . ARG A 1 335 ? -14.801 -15.145 -2.597 1.00 76.38 335 ARG A O 1
ATOM 2612 N N . HIS A 1 336 ? -14.258 -13.159 -1.681 1.00 76.50 336 HIS A N 1
ATOM 2613 C CA . HIS A 1 336 ? -12.802 -13.275 -1.796 1.00 76.50 336 HIS A CA 1
ATOM 2614 C C . HIS A 1 336 ? -12.113 -13.700 -0.510 1.00 76.50 336 HIS A C 1
ATOM 2616 O O . HIS A 1 336 ? -10.904 -13.916 -0.526 1.00 76.50 336 HIS A O 1
ATOM 2622 N N . ARG A 1 337 ? -12.844 -13.797 0.606 1.00 77.75 337 ARG A N 1
ATOM 2623 C CA . ARG A 1 337 ? -12.262 -14.108 1.914 1.00 77.75 337 ARG A CA 1
ATOM 2624 C C . ARG A 1 337 ? -11.405 -15.387 1.824 1.00 77.75 337 ARG A C 1
ATOM 2626 O O . ARG A 1 337 ? -11.933 -16.423 1.407 1.00 77.75 337 ARG A O 1
ATOM 2633 N N . PRO A 1 338 ? -10.116 -15.341 2.221 1.00 80.19 338 PRO A N 1
ATOM 2634 C CA . PRO A 1 338 ? -9.263 -16.525 2.232 1.00 80.19 338 PRO A CA 1
ATOM 2635 C C . PRO A 1 338 ? -9.877 -17.627 3.100 1.00 80.19 338 PRO A C 1
ATOM 2637 O O . PRO A 1 338 ? -10.360 -17.355 4.200 1.00 80.19 338 PRO A O 1
ATOM 2640 N N . ARG A 1 339 ? -9.849 -18.870 2.613 1.00 81.44 339 ARG A N 1
ATOM 2641 C CA . ARG A 1 339 ? -10.415 -20.050 3.289 1.00 81.44 339 ARG A CA 1
ATOM 2642 C C . ARG A 1 339 ? -9.371 -20.876 4.035 1.00 81.44 339 ARG A C 1
ATOM 2644 O O . ARG A 1 339 ? -9.729 -21.792 4.768 1.00 81.44 339 ARG A O 1
ATOM 2651 N N . SER A 1 340 ? -8.090 -20.583 3.831 1.00 81.62 340 SER A N 1
ATOM 2652 C CA . SER A 1 340 ? -6.972 -21.256 4.493 1.00 81.62 340 SER A CA 1
ATOM 2653 C C . SER A 1 340 ? -5.817 -20.295 4.760 1.00 81.62 340 SER A C 1
ATOM 2655 O O . SER A 1 340 ? -5.683 -19.267 4.090 1.00 81.62 340 SER A O 1
ATOM 2657 N N . ASP A 1 341 ? -4.925 -20.667 5.677 1.00 75.69 341 ASP A N 1
ATOM 2658 C CA . ASP A 1 341 ? -3.698 -19.906 5.929 1.00 75.69 341 ASP A CA 1
ATOM 2659 C C . ASP A 1 341 ? -2.815 -19.829 4.681 1.00 75.69 341 ASP A C 1
ATOM 2661 O O . ASP A 1 341 ? -2.239 -18.783 4.391 1.00 75.69 341 ASP A O 1
ATOM 2665 N N . ALA A 1 342 ? -2.746 -20.898 3.884 1.00 78.19 342 ALA A N 1
ATOM 2666 C CA . ALA A 1 342 ? -1.989 -20.891 2.634 1.00 78.19 342 ALA A CA 1
ATOM 2667 C C . ALA A 1 342 ? -2.524 -19.837 1.646 1.00 78.19 342 ALA A C 1
ATOM 2669 O O . ALA A 1 342 ? -1.744 -19.142 0.994 1.00 78.19 342 ALA A O 1
ATOM 2670 N N . GLU A 1 343 ? -3.848 -19.680 1.562 1.00 77.94 343 GLU A N 1
ATOM 2671 C CA . GLU A 1 343 ? -4.469 -18.625 0.758 1.00 77.94 343 GLU A CA 1
ATOM 2672 C C . GLU A 1 343 ? -4.211 -17.236 1.341 1.00 77.94 343 GLU A C 1
ATOM 2674 O O . GLU A 1 343 ? -3.893 -16.314 0.595 1.00 77.94 343 GLU A O 1
ATOM 2679 N N . ARG A 1 344 ? -4.280 -17.088 2.667 1.00 76.25 344 ARG A N 1
ATOM 2680 C CA . ARG A 1 344 ? -4.048 -15.815 3.364 1.00 76.25 344 ARG A CA 1
ATOM 2681 C C . ARG A 1 344 ? -2.641 -15.261 3.129 1.00 76.25 344 ARG A C 1
ATOM 2683 O O . ARG A 1 344 ? -2.483 -14.048 2.989 1.00 76.25 344 ARG A O 1
ATOM 2690 N N . HIS A 1 345 ? -1.644 -16.141 3.060 1.00 75.06 345 HIS A N 1
ATOM 2691 C CA . HIS A 1 345 ? -0.235 -15.777 2.894 1.00 75.06 345 HIS A CA 1
ATOM 2692 C C . HIS A 1 345 ? 0.222 -15.685 1.429 1.00 75.06 345 HIS A C 1
ATOM 2694 O O . HIS A 1 345 ? 1.334 -15.221 1.163 1.00 75.06 345 HIS A O 1
ATOM 2700 N N . ASN A 1 346 ? -0.603 -16.098 0.462 1.00 73.88 346 ASN A N 1
ATOM 2701 C CA . ASN A 1 346 ? -0.275 -15.914 -0.950 1.00 73.88 346 ASN A CA 1
ATOM 2702 C C . ASN A 1 346 ? -0.437 -14.436 -1.373 1.00 73.88 346 ASN A C 1
ATOM 2704 O O . ASN A 1 346 ? -0.875 -13.583 -0.602 1.00 73.88 346 ASN A O 1
ATOM 2708 N N . VAL A 1 347 ? -0.053 -14.098 -2.607 1.00 71.94 347 VAL A N 1
ATOM 2709 C CA . VAL A 1 347 ? -0.112 -12.709 -3.099 1.00 71.94 347 VAL A CA 1
ATOM 2710 C C . VAL A 1 347 ? -1.540 -12.145 -3.077 1.00 71.94 347 VAL A C 1
ATOM 2712 O O . VAL A 1 347 ? -1.722 -11.011 -2.648 1.00 71.94 347 VAL A O 1
ATOM 2715 N N . LEU A 1 348 ? -2.547 -12.935 -3.468 1.00 75.44 348 LEU A N 1
ATOM 2716 C CA . LEU A 1 348 ? -3.954 -12.521 -3.451 1.00 75.44 348 LEU A CA 1
ATOM 2717 C C . LEU A 1 348 ? -4.452 -12.287 -2.017 1.00 75.44 348 LEU A C 1
ATOM 2719 O O . LEU A 1 348 ? -5.086 -11.271 -1.746 1.00 75.44 348 LEU A O 1
ATOM 2723 N N . GLY A 1 349 ? -4.112 -13.185 -1.089 1.00 79.88 349 GLY A N 1
ATOM 2724 C CA . GLY A 1 349 ? -4.412 -13.043 0.333 1.00 79.88 349 GLY A CA 1
ATOM 2725 C C . GLY A 1 349 ? -3.794 -11.783 0.931 1.00 79.88 349 GLY A C 1
ATOM 2726 O O . GLY A 1 349 ? -4.473 -11.046 1.640 1.00 79.88 349 GLY A O 1
ATOM 2727 N N . ARG A 1 350 ? -2.545 -11.462 0.578 1.00 79.12 350 ARG A N 1
ATOM 2728 C CA . ARG A 1 350 ? -1.895 -10.207 0.989 1.00 79.12 350 ARG A CA 1
ATOM 2729 C C . ARG A 1 350 ? -2.566 -8.969 0.382 1.00 79.12 350 ARG A C 1
ATOM 2731 O O . ARG A 1 350 ? -2.760 -7.986 1.091 1.00 79.12 350 ARG A O 1
ATOM 2738 N N . THR A 1 351 ? -2.997 -9.016 -0.882 1.00 81.19 351 THR A N 1
ATOM 2739 C CA . THR A 1 351 ? -3.790 -7.925 -1.484 1.00 81.19 351 THR A CA 1
ATOM 2740 C C . THR A 1 351 ? -5.109 -7.719 -0.736 1.00 81.19 351 THR A C 1
ATOM 2742 O O . THR A 1 351 ? -5.499 -6.582 -0.481 1.00 81.19 351 THR A O 1
ATOM 2745 N N . LEU A 1 352 ? -5.777 -8.801 -0.327 1.00 85.06 352 LEU A N 1
ATOM 2746 C CA . LEU A 1 352 ? -7.011 -8.733 0.460 1.00 85.06 352 LEU A CA 1
ATOM 2747 C C . LEU A 1 352 ? -6.788 -8.144 1.853 1.00 85.06 352 LEU A C 1
ATOM 2749 O O . LEU A 1 352 ? -7.617 -7.363 2.313 1.00 85.06 352 LEU A O 1
ATOM 2753 N N . GLN A 1 353 ? -5.667 -8.463 2.504 1.00 86.81 353 GLN A N 1
ATOM 2754 C CA . GLN A 1 353 ? -5.283 -7.840 3.774 1.00 86.81 353 GLN A CA 1
ATOM 2755 C C . GLN A 1 353 ? -5.125 -6.324 3.630 1.00 86.81 353 GLN A C 1
ATOM 2757 O O . GLN A 1 353 ? -5.678 -5.580 4.438 1.00 86.81 353 GLN A O 1
ATOM 2762 N N . MET A 1 354 ? -4.457 -5.856 2.573 1.00 86.62 354 MET A N 1
ATOM 2763 C CA . MET A 1 354 ? -4.327 -4.421 2.308 1.00 86.62 354 MET A CA 1
ATOM 2764 C C . MET A 1 354 ? -5.665 -3.751 2.005 1.00 86.62 354 MET A C 1
ATOM 2766 O O . MET A 1 354 ? -5.964 -2.700 2.568 1.00 86.62 354 MET A O 1
ATOM 2770 N N . PHE A 1 355 ? -6.473 -4.359 1.130 1.00 89.44 355 PHE A N 1
ATOM 2771 C CA . PHE A 1 355 ? -7.813 -3.873 0.810 1.00 89.44 355 PHE A CA 1
ATOM 2772 C C . PHE A 1 355 ? -8.642 -3.712 2.086 1.00 89.44 355 PHE A C 1
ATOM 2774 O O . PHE A 1 355 ? -9.215 -2.656 2.330 1.00 89.44 355 PHE A O 1
ATOM 2781 N N . CYS A 1 356 ? -8.640 -4.741 2.931 1.00 91.69 356 CYS A N 1
ATOM 2782 C CA . CYS A 1 356 ? -9.359 -4.770 4.191 1.00 91.69 356 CYS A CA 1
ATOM 2783 C C . CYS A 1 356 ? -8.881 -3.690 5.170 1.00 91.69 356 CYS A C 1
ATOM 2785 O O . CYS A 1 356 ? -9.699 -2.969 5.734 1.00 91.69 356 CYS A O 1
ATOM 2787 N N . ARG A 1 357 ? -7.567 -3.559 5.378 1.00 91.69 357 ARG A N 1
ATOM 2788 C CA . ARG A 1 357 ? -6.999 -2.544 6.276 1.00 91.69 357 ARG A CA 1
ATOM 2789 C C . ARG A 1 357 ? -7.319 -1.135 5.798 1.00 91.69 357 ARG A C 1
ATOM 2791 O O . ARG A 1 357 ? -7.712 -0.297 6.603 1.00 91.69 357 ARG A O 1
ATOM 2798 N N . MET A 1 358 ? -7.210 -0.891 4.493 1.00 92.69 358 MET A N 1
ATOM 2799 C CA . MET A 1 358 ? -7.574 0.394 3.911 1.00 92.69 358 MET A CA 1
ATOM 2800 C C . MET A 1 358 ? -9.074 0.669 4.049 1.00 92.69 358 MET A C 1
ATOM 2802 O O . MET A 1 358 ? -9.462 1.785 4.367 1.00 92.69 358 MET A O 1
ATOM 2806 N N . HIS A 1 359 ? -9.923 -0.340 3.854 1.00 93.94 359 HIS A N 1
ATOM 2807 C CA . HIS A 1 359 ? -11.371 -0.211 4.011 1.00 93.94 359 HIS A CA 1
ATOM 2808 C C . HIS A 1 359 ? -11.749 0.200 5.442 1.00 93.94 359 HIS A C 1
ATOM 2810 O O . HIS A 1 359 ? -12.410 1.222 5.641 1.00 93.94 359 HIS A O 1
ATOM 2816 N N . VAL A 1 360 ? -11.216 -0.516 6.440 1.00 93.50 360 VAL A N 1
ATOM 2817 C CA . VAL A 1 360 ? -11.385 -0.183 7.865 1.00 93.50 360 VAL A CA 1
ATOM 2818 C C . VAL A 1 360 ? -10.838 1.210 8.175 1.00 93.50 360 VAL A C 1
ATOM 2820 O O . VAL A 1 360 ? -11.491 1.973 8.888 1.00 93.50 360 VAL A O 1
ATOM 2823 N N . TRP A 1 361 ? -9.684 1.576 7.610 1.00 94.81 361 TRP A N 1
ATOM 2824 C CA . TRP A 1 361 ? -9.123 2.916 7.767 1.00 94.81 361 TRP A CA 1
ATOM 2825 C C . TRP A 1 361 ? -10.086 3.992 7.256 1.00 94.81 361 TRP A C 1
ATOM 2827 O O . TRP A 1 361 ? -10.416 4.895 8.016 1.00 94.81 361 TRP A O 1
ATOM 2837 N N . VAL A 1 362 ? -10.624 3.863 6.034 1.00 94.75 362 VAL A N 1
ATOM 2838 C CA . VAL A 1 362 ? -11.583 4.837 5.473 1.00 94.75 362 VAL A CA 1
ATOM 2839 C C . VAL A 1 362 ? -12.822 4.961 6.363 1.00 94.75 362 VAL A C 1
ATOM 2841 O O . VAL A 1 362 ? -13.244 6.082 6.655 1.00 94.75 362 VAL A O 1
ATOM 2844 N N . ARG A 1 363 ? -13.389 3.843 6.841 1.00 93.31 363 ARG A N 1
ATOM 2845 C CA . ARG A 1 363 ? -14.535 3.872 7.767 1.00 93.31 363 ARG A CA 1
ATOM 2846 C C . ARG A 1 363 ? -14.208 4.606 9.066 1.00 93.31 363 ARG A C 1
ATOM 2848 O O . ARG A 1 363 ? -14.964 5.484 9.481 1.00 93.31 363 ARG A O 1
ATOM 2855 N N . LEU A 1 364 ? -13.078 4.286 9.696 1.00 93.00 364 LEU A N 1
ATOM 2856 C CA . LEU A 1 364 ? -12.644 4.957 10.921 1.00 93.00 364 LEU A CA 1
ATOM 2857 C C . LEU A 1 364 ? -12.376 6.444 10.683 1.00 93.00 364 LEU A C 1
ATOM 2859 O O . LEU A 1 364 ? -12.746 7.258 11.523 1.00 93.00 364 LEU A O 1
ATOM 2863 N N . THR A 1 365 ? -11.810 6.832 9.540 1.00 92.69 365 THR A N 1
ATOM 2864 C CA . THR A 1 365 ? -11.638 8.242 9.170 1.00 92.69 365 THR A CA 1
ATOM 2865 C C . THR A 1 365 ? -12.985 8.954 9.041 1.00 92.69 365 THR A C 1
ATOM 2867 O O . THR A 1 365 ? -13.144 10.058 9.569 1.00 92.69 365 THR A O 1
ATOM 2870 N N . ILE A 1 366 ? -13.979 8.324 8.403 1.00 92.19 366 ILE A N 1
ATOM 2871 C CA . ILE A 1 366 ? -15.339 8.870 8.319 1.00 92.19 366 ILE A CA 1
ATOM 2872 C C . ILE A 1 366 ? -15.929 9.054 9.721 1.00 92.19 366 ILE A C 1
ATOM 2874 O O . ILE A 1 366 ? -16.417 10.139 10.044 1.00 92.19 366 ILE A O 1
ATOM 2878 N N . TRP A 1 367 ? -15.826 8.048 10.589 1.00 91.06 367 TRP A N 1
ATOM 2879 C CA . TRP A 1 367 ? -16.325 8.145 11.959 1.00 91.06 367 TRP A CA 1
ATOM 2880 C C . TRP A 1 367 ? -15.595 9.219 12.777 1.00 91.06 367 TRP A C 1
ATOM 2882 O O . TRP A 1 367 ? -16.238 10.045 13.428 1.00 91.06 367 TRP A O 1
ATOM 2892 N N . ARG A 1 368 ? -14.259 9.278 12.718 1.00 89.12 368 ARG A N 1
ATOM 2893 C CA . ARG A 1 368 ? -13.454 10.274 13.444 1.00 89.12 368 ARG A CA 1
ATOM 2894 C C . ARG A 1 368 ? -13.881 11.698 13.086 1.00 89.12 368 ARG A C 1
ATOM 2896 O O . ARG A 1 368 ? -13.994 12.526 13.990 1.00 89.12 368 ARG A O 1
ATOM 2903 N N . LYS A 1 369 ? -14.165 11.964 11.804 1.00 87.12 369 LYS A N 1
ATOM 2904 C CA . LYS A 1 369 ? -14.439 13.316 11.281 1.00 87.12 369 LYS A CA 1
ATOM 2905 C C . LYS A 1 369 ? -15.905 13.711 11.260 1.00 87.12 369 LYS A C 1
ATOM 2907 O O . LYS A 1 369 ? -16.208 14.872 11.511 1.00 87.12 369 LYS A O 1
ATOM 2912 N N . TYR A 1 370 ? -16.790 12.772 10.954 1.00 87.12 370 TYR A N 1
ATOM 2913 C CA . TYR A 1 370 ? -18.206 13.043 10.705 1.00 87.12 370 TYR A CA 1
ATOM 2914 C C . TYR A 1 370 ? -19.132 12.346 11.704 1.00 87.12 370 TYR A C 1
ATOM 2916 O O . TYR A 1 370 ? -20.333 12.589 11.673 1.00 87.12 370 TYR A O 1
ATOM 2924 N N . LYS A 1 371 ? -18.595 11.491 12.591 1.00 87.44 371 LYS A N 1
ATOM 2925 C CA . LYS A 1 371 ? -19.360 10.704 13.579 1.00 87.44 371 LYS A CA 1
ATOM 2926 C C . LYS A 1 371 ? -20.450 9.834 12.945 1.00 87.44 371 LYS A C 1
ATOM 2928 O O . LYS A 1 371 ? -21.468 9.548 13.563 1.00 87.44 371 LYS A O 1
ATOM 2933 N N . LEU A 1 372 ? -20.204 9.384 11.714 1.00 88.00 372 LEU A N 1
ATOM 2934 C CA . LEU A 1 372 ? -21.041 8.436 10.986 1.00 88.00 372 LEU A CA 1
ATOM 2935 C C . LEU A 1 372 ? -20.311 7.094 10.885 1.00 88.00 372 LEU A C 1
ATOM 2937 O O . LEU A 1 372 ? -19.140 7.066 10.512 1.00 88.00 372 LEU A O 1
ATOM 2941 N N . TRP A 1 373 ? -20.999 6.002 11.217 1.00 88.06 373 TRP A N 1
ATOM 2942 C CA . TRP A 1 373 ? -20.464 4.638 11.115 1.00 88.06 373 TRP A CA 1
ATOM 2943 C C . TRP A 1 373 ? -21.187 3.810 10.045 1.00 88.06 373 TRP A C 1
ATOM 2945 O O . TRP A 1 373 ? -20.537 3.222 9.182 1.00 88.06 373 TRP A O 1
ATOM 2955 N N . ASN A 1 374 ? -22.524 3.846 10.050 1.00 82.44 374 ASN A N 1
ATOM 2956 C CA . ASN A 1 374 ? -23.375 3.147 9.085 1.00 82.44 374 ASN A CA 1
ATOM 2957 C C . ASN A 1 374 ? -24.035 4.124 8.106 1.00 82.44 374 ASN A C 1
ATOM 2959 O O . ASN A 1 374 ? -24.269 5.299 8.426 1.00 82.44 374 ASN A O 1
ATOM 2963 N N . SER A 1 375 ? -24.372 3.637 6.911 1.00 74.00 375 SER A N 1
ATOM 2964 C CA . SER A 1 375 ? -25.254 4.364 6.006 1.00 74.00 375 SER A CA 1
ATOM 2965 C C . SER A 1 375 ? -26.686 4.361 6.575 1.00 74.00 375 SER A C 1
ATOM 2967 O O . SER A 1 375 ? -27.117 3.434 7.255 1.00 74.00 375 SER A O 1
ATOM 2969 N N . ALA A 1 376 ? -27.448 5.439 6.371 1.00 61.69 376 ALA A N 1
ATOM 2970 C CA . ALA A 1 376 ? -28.750 5.626 7.030 1.00 61.69 376 ALA A CA 1
ATOM 2971 C C . ALA A 1 376 ? -29.823 4.565 6.674 1.00 61.69 376 ALA A C 1
ATOM 2973 O O . ALA A 1 376 ? -30.895 4.576 7.281 1.00 61.69 376 ALA A O 1
ATOM 2974 N N . SER A 1 377 ? -29.567 3.671 5.709 1.00 51.56 377 SER A N 1
ATOM 2975 C CA . SER A 1 377 ? -30.439 2.531 5.394 1.00 51.56 377 SER A CA 1
ATOM 2976 C C . SER A 1 377 ? -30.524 1.517 6.535 1.00 51.56 377 SER A C 1
ATOM 2978 O O . SER A 1 377 ? -31.607 0.983 6.760 1.00 51.56 377 SER A O 1
ATOM 2980 N N . ASP A 1 378 ? -29.455 1.340 7.317 1.00 47.69 378 ASP A N 1
ATOM 2981 C CA . ASP A 1 378 ? -29.421 0.364 8.419 1.00 47.69 378 ASP A CA 1
ATOM 2982 C C . ASP A 1 378 ? -30.155 0.853 9.674 1.00 47.69 378 ASP A C 1
ATOM 2984 O O . ASP A 1 378 ? -30.571 0.061 10.514 1.00 47.69 378 ASP A O 1
ATOM 2988 N N . ALA A 1 379 ? -30.381 2.165 9.800 1.00 44.78 379 ALA A N 1
ATOM 2989 C CA . ALA A 1 379 ? -31.115 2.739 10.929 1.00 44.78 379 ALA A CA 1
ATOM 2990 C C . ALA A 1 379 ? -32.638 2.502 10.851 1.00 44.78 379 ALA A C 1
ATOM 2992 O O . ALA A 1 379 ? -33.353 2.825 11.796 1.00 44.78 379 ALA A O 1
ATOM 2993 N N . ARG A 1 380 ? -33.154 1.995 9.717 1.00 40.00 380 ARG A N 1
ATOM 2994 C CA . ARG A 1 380 ? -34.592 1.747 9.494 1.00 40.00 380 ARG A CA 1
ATOM 2995 C C . ARG A 1 380 ? -34.974 0.267 9.452 1.00 40.00 380 ARG A C 1
ATOM 2997 O O . ARG A 1 380 ? -36.163 -0.027 9.511 1.00 40.00 380 ARG A O 1
ATOM 3004 N N . SER A 1 381 ? -34.015 -0.652 9.379 1.00 39.97 381 SER A N 1
ATOM 3005 C CA . SER A 1 381 ? -34.250 -2.098 9.442 1.00 39.97 381 SER A CA 1
ATOM 3006 C C . SER A 1 381 ? -34.185 -2.598 10.888 1.00 39.97 381 SER A C 1
ATOM 3008 O O . SER A 1 381 ? -33.363 -3.441 11.231 1.00 39.97 381 SER A O 1
ATOM 3010 N N . ASP A 1 382 ? -35.059 -2.070 11.744 1.00 39.62 382 ASP A N 1
ATOM 3011 C CA . ASP A 1 382 ? -35.288 -2.581 13.105 1.00 39.62 382 ASP A CA 1
ATOM 3012 C C . ASP A 1 382 ? -36.370 -3.687 13.088 1.00 39.62 382 ASP A C 1
ATOM 3014 O O . ASP A 1 382 ? -37.185 -3.827 13.998 1.00 39.62 382 ASP A O 1
ATOM 3018 N N . ASP A 1 383 ? -36.396 -4.488 12.014 1.00 39.62 383 ASP A N 1
ATOM 3019 C CA . ASP A 1 383 ? -37.213 -5.697 11.938 1.00 39.62 383 ASP A CA 1
ATOM 3020 C C . ASP A 1 383 ? -36.499 -6.803 12.726 1.00 39.62 383 ASP A C 1
ATOM 3022 O O . ASP A 1 383 ? -35.526 -7.418 12.277 1.00 39.62 383 ASP A O 1
ATOM 3026 N N . GLY A 1 384 ? -37.006 -7.062 13.935 1.00 37.41 384 GLY A N 1
ATOM 3027 C CA . GLY A 1 384 ? -36.460 -7.978 14.946 1.00 37.41 384 GLY A CA 1
ATOM 3028 C C . GLY A 1 384 ? -36.253 -9.444 14.529 1.00 37.41 384 GLY A C 1
ATOM 3029 O O . GLY A 1 384 ? -35.840 -10.253 15.356 1.00 37.41 384 GLY A O 1
ATOM 3030 N N . ALA A 1 385 ? -36.486 -9.804 13.265 1.00 38.28 385 ALA A N 1
ATOM 3031 C CA . ALA A 1 385 ? -36.213 -11.129 12.712 1.00 38.28 385 ALA A CA 1
ATOM 3032 C C . ALA A 1 385 ? -34.786 -11.284 12.139 1.00 38.28 385 ALA A C 1
ATOM 3034 O O . ALA A 1 385 ? -34.292 -12.408 12.058 1.00 38.28 385 ALA A O 1
ATOM 3035 N N . GLN A 1 386 ? -34.088 -10.194 11.782 1.00 41.19 386 GLN A N 1
ATOM 3036 C CA . GLN A 1 386 ? -32.729 -10.272 11.213 1.00 41.19 386 GLN A CA 1
ATOM 3037 C C . GLN A 1 386 ? -31.608 -10.416 12.258 1.00 41.19 386 GLN A C 1
ATOM 3039 O O . GLN A 1 386 ? -30.522 -10.875 11.911 1.00 41.19 386 GLN A O 1
ATOM 3044 N N . ARG A 1 387 ? -31.861 -10.129 13.545 1.00 43.00 387 ARG A N 1
ATOM 3045 C CA . ARG A 1 387 ? -30.848 -10.228 14.621 1.00 43.00 387 ARG A CA 1
ATOM 3046 C C . ARG A 1 387 ? -30.345 -11.651 14.906 1.00 43.00 387 ARG A C 1
ATOM 3048 O O . ARG A 1 387 ? -29.288 -11.806 15.503 1.00 43.00 387 ARG A O 1
ATOM 3055 N N . LEU A 1 388 ? -31.052 -12.697 14.471 1.00 36.84 388 LEU A N 1
ATOM 3056 C CA . LEU A 1 388 ? -30.688 -14.091 14.780 1.00 36.84 388 LEU A CA 1
ATOM 3057 C C . LEU A 1 388 ? -29.486 -14.631 13.976 1.00 36.84 388 LEU A C 1
ATOM 3059 O O . LEU A 1 388 ? -28.935 -15.663 14.352 1.00 36.84 388 LEU A O 1
ATOM 3063 N N . PHE A 1 389 ? -29.055 -13.935 12.916 1.00 38.25 389 PHE A N 1
ATOM 3064 C CA . PHE A 1 389 ? -27.883 -14.299 12.099 1.00 38.25 389 PHE A CA 1
ATOM 3065 C C . PHE A 1 389 ? -26.962 -13.107 11.778 1.00 38.25 389 PHE A C 1
ATOM 3067 O O . PHE A 1 389 ? -26.137 -13.200 10.869 1.00 38.25 389 PHE A O 1
ATOM 3074 N N . GLN A 1 390 ? -27.098 -11.982 12.486 1.00 45.34 390 GLN A N 1
ATOM 3075 C CA . GLN A 1 390 ? -26.266 -10.804 12.239 1.00 45.34 390 GLN A CA 1
ATOM 3076 C C . GLN A 1 390 ? -24.812 -11.087 12.633 1.00 45.34 390 GLN A C 1
ATOM 3078 O O . GLN A 1 390 ? -24.501 -11.320 13.801 1.00 45.34 390 GLN A O 1
ATOM 3083 N N . THR A 1 391 ? -23.915 -11.052 11.646 1.00 52.25 391 THR A N 1
ATOM 3084 C CA . THR A 1 391 ? -22.492 -10.790 11.880 1.00 52.25 391 THR A CA 1
ATOM 3085 C C . THR A 1 391 ? -22.395 -9.522 12.721 1.00 52.25 391 THR A C 1
ATOM 3087 O O . THR A 1 391 ? -22.881 -8.472 12.307 1.00 52.25 391 THR A O 1
ATOM 3090 N N . THR A 1 392 ? -21.823 -9.634 13.921 1.00 65.81 392 THR A N 1
ATOM 3091 C CA . THR A 1 392 ? -21.739 -8.540 14.906 1.00 65.81 392 THR A CA 1
ATOM 3092 C C . THR A 1 392 ? -20.935 -7.351 14.366 1.00 65.81 392 THR A C 1
ATOM 3094 O O . THR A 1 392 ? -21.117 -6.225 14.810 1.00 65.81 392 THR A O 1
ATOM 3097 N N . HIS A 1 393 ? -20.072 -7.594 13.373 1.00 76.19 393 HIS A N 1
ATOM 3098 C CA . HIS A 1 393 ? -19.226 -6.592 12.733 1.00 76.19 393 HIS A CA 1
ATOM 3099 C C . HIS A 1 393 ? -19.301 -6.690 11.208 1.00 76.19 393 HIS A C 1
ATOM 3101 O O . HIS A 1 393 ? -19.627 -7.738 10.649 1.00 76.19 393 HIS A O 1
ATOM 3107 N N . HIS A 1 394 ? -18.935 -5.602 10.526 1.00 83.88 394 HIS A N 1
ATOM 3108 C CA . HIS A 1 394 ? -18.741 -5.593 9.073 1.00 83.88 394 HIS A CA 1
ATOM 3109 C C . HIS A 1 394 ? -17.705 -6.663 8.647 1.00 83.88 394 HIS A C 1
ATOM 3111 O O . HIS A 1 394 ? -16.697 -6.833 9.340 1.00 83.88 394 HIS A O 1
ATOM 3117 N N . PRO A 1 395 ? -17.859 -7.375 7.509 1.00 87.94 395 PRO A N 1
ATOM 3118 C CA . PRO A 1 395 ? -16.967 -8.486 7.140 1.00 87.94 395 PRO A CA 1
ATOM 3119 C C . PRO A 1 395 ? -15.479 -8.123 7.003 1.00 87.94 395 PRO A C 1
ATOM 3121 O O . PRO A 1 395 ? -14.601 -8.941 7.288 1.00 87.94 395 PRO A O 1
ATOM 3124 N N . THR A 1 396 ? -15.175 -6.903 6.556 1.00 90.44 396 THR A N 1
ATOM 3125 C CA . THR A 1 396 ? -13.804 -6.366 6.521 1.00 90.44 396 THR A CA 1
ATOM 3126 C C . THR A 1 396 ? -13.297 -6.087 7.934 1.00 90.44 396 THR A C 1
ATOM 3128 O O . THR A 1 396 ? -12.157 -6.409 8.245 1.00 90.44 396 THR A O 1
ATOM 3131 N N . VAL A 1 397 ? -14.134 -5.582 8.840 1.00 90.81 397 VAL A N 1
ATOM 3132 C CA . VAL A 1 397 ? -13.770 -5.424 10.254 1.00 90.81 397 VAL A CA 1
ATOM 3133 C C . VAL A 1 397 ? -13.432 -6.778 10.878 1.00 90.81 397 VAL A C 1
ATOM 3135 O O . VAL A 1 397 ? -12.372 -6.912 11.483 1.00 90.81 397 VAL A O 1
ATOM 3138 N N . GLU A 1 398 ? -14.254 -7.809 10.669 1.00 89.44 398 GLU A N 1
ATOM 3139 C CA . GLU A 1 398 ? -13.957 -9.159 11.167 1.00 89.44 398 GLU A CA 1
ATOM 3140 C C . GLU A 1 398 ? -12.620 -9.689 10.642 1.00 89.44 398 GLU A C 1
ATOM 3142 O O . GLU A 1 398 ? -11.808 -10.213 11.406 1.00 89.44 398 GLU A O 1
ATOM 3147 N N . PHE A 1 399 ? -12.364 -9.550 9.337 1.00 89.88 399 PHE A N 1
ATOM 3148 C CA . PHE A 1 399 ? -11.101 -9.996 8.756 1.00 89.88 399 PHE A CA 1
ATOM 3149 C C . PHE A 1 399 ? -9.918 -9.193 9.305 1.00 89.88 399 PHE A C 1
ATOM 3151 O O . PHE A 1 399 ? -8.890 -9.776 9.641 1.00 89.88 399 PHE A O 1
ATOM 3158 N N . TRP A 1 400 ? -10.066 -7.882 9.485 1.00 92.12 400 TRP A N 1
ATOM 3159 C CA . TRP A 1 400 ? -9.052 -7.049 10.122 1.00 92.12 400 TRP A CA 1
ATOM 3160 C C . TRP A 1 400 ? -8.746 -7.495 11.558 1.00 92.12 400 TRP A C 1
ATOM 3162 O O . TRP A 1 400 ? -7.574 -7.594 11.914 1.00 92.12 400 TRP A O 1
ATOM 3172 N N . LEU A 1 401 ? -9.755 -7.874 12.349 1.00 91.81 401 LEU A N 1
ATOM 3173 C CA . LEU A 1 401 ? -9.549 -8.423 13.697 1.00 91.81 401 LEU A CA 1
ATOM 3174 C C . LEU A 1 401 ? -8.749 -9.734 13.678 1.00 91.81 401 LEU A C 1
ATOM 3176 O O . LEU A 1 401 ? -7.939 -9.964 14.573 1.00 91.81 401 LEU A O 1
ATOM 3180 N N . THR A 1 402 ? -8.897 -10.571 12.641 1.00 90.81 402 THR A N 1
ATOM 3181 C CA . THR A 1 402 ? -8.019 -11.749 12.477 1.00 90.81 402 THR A CA 1
ATOM 3182 C C . THR A 1 402 ? -6.573 -11.356 12.188 1.00 90.81 402 THR A C 1
ATOM 3184 O O . THR A 1 402 ? -5.650 -12.058 12.580 1.00 90.81 402 THR A O 1
ATOM 3187 N N . ILE A 1 403 ? -6.340 -10.228 11.513 1.00 89.50 403 ILE A N 1
ATOM 3188 C CA . ILE A 1 403 ? -4.987 -9.722 11.256 1.00 89.50 403 ILE A CA 1
ATOM 3189 C C . ILE A 1 403 ? -4.358 -9.192 12.543 1.00 89.50 403 ILE A C 1
ATOM 3191 O O . ILE A 1 403 ? -3.203 -9.499 12.824 1.00 89.50 403 ILE A O 1
ATOM 3195 N N . VAL A 1 404 ? -5.121 -8.452 13.347 1.00 91.94 404 VAL A N 1
ATOM 3196 C CA . VAL A 1 404 ? -4.661 -7.989 14.662 1.00 91.94 404 VAL A CA 1
ATOM 3197 C C . VAL A 1 404 ? -4.376 -9.180 15.583 1.00 91.94 404 VAL A C 1
ATOM 3199 O O . VAL A 1 404 ? -3.352 -9.182 16.263 1.00 91.94 404 VAL A O 1
ATOM 3202 N N . GLN A 1 405 ? -5.209 -10.226 15.555 1.00 92.88 405 GLN A N 1
ATOM 3203 C CA . GLN A 1 405 ? -4.965 -11.454 16.317 1.00 92.88 405 GLN A CA 1
ATOM 3204 C C . GLN A 1 405 ? -3.650 -12.137 15.921 1.00 92.88 405 GLN A C 1
ATOM 3206 O O . GLN A 1 405 ? -2.864 -12.476 16.798 1.00 92.88 405 GLN A O 1
ATOM 3211 N N . ASP A 1 406 ? -3.357 -12.275 14.625 1.00 89.75 406 ASP A N 1
ATOM 3212 C CA . ASP A 1 406 ? -2.087 -12.856 14.169 1.00 89.75 406 ASP A CA 1
ATOM 3213 C C . ASP A 1 406 ? -0.870 -12.061 14.680 1.00 89.75 406 ASP A C 1
ATOM 3215 O O . ASP A 1 406 ? 0.165 -12.649 15.009 1.00 89.75 406 ASP A O 1
ATOM 3219 N N . MET A 1 407 ? -0.978 -10.727 14.759 1.00 90.56 407 MET A N 1
ATOM 3220 C CA . MET A 1 407 ? 0.079 -9.870 15.311 1.00 90.56 407 MET A CA 1
ATOM 3221 C C . MET A 1 407 ? 0.279 -10.115 16.810 1.00 90.56 407 MET A C 1
ATOM 3223 O O . MET A 1 407 ? 1.417 -10.247 17.262 1.00 90.56 407 MET A O 1
ATOM 3227 N N . ILE A 1 408 ? -0.823 -10.201 17.562 1.00 93.88 408 ILE A N 1
ATOM 3228 C CA . ILE A 1 408 ? -0.843 -10.534 18.993 1.00 93.88 408 ILE A CA 1
ATOM 3229 C C . ILE A 1 408 ? -0.173 -11.894 19.214 1.00 93.88 408 ILE A C 1
ATOM 3231 O O . ILE A 1 408 ? 0.788 -11.988 19.977 1.00 93.88 408 ILE A O 1
ATOM 3235 N N . ASP A 1 409 ? -0.626 -12.927 18.505 1.00 93.25 409 ASP A N 1
ATOM 3236 C CA . ASP A 1 409 ? -0.149 -14.300 18.671 1.00 93.25 409 ASP A CA 1
ATOM 3237 C C . ASP A 1 409 ? 1.329 -14.433 18.293 1.00 93.25 409 ASP A C 1
ATOM 3239 O O . ASP A 1 409 ? 2.099 -15.071 19.011 1.00 93.25 409 ASP A O 1
ATOM 3243 N N . THR A 1 410 ? 1.755 -13.787 17.202 1.00 90.00 410 THR A N 1
ATOM 3244 C CA . THR A 1 410 ? 3.159 -13.800 16.764 1.00 90.00 410 THR A CA 1
ATOM 3245 C C . THR A 1 410 ? 4.069 -13.144 17.799 1.00 90.00 410 THR A C 1
ATOM 3247 O O . THR A 1 410 ? 5.113 -13.703 18.137 1.00 90.00 410 THR A O 1
ATOM 3250 N N . MET A 1 411 ? 3.678 -11.980 18.324 1.00 92.19 411 MET A N 1
ATOM 3251 C CA . MET A 1 411 ? 4.466 -11.261 19.325 1.00 92.19 411 MET A CA 1
ATOM 3252 C C . MET A 1 411 ? 4.498 -12.008 20.665 1.00 92.19 411 MET A C 1
ATOM 3254 O O . MET A 1 411 ? 5.543 -12.068 21.310 1.00 92.19 411 MET A O 1
ATOM 3258 N N . GLN A 1 412 ? 3.380 -12.622 21.066 1.00 94.00 412 GLN A N 1
ATOM 3259 C CA . GLN A 1 412 ? 3.292 -13.453 22.268 1.00 94.00 412 GLN A CA 1
ATOM 3260 C C . GLN A 1 412 ? 4.219 -14.670 22.173 1.00 94.00 412 GLN A C 1
ATOM 3262 O O . GLN A 1 412 ? 5.009 -14.909 23.084 1.00 94.00 412 GLN A O 1
ATOM 3267 N N . GLN A 1 413 ? 4.160 -15.408 21.060 1.00 91.88 413 GLN A N 1
ATOM 3268 C CA . GLN A 1 413 ? 4.997 -16.588 20.829 1.00 91.88 413 GLN A CA 1
ATOM 3269 C C . GLN A 1 413 ? 6.489 -16.244 20.797 1.00 91.88 413 GLN A C 1
ATOM 3271 O O . GLN A 1 413 ? 7.290 -16.966 21.385 1.00 91.88 413 GLN A O 1
ATOM 3276 N N . ASP A 1 414 ? 6.871 -15.149 20.133 1.00 89.31 414 ASP A N 1
ATOM 3277 C CA . ASP A 1 414 ? 8.268 -14.708 20.067 1.00 89.31 414 ASP A CA 1
ATOM 3278 C C . ASP A 1 414 ? 8.796 -14.280 21.443 1.00 89.31 414 ASP A C 1
ATOM 3280 O O . ASP A 1 414 ? 9.895 -14.671 21.838 1.00 89.31 414 ASP A O 1
ATOM 3284 N N . LEU A 1 415 ? 7.990 -13.542 22.213 1.00 89.25 415 LEU A N 1
ATOM 3285 C CA . LEU A 1 415 ? 8.350 -13.142 23.569 1.00 89.25 415 LEU A CA 1
ATOM 3286 C C . LEU A 1 415 ? 8.463 -14.346 24.512 1.00 89.25 415 LEU A C 1
ATOM 3288 O O . LEU A 1 415 ? 9.394 -14.406 25.313 1.00 89.25 415 LEU A O 1
ATOM 3292 N N . ASP A 1 416 ? 7.541 -15.305 24.437 1.00 89.88 416 ASP A N 1
ATOM 3293 C CA . ASP A 1 416 ? 7.600 -16.503 25.276 1.00 89.88 416 ASP A CA 1
ATOM 3294 C C . ASP A 1 416 ? 8.793 -17.390 24.905 1.00 89.88 416 ASP A C 1
ATOM 3296 O O . ASP A 1 416 ? 9.499 -17.840 25.803 1.00 89.88 416 ASP A O 1
ATOM 3300 N N . ALA A 1 417 ? 9.092 -17.569 23.614 1.00 87.50 417 ALA A N 1
ATOM 3301 C CA . ALA A 1 417 ? 10.296 -18.275 23.171 1.00 87.50 417 ALA A CA 1
ATOM 3302 C C . ALA A 1 417 ? 11.577 -17.563 23.642 1.00 87.50 417 ALA A C 1
ATOM 3304 O O . ALA A 1 417 ? 12.517 -18.201 24.117 1.00 87.50 417 ALA A O 1
ATOM 3305 N N . HIS A 1 418 ? 11.612 -16.229 23.587 1.00 86.12 418 HIS A N 1
ATOM 3306 C CA . HIS A 1 418 ? 12.740 -15.456 24.101 1.00 86.12 418 HIS A CA 1
ATOM 3307 C C . HIS A 1 418 ? 12.939 -15.645 25.612 1.00 86.12 418 HIS A C 1
ATOM 3309 O O . HIS A 1 418 ? 14.063 -15.858 26.061 1.00 86.12 418 HIS A O 1
ATOM 3315 N N . VAL A 1 419 ? 11.858 -15.599 26.395 1.00 84.75 419 VAL A N 1
ATOM 3316 C CA . VAL A 1 419 ? 11.914 -15.682 27.863 1.00 84.75 419 VAL A CA 1
ATOM 3317 C C . VAL A 1 419 ? 12.148 -17.111 28.364 1.00 84.75 419 VAL A C 1
ATOM 3319 O O . VAL A 1 419 ? 12.871 -17.298 29.340 1.00 84.75 419 VAL A O 1
ATOM 3322 N N . VAL A 1 420 ? 11.530 -18.114 27.735 1.00 86.62 420 VAL A N 1
ATOM 3323 C CA . VAL A 1 420 ? 11.579 -19.520 28.175 1.00 86.62 420 VAL A CA 1
ATOM 3324 C C . VAL A 1 420 ? 12.765 -20.255 27.559 1.00 86.62 420 VAL A C 1
ATOM 3326 O O . VAL A 1 420 ? 13.522 -20.911 28.275 1.00 86.62 420 VAL A O 1
ATOM 3329 N N . ASP A 1 421 ? 12.949 -20.120 26.245 1.00 83.56 421 ASP A N 1
ATOM 3330 C CA . ASP A 1 421 ? 13.928 -20.893 25.474 1.00 83.56 421 ASP A CA 1
ATOM 3331 C C . ASP A 1 421 ? 15.230 -20.116 25.218 1.00 83.56 421 ASP A C 1
ATOM 3333 O O . ASP A 1 421 ? 16.156 -20.641 24.595 1.00 83.56 421 ASP A O 1
ATOM 3337 N N . MET A 1 422 ? 15.325 -18.868 25.698 1.00 80.75 422 MET A N 1
ATOM 3338 C CA . MET A 1 422 ? 16.482 -17.978 25.518 1.00 80.75 422 MET A CA 1
ATOM 3339 C C . MET A 1 422 ? 16.844 -17.755 24.037 1.00 80.75 422 MET A C 1
ATOM 3341 O O . MET A 1 422 ? 18.001 -17.493 23.695 1.00 80.75 422 MET A O 1
ATOM 3345 N N . THR A 1 423 ? 15.867 -17.867 23.129 1.00 82.38 423 THR A N 1
ATOM 3346 C CA . THR A 1 423 ? 16.065 -17.574 21.701 1.00 82.38 423 THR A CA 1
ATOM 3347 C C . THR A 1 423 ? 16.230 -16.077 21.478 1.00 82.38 423 THR A C 1
ATOM 3349 O O . THR A 1 423 ? 15.671 -15.293 22.228 1.00 82.38 423 THR A O 1
ATOM 3352 N N . ALA A 1 424 ? 16.934 -15.635 20.433 1.00 80.69 424 ALA A N 1
ATOM 3353 C CA . ALA A 1 424 ? 17.003 -14.205 20.115 1.00 80.69 424 ALA A CA 1
ATOM 3354 C C . ALA A 1 424 ? 15.603 -13.636 19.809 1.00 80.69 424 ALA A C 1
ATOM 3356 O O . ALA A 1 424 ? 14.900 -14.193 18.963 1.00 80.69 424 ALA A O 1
ATOM 3357 N N . LEU A 1 425 ? 15.233 -12.538 20.480 1.00 82.12 425 LEU A N 1
ATOM 3358 C CA . LEU A 1 425 ? 13.970 -11.833 20.256 1.00 82.12 425 LEU A CA 1
ATOM 3359 C C . LEU A 1 425 ? 13.930 -11.305 18.819 1.00 82.12 425 LEU A C 1
ATOM 3361 O O . LEU A 1 425 ? 14.847 -10.600 18.392 1.00 82.12 425 LEU A O 1
ATOM 3365 N N . ARG A 1 426 ? 12.889 -11.663 18.065 1.00 82.81 426 ARG A N 1
ATOM 3366 C CA . ARG A 1 426 ? 12.736 -11.245 16.662 1.00 82.81 426 ARG A CA 1
ATOM 3367 C C . ARG A 1 426 ? 11.872 -10.006 16.518 1.00 82.81 426 ARG A C 1
ATOM 3369 O O . ARG A 1 426 ? 12.027 -9.285 15.536 1.00 82.81 426 ARG A O 1
ATOM 3376 N N . THR A 1 427 ? 10.976 -9.776 17.471 1.00 84.69 427 THR A N 1
ATOM 3377 C CA . THR A 1 427 ? 10.080 -8.626 17.484 1.00 84.69 427 THR A CA 1
ATOM 3378 C C . THR A 1 427 ? 10.889 -7.335 17.527 1.00 84.69 427 THR A C 1
ATOM 3380 O O . THR A 1 427 ? 11.711 -7.120 18.419 1.00 84.69 427 THR A O 1
ATOM 3383 N N . SER A 1 428 ? 10.630 -6.464 16.561 1.00 82.88 428 SER A N 1
ATOM 3384 C CA . SER A 1 428 ? 11.285 -5.171 16.406 1.00 82.88 428 SER A CA 1
ATOM 3385 C C . SER A 1 428 ? 10.512 -4.041 17.096 1.00 82.88 428 SER A C 1
ATOM 3387 O O . SER A 1 428 ? 9.335 -4.169 17.436 1.00 82.88 428 SER A O 1
ATOM 3389 N N . ALA A 1 429 ? 11.154 -2.878 17.253 1.00 83.25 429 ALA A N 1
ATOM 3390 C CA . ALA A 1 429 ? 10.485 -1.670 17.743 1.00 83.25 429 ALA A CA 1
ATOM 3391 C C . ALA A 1 429 ? 9.306 -1.253 16.854 1.00 83.25 429 ALA A C 1
ATOM 3393 O O . ALA A 1 429 ? 8.297 -0.741 17.338 1.00 83.25 429 ALA A O 1
ATOM 3394 N N . ALA A 1 430 ? 9.424 -1.516 15.553 1.00 81.44 430 ALA A N 1
ATOM 3395 C CA . ALA A 1 430 ? 8.371 -1.254 14.601 1.00 81.44 430 ALA A CA 1
ATOM 3396 C C . ALA A 1 430 ? 7.162 -2.167 14.891 1.00 81.44 430 ALA A C 1
ATOM 3398 O O . ALA A 1 430 ? 6.032 -1.692 14.936 1.00 81.44 430 ALA A O 1
ATOM 3399 N N . ASP A 1 431 ? 7.348 -3.462 15.147 1.00 86.31 431 ASP A N 1
ATOM 3400 C CA . ASP A 1 431 ? 6.236 -4.385 15.451 1.00 86.31 431 ASP A CA 1
ATOM 3401 C C . ASP A 1 431 ? 5.436 -3.947 16.682 1.00 86.31 431 ASP A C 1
ATOM 3403 O O . ASP A 1 431 ? 4.203 -3.956 16.660 1.00 86.31 431 ASP A O 1
ATOM 3407 N N . VAL A 1 432 ? 6.139 -3.475 17.718 1.00 90.12 432 VAL A N 1
ATOM 3408 C CA . VAL A 1 432 ? 5.529 -2.876 18.915 1.00 90.12 432 VAL A CA 1
ATOM 3409 C C . VAL A 1 432 ? 4.716 -1.628 18.550 1.00 90.12 432 VAL A C 1
ATOM 3411 O O . VAL A 1 432 ? 3.569 -1.502 18.982 1.00 90.12 432 VAL A O 1
ATOM 3414 N N . ASP A 1 433 ? 5.265 -0.735 17.718 1.00 89.88 433 ASP A N 1
ATOM 3415 C CA . ASP A 1 433 ? 4.555 0.461 17.244 1.00 89.88 433 ASP A CA 1
ATOM 3416 C C . ASP A 1 433 ? 3.278 0.114 16.465 1.00 89.88 433 ASP A C 1
ATOM 3418 O O . ASP A 1 433 ? 2.217 0.678 16.727 1.00 89.88 433 ASP A O 1
ATOM 3422 N N . ALA A 1 434 ? 3.350 -0.850 15.542 1.00 89.69 434 ALA A N 1
ATOM 3423 C CA . ALA A 1 434 ? 2.195 -1.253 14.740 1.00 89.69 434 ALA A CA 1
ATOM 3424 C C . ALA A 1 434 ? 1.079 -1.830 15.611 1.00 89.69 434 ALA A C 1
ATOM 3426 O O . ALA A 1 434 ? -0.076 -1.426 15.466 1.00 89.69 434 ALA A O 1
ATOM 3427 N N . LEU A 1 435 ? 1.404 -2.737 16.539 1.00 93.75 435 LEU A N 1
ATOM 3428 C CA . LEU A 1 435 ? 0.393 -3.298 17.433 1.00 93.75 435 LEU A CA 1
ATOM 3429 C C . LEU A 1 435 ? -0.244 -2.204 18.307 1.00 93.75 435 LEU A C 1
ATOM 3431 O O . LEU A 1 435 ? -1.465 -2.182 18.448 1.00 93.75 435 LEU A O 1
ATOM 3435 N N . ALA A 1 436 ? 0.540 -1.249 18.822 1.00 95.50 436 ALA A N 1
ATOM 3436 C CA . ALA A 1 436 ? 0.008 -0.119 19.587 1.00 95.50 436 ALA A CA 1
ATOM 3437 C C . ALA A 1 436 ? -0.973 0.741 18.764 1.00 95.50 436 ALA A C 1
ATOM 3439 O O . ALA A 1 436 ? -2.046 1.101 19.251 1.00 95.50 436 ALA A O 1
ATOM 3440 N N . ARG A 1 437 ? -0.656 1.023 17.494 1.00 94.56 437 ARG A N 1
ATOM 3441 C CA . ARG A 1 437 ? -1.546 1.761 16.578 1.00 94.56 437 ARG A CA 1
ATOM 3442 C C . ARG A 1 437 ? -2.838 0.999 16.274 1.00 94.56 437 ARG A C 1
ATOM 3444 O O . ARG A 1 437 ? -3.917 1.594 16.268 1.00 94.56 437 ARG A O 1
ATOM 3451 N N . HIS A 1 438 ? -2.762 -0.318 16.078 1.00 94.88 438 HIS A N 1
ATOM 3452 C CA . HIS A 1 438 ? -3.956 -1.147 15.889 1.00 94.88 438 HIS A CA 1
ATOM 3453 C C . HIS A 1 438 ? -4.814 -1.237 17.154 1.00 94.88 438 HIS A C 1
ATOM 3455 O O . HIS A 1 438 ? -6.035 -1.210 17.036 1.00 94.88 438 HIS A O 1
ATOM 3461 N N . VAL A 1 439 ? -4.215 -1.247 18.350 1.00 96.12 439 VAL A N 1
ATOM 3462 C CA . VAL A 1 439 ? -4.950 -1.151 19.623 1.00 96.12 439 VAL A CA 1
ATOM 3463 C C . VAL A 1 439 ? -5.741 0.156 19.708 1.00 96.12 439 VAL A C 1
ATOM 3465 O O . VAL A 1 439 ? -6.922 0.138 20.045 1.00 96.12 439 VAL A O 1
ATOM 3468 N N . ILE A 1 440 ? -5.130 1.287 19.345 1.00 96.06 440 ILE A N 1
ATOM 3469 C CA . ILE A 1 440 ? -5.810 2.591 19.299 1.00 96.06 440 ILE A CA 1
ATOM 3470 C C . ILE A 1 440 ? -7.016 2.541 18.345 1.00 96.06 440 ILE A C 1
ATOM 3472 O O . ILE A 1 440 ? -8.110 2.981 18.702 1.00 96.06 440 ILE A O 1
ATOM 3476 N N . CYS A 1 441 ? -6.835 1.965 17.154 1.00 95.56 441 CYS A N 1
ATOM 3477 C CA . CYS A 1 441 ? -7.909 1.809 16.170 1.00 95.56 441 CYS A CA 1
ATOM 3478 C C . CYS A 1 441 ? -9.006 0.839 16.630 1.00 95.56 441 CYS A C 1
ATOM 3480 O O . CYS A 1 441 ? -10.178 1.083 16.365 1.00 95.56 441 CYS A O 1
ATOM 3482 N N . ALA A 1 442 ? -8.651 -0.235 17.337 1.00 94.94 442 ALA A N 1
ATOM 3483 C CA . ALA A 1 442 ? -9.603 -1.185 17.905 1.00 94.94 442 ALA A CA 1
ATOM 3484 C C . ALA A 1 442 ? -10.469 -0.524 18.989 1.00 94.94 442 ALA A C 1
ATOM 3486 O O . ALA A 1 442 ? -11.677 -0.735 19.024 1.00 94.94 442 ALA A O 1
ATOM 3487 N N . CYS A 1 443 ? -9.887 0.340 19.826 1.00 94.62 443 CYS A N 1
ATOM 3488 C CA . CYS A 1 443 ? -10.664 1.146 20.768 1.00 94.62 443 CYS A CA 1
ATOM 3489 C C . CYS A 1 443 ? -11.642 2.085 20.042 1.00 94.62 443 CYS A C 1
ATOM 3491 O O . CYS A 1 443 ? -12.810 2.147 20.419 1.00 94.62 443 CYS A O 1
ATOM 3493 N N . ASP A 1 444 ? -11.200 2.771 18.980 1.00 93.12 444 ASP A N 1
ATOM 3494 C CA . ASP A 1 444 ? -12.081 3.622 18.161 1.00 93.12 444 ASP A CA 1
ATOM 3495 C C . ASP A 1 444 ? -13.230 2.830 17.539 1.00 93.12 444 ASP A C 1
ATOM 3497 O O . ASP A 1 444 ? -14.365 3.296 17.512 1.00 93.12 444 ASP A O 1
ATOM 3501 N N . LEU A 1 445 ? -12.938 1.616 17.077 1.00 92.56 445 LEU A N 1
ATOM 3502 C CA . LEU A 1 445 ? -13.913 0.707 16.495 1.00 92.56 445 LEU A CA 1
ATOM 3503 C C . LEU A 1 445 ? -15.000 0.308 17.504 1.00 92.56 445 LEU A C 1
ATOM 3505 O O . LEU A 1 445 ? -16.170 0.286 17.130 1.00 92.56 445 LEU A O 1
ATOM 3509 N N . VAL A 1 446 ? -14.651 0.049 18.772 1.00 90.88 446 VAL A N 1
ATOM 3510 C CA . VAL A 1 446 ? -15.644 -0.219 19.834 1.00 90.88 446 VAL A CA 1
ATOM 3511 C C . VAL A 1 446 ? -16.583 0.972 20.008 1.00 90.88 446 VAL A C 1
ATOM 3513 O O . VAL A 1 446 ? -17.797 0.794 20.058 1.00 90.88 446 VAL A O 1
ATOM 3516 N N . VAL A 1 447 ? -16.045 2.196 20.056 1.00 89.88 447 VAL A N 1
ATOM 3517 C CA . VAL A 1 447 ? -16.879 3.404 20.188 1.00 89.88 447 VAL A CA 1
ATOM 3518 C C . VAL A 1 447 ? -17.748 3.612 18.947 1.00 89.88 447 VAL A C 1
ATOM 3520 O O . VAL A 1 447 ? -18.905 4.007 19.065 1.00 89.88 447 VAL A O 1
ATOM 3523 N N . ALA A 1 448 ? -17.198 3.373 17.758 1.00 88.00 448 ALA A N 1
ATOM 3524 C CA . ALA A 1 448 ? -17.883 3.612 16.495 1.00 88.00 448 ALA A CA 1
ATOM 3525 C C . ALA A 1 448 ? -19.018 2.619 16.230 1.00 88.00 448 ALA A C 1
ATOM 3527 O O . ALA A 1 448 ? -20.093 3.026 15.794 1.00 88.00 448 ALA A O 1
ATOM 3528 N N . SER A 1 449 ? -18.773 1.336 16.498 1.00 85.44 449 SER A N 1
ATOM 3529 C CA . SER A 1 449 ? -19.740 0.255 16.288 1.00 85.44 449 SER A CA 1
ATOM 3530 C C . SER A 1 449 ? -20.745 0.110 17.431 1.00 85.44 449 SER A C 1
ATOM 3532 O O . SER A 1 449 ? -21.833 -0.407 17.207 1.00 85.44 449 SER A O 1
ATOM 3534 N N . GLY A 1 450 ? -20.394 0.548 18.646 1.00 83.44 450 GLY A N 1
ATOM 3535 C CA . GLY A 1 450 ? -21.157 0.247 19.861 1.00 83.44 450 GLY A CA 1
ATOM 3536 C C . GLY A 1 450 ? -20.980 -1.195 20.356 1.00 83.44 450 GLY A C 1
ATOM 3537 O O . GLY A 1 450 ? -21.540 -1.559 21.386 1.00 83.44 450 GLY A O 1
ATOM 3538 N N . GLU A 1 451 ? -20.175 -2.003 19.663 1.00 82.75 451 GLU A N 1
ATOM 3539 C CA . GLU A 1 451 ? -19.997 -3.428 19.922 1.00 82.75 451 GLU A CA 1
ATOM 3540 C C . GLU A 1 451 ? -18.648 -3.680 20.603 1.00 82.75 451 GLU A C 1
ATOM 3542 O O . GLU A 1 451 ? -17.577 -3.616 19.994 1.00 82.75 451 GLU A O 1
ATOM 3547 N N . ALA A 1 452 ? -18.684 -3.968 21.906 1.00 83.69 452 ALA A N 1
ATOM 3548 C CA . ALA A 1 452 ? -17.468 -4.127 22.701 1.00 83.69 452 ALA A CA 1
ATOM 3549 C C . ALA A 1 452 ? -16.754 -5.468 22.471 1.00 83.69 452 ALA A C 1
ATOM 3551 O O . ALA A 1 452 ? -15.530 -5.529 22.569 1.00 83.69 452 ALA A O 1
ATOM 3552 N N . GLN A 1 453 ? -17.479 -6.551 22.186 1.00 82.12 453 GLN A N 1
ATOM 3553 C CA . GLN A 1 453 ? -16.898 -7.887 22.019 1.00 82.12 453 GLN A CA 1
ATOM 3554 C C . GLN A 1 453 ? -16.903 -8.317 20.542 1.00 82.12 453 GLN A C 1
ATOM 3556 O O . GLN A 1 453 ? -17.816 -7.955 19.801 1.00 82.12 453 GLN A O 1
ATOM 3561 N N . PRO A 1 454 ? -15.886 -9.070 20.076 1.00 85.88 454 PRO A N 1
ATOM 3562 C CA . PRO A 1 454 ? -14.709 -9.571 20.808 1.00 85.88 454 PRO A CA 1
ATOM 3563 C C . PRO A 1 454 ? -13.550 -8.555 20.931 1.00 85.88 454 PRO A C 1
ATOM 3565 O O . PRO A 1 454 ? -12.492 -8.878 21.474 1.00 85.88 454 PRO A O 1
ATOM 3568 N N . ILE A 1 455 ? -13.726 -7.334 20.416 1.00 89.50 455 ILE A N 1
ATOM 3569 C CA . ILE A 1 455 ? -12.652 -6.348 20.215 1.00 89.50 455 ILE A CA 1
ATOM 3570 C C . ILE A 1 455 ? -11.960 -5.968 21.532 1.00 89.50 455 ILE A C 1
ATOM 3572 O O . ILE A 1 455 ? -10.733 -5.973 21.611 1.00 89.50 455 ILE A O 1
ATOM 3576 N N . ALA A 1 456 ? -12.726 -5.682 22.587 1.00 89.62 456 ALA A N 1
ATOM 3577 C CA . ALA A 1 456 ? -12.183 -5.301 23.888 1.00 89.62 456 ALA A CA 1
ATOM 3578 C C . ALA A 1 456 ? -11.300 -6.404 24.493 1.00 89.62 456 ALA A C 1
ATOM 3580 O O . ALA A 1 456 ? -10.251 -6.101 25.058 1.00 89.62 456 ALA A O 1
ATOM 3581 N N . GLY A 1 457 ? -11.678 -7.677 24.317 1.00 90.88 457 GLY A N 1
ATOM 3582 C CA . GLY A 1 457 ? -10.865 -8.812 24.755 1.00 90.88 457 GLY A CA 1
ATOM 3583 C C . GLY A 1 457 ? -9.524 -8.889 24.020 1.00 90.88 457 GLY A C 1
ATOM 3584 O O . GLY A 1 457 ? -8.486 -9.067 24.656 1.00 90.88 457 GLY A O 1
ATOM 3585 N N . GLN A 1 458 ? -9.516 -8.682 22.699 1.00 93.44 458 GLN A N 1
ATOM 3586 C CA . GLN A 1 458 ? -8.269 -8.621 21.924 1.00 93.44 458 GLN A CA 1
ATOM 3587 C C . GLN A 1 458 ? -7.384 -7.444 22.346 1.00 93.44 458 GLN A C 1
ATOM 3589 O O . GLN A 1 458 ? -6.172 -7.608 22.484 1.00 93.44 458 GLN A O 1
ATOM 3594 N N . VAL A 1 459 ? -7.981 -6.275 22.601 1.00 95.69 459 VAL A N 1
ATOM 3595 C CA . VAL A 1 459 ? -7.260 -5.100 23.110 1.00 95.69 459 VAL A CA 1
ATOM 3596 C C . VAL A 1 459 ? -6.603 -5.397 24.458 1.00 95.69 459 VAL A C 1
ATOM 3598 O O . VAL A 1 459 ? -5.438 -5.052 24.652 1.00 95.69 459 VAL A O 1
ATOM 3601 N N . ASP A 1 460 ? -7.311 -6.061 25.372 1.00 95.31 460 ASP A N 1
ATOM 3602 C CA . ASP A 1 460 ? -6.773 -6.403 26.691 1.00 95.31 460 ASP A CA 1
ATOM 3603 C C . ASP A 1 460 ? -5.550 -7.327 26.578 1.00 95.31 460 ASP A C 1
ATOM 3605 O O . ASP A 1 460 ? -4.519 -7.068 27.204 1.00 95.31 460 ASP A O 1
ATOM 3609 N N . VAL A 1 461 ? -5.615 -8.353 25.721 1.00 95.81 461 VAL A N 1
ATOM 3610 C CA . VAL A 1 461 ? -4.477 -9.252 25.459 1.00 95.81 461 VAL A CA 1
ATOM 3611 C C . VAL A 1 461 ? -3.310 -8.498 24.814 1.00 95.81 461 VAL A C 1
ATOM 3613 O O . VAL A 1 461 ? -2.171 -8.617 25.273 1.00 95.81 461 VAL A O 1
ATOM 3616 N N . ALA A 1 462 ? -3.577 -7.673 23.799 1.00 96.50 462 ALA A N 1
ATOM 3617 C CA . ALA A 1 462 ? -2.553 -6.877 23.127 1.00 96.50 462 ALA A CA 1
ATOM 3618 C C . ALA A 1 462 ? -1.825 -5.934 24.097 1.00 96.50 462 ALA A C 1
ATOM 3620 O O . ALA A 1 462 ? -0.596 -5.870 24.099 1.00 96.50 462 ALA A O 1
ATOM 3621 N N . LEU A 1 463 ? -2.563 -5.234 24.965 1.00 96.94 463 LEU A N 1
ATOM 3622 C CA . LEU A 1 463 ? -1.984 -4.333 25.964 1.00 96.94 463 LEU A CA 1
ATOM 3623 C C . LEU A 1 463 ? -1.135 -5.079 26.999 1.00 96.94 463 LEU A C 1
ATOM 3625 O O . LEU A 1 463 ? -0.103 -4.558 27.422 1.00 96.94 463 LEU A O 1
ATOM 3629 N N . ILE A 1 464 ? -1.518 -6.297 27.397 1.00 96.50 464 ILE A N 1
ATOM 3630 C CA . ILE A 1 464 ? -0.694 -7.136 28.282 1.00 96.50 464 ILE A CA 1
ATOM 3631 C C . ILE A 1 464 ? 0.654 -7.451 27.620 1.00 96.50 464 ILE A C 1
ATOM 3633 O O . ILE A 1 464 ? 1.698 -7.295 28.258 1.00 96.50 464 ILE A O 1
ATOM 3637 N N . ILE A 1 465 ? 0.650 -7.844 26.344 1.00 95.62 465 ILE A N 1
ATOM 3638 C CA . ILE A 1 465 ? 1.878 -8.133 25.588 1.00 95.62 465 ILE A CA 1
ATOM 3639 C C . ILE A 1 465 ? 2.739 -6.879 25.457 1.00 95.62 465 ILE A C 1
ATOM 3641 O O . ILE A 1 465 ? 3.922 -6.913 25.792 1.00 95.62 465 ILE A O 1
ATOM 3645 N N . LEU A 1 466 ? 2.149 -5.757 25.035 1.00 96.25 466 LEU A N 1
ATOM 3646 C CA . LEU A 1 466 ? 2.859 -4.487 24.880 1.00 96.25 466 LEU A CA 1
ATOM 3647 C C . LEU A 1 466 ? 3.514 -4.045 26.195 1.00 96.25 466 LEU A C 1
ATOM 3649 O O . LEU A 1 466 ? 4.678 -3.652 26.198 1.00 96.25 466 LEU A O 1
ATOM 3653 N N . LYS A 1 467 ? 2.826 -4.190 27.334 1.00 95.06 467 LYS A N 1
ATOM 3654 C CA . LYS A 1 467 ? 3.396 -3.915 28.665 1.00 95.06 467 LYS A CA 1
ATOM 3655 C C . LYS A 1 467 ? 4.584 -4.816 28.991 1.00 95.06 467 LYS A C 1
ATOM 3657 O O . LYS A 1 467 ? 5.587 -4.329 29.512 1.00 95.06 467 LYS A O 1
ATOM 3662 N N . ARG A 1 468 ? 4.502 -6.114 28.673 1.00 93.25 468 ARG A N 1
ATOM 3663 C CA . ARG A 1 468 ? 5.634 -7.039 28.847 1.00 93.25 468 ARG A CA 1
ATOM 3664 C C . ARG A 1 468 ? 6.818 -6.645 27.957 1.00 93.25 468 ARG A C 1
ATOM 3666 O O . ARG A 1 468 ? 7.949 -6.684 28.430 1.00 93.25 468 ARG A O 1
ATOM 3673 N N . MET A 1 469 ? 6.566 -6.209 26.722 1.00 92.19 469 MET A N 1
ATOM 3674 C CA . MET A 1 469 ? 7.605 -5.731 25.801 1.00 92.19 469 MET A CA 1
ATOM 3675 C C . MET A 1 469 ? 8.273 -4.444 26.287 1.00 92.19 469 MET A C 1
ATOM 3677 O O . MET A 1 469 ? 9.498 -4.348 26.262 1.00 92.19 469 MET A O 1
ATOM 3681 N N . LEU A 1 470 ? 7.495 -3.485 26.798 1.00 92.06 470 LEU A N 1
ATOM 3682 C CA . LEU A 1 470 ? 8.025 -2.269 27.423 1.00 92.06 470 LEU A CA 1
ATOM 3683 C C . LEU A 1 470 ? 8.900 -2.588 28.643 1.00 92.06 470 LEU A C 1
ATOM 3685 O O . LEU A 1 470 ? 9.980 -2.021 28.790 1.00 92.06 470 LEU A O 1
ATOM 3689 N N . ALA A 1 471 ? 8.456 -3.511 29.502 1.00 89.75 471 ALA A N 1
ATOM 3690 C CA . ALA A 1 471 ? 9.234 -3.956 30.656 1.00 89.75 471 ALA A CA 1
ATOM 3691 C C . ALA A 1 471 ? 10.526 -4.675 30.236 1.00 89.75 471 ALA A C 1
ATOM 3693 O O . ALA A 1 471 ? 11.574 -4.480 30.841 1.00 89.75 471 ALA A O 1
ATOM 3694 N N . HIS A 1 472 ? 10.474 -5.483 29.178 1.00 87.75 472 HIS A N 1
ATOM 3695 C CA . HIS A 1 472 ? 11.659 -6.133 28.631 1.00 87.75 472 HIS A CA 1
ATOM 3696 C C . HIS A 1 472 ? 12.667 -5.122 28.061 1.00 87.75 472 HIS A C 1
ATOM 3698 O O . HIS A 1 472 ? 13.864 -5.240 28.321 1.00 87.75 472 HIS A O 1
ATOM 3704 N N . ALA A 1 473 ? 12.191 -4.126 27.309 1.00 87.38 473 ALA A N 1
ATOM 3705 C CA . ALA A 1 473 ? 13.025 -3.070 26.744 1.00 87.38 473 ALA A CA 1
ATOM 3706 C C . ALA A 1 473 ? 13.732 -2.248 27.837 1.00 87.38 473 ALA A C 1
ATOM 3708 O O . ALA A 1 473 ? 14.932 -2.004 27.734 1.00 87.38 473 ALA A O 1
ATOM 3709 N N . SER A 1 474 ? 13.028 -1.887 28.918 1.00 85.81 474 SER A N 1
ATOM 3710 C CA . SER A 1 474 ? 13.613 -1.109 30.022 1.00 85.81 474 SER A CA 1
ATOM 3711 C C . SER A 1 474 ? 14.632 -1.891 30.857 1.00 85.81 474 SER A C 1
ATOM 3713 O O . SER A 1 474 ? 15.573 -1.309 31.390 1.00 85.81 474 SER A O 1
ATOM 3715 N N . LEU A 1 475 ? 14.486 -3.215 30.960 1.00 82.81 475 LEU A N 1
ATOM 3716 C CA . LEU A 1 475 ? 15.449 -4.074 31.659 1.00 82.81 475 LEU A CA 1
ATOM 3717 C C . LEU A 1 475 ? 16.732 -4.320 30.850 1.00 82.81 475 LEU A C 1
ATOM 3719 O O . LEU A 1 475 ? 17.765 -4.642 31.438 1.00 82.81 475 LEU A O 1
ATOM 3723 N N . ASN A 1 476 ? 16.680 -4.162 29.524 1.00 75.19 476 ASN A N 1
ATOM 3724 C CA . ASN A 1 476 ? 17.757 -4.520 28.601 1.00 75.19 476 ASN A CA 1
ATOM 3725 C C . ASN A 1 476 ? 18.313 -3.319 27.820 1.00 75.19 476 ASN A C 1
ATOM 3727 O O . ASN A 1 476 ? 18.737 -3.473 26.682 1.00 75.19 476 ASN A O 1
ATOM 3731 N N . GLU A 1 477 ? 18.383 -2.131 28.427 1.00 65.06 477 GLU A N 1
ATOM 3732 C CA . GLU A 1 477 ? 18.960 -0.926 27.795 1.00 65.06 477 GLU A CA 1
ATOM 3733 C C . GLU A 1 477 ? 20.451 -1.056 27.397 1.00 65.06 477 GLU A C 1
ATOM 3735 O O . GLU A 1 477 ? 21.004 -0.176 26.733 1.00 65.06 477 GLU A O 1
ATOM 3740 N N . ALA A 1 478 ? 21.130 -2.145 27.775 1.00 61.00 478 ALA A N 1
ATOM 3741 C CA . ALA A 1 478 ? 22.468 -2.464 27.285 1.00 61.00 478 ALA A CA 1
ATOM 3742 C C . ALA A 1 478 ? 22.459 -2.769 25.768 1.00 61.00 478 ALA A C 1
ATOM 3744 O O . ALA A 1 478 ? 21.474 -3.259 25.233 1.00 61.00 478 ALA A O 1
ATOM 3745 N N . LYS A 1 479 ? 23.588 -2.494 25.095 1.00 55.16 479 LYS A N 1
ATOM 3746 C CA . LYS A 1 479 ? 23.789 -2.309 23.633 1.00 55.16 479 LYS A CA 1
ATOM 3747 C C . LYS A 1 479 ? 23.161 -3.297 22.623 1.00 55.16 479 LYS A C 1
ATOM 3749 O O . LYS A 1 479 ? 23.222 -2.987 21.438 1.00 55.16 479 LYS A O 1
ATOM 3754 N N . ASP A 1 480 ? 22.579 -4.413 23.052 1.00 61.53 480 ASP A N 1
ATOM 3755 C CA . ASP A 1 480 ? 22.004 -5.450 22.182 1.00 61.53 480 ASP A CA 1
ATOM 3756 C C . ASP A 1 480 ? 20.511 -5.751 22.479 1.00 61.53 480 ASP A C 1
ATOM 3758 O O . ASP A 1 480 ? 19.965 -6.731 21.971 1.00 61.53 480 ASP A O 1
ATOM 3762 N N . GLY A 1 481 ? 19.842 -4.941 23.312 1.00 68.50 481 GLY A N 1
ATOM 3763 C CA . GLY A 1 481 ? 18.426 -5.104 23.664 1.00 68.50 481 GLY A CA 1
ATOM 3764 C C . GLY A 1 481 ? 17.435 -4.433 22.702 1.00 68.50 481 GLY A C 1
ATOM 3765 O O . GLY A 1 481 ? 17.795 -3.655 21.820 1.00 68.50 481 GLY A O 1
ATOM 3766 N N . LEU A 1 482 ? 16.141 -4.728 22.880 1.00 80.75 482 LEU A N 1
ATOM 3767 C CA . LEU A 1 482 ? 15.058 -4.048 22.162 1.00 80.75 482 LEU A CA 1
ATOM 3768 C C . LEU A 1 482 ? 14.999 -2.574 22.591 1.00 80.75 482 LEU A C 1
ATOM 3770 O O . LEU A 1 482 ? 14.597 -2.274 23.712 1.00 80.75 482 LEU A O 1
ATOM 3774 N N . HIS A 1 483 ? 15.349 -1.656 21.689 1.00 82.81 483 HIS A N 1
ATOM 3775 C CA . HIS A 1 483 ? 15.290 -0.216 21.942 1.00 82.81 483 HIS A CA 1
ATOM 3776 C C . HIS A 1 483 ? 14.006 0.391 21.375 1.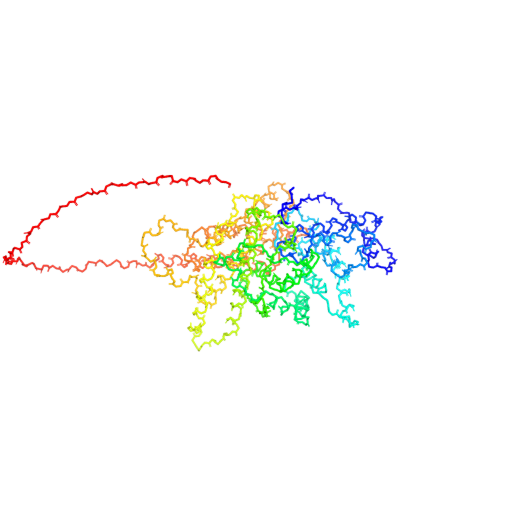00 82.81 483 HIS A C 1
ATOM 3778 O O . HIS A 1 483 ? 13.790 0.395 20.163 1.00 82.81 483 HIS A O 1
ATOM 3784 N N . LEU A 1 484 ? 13.163 0.927 22.258 1.00 85.25 484 LEU A N 1
ATOM 3785 C CA . LEU A 1 484 ? 11.912 1.592 21.901 1.00 85.25 484 LEU A CA 1
ATOM 3786 C C . LEU A 1 484 ? 12.075 3.105 22.043 1.00 85.25 484 LEU A C 1
ATOM 3788 O O . LEU A 1 484 ? 12.650 3.578 23.021 1.00 85.25 484 LEU A O 1
ATOM 3792 N N . THR A 1 485 ? 11.577 3.867 21.070 1.00 87.38 485 THR A N 1
ATOM 3793 C CA . THR A 1 485 ? 11.585 5.332 21.143 1.00 87.38 485 THR A CA 1
ATOM 3794 C C . THR A 1 485 ? 10.485 5.832 22.078 1.00 87.38 485 THR A C 1
ATOM 3796 O O . THR A 1 485 ? 9.467 5.159 22.268 1.00 87.38 485 THR A O 1
ATOM 3799 N N . ASP A 1 486 ? 10.648 7.046 22.612 1.00 89.12 486 ASP A N 1
ATOM 3800 C CA . ASP A 1 486 ? 9.629 7.686 23.453 1.00 89.12 486 ASP A CA 1
ATOM 3801 C C . ASP A 1 486 ? 8.262 7.739 22.757 1.00 89.12 486 ASP A C 1
ATOM 3803 O O . ASP A 1 486 ? 7.235 7.487 23.385 1.00 89.12 486 ASP A O 1
ATOM 3807 N N . ASP A 1 487 ? 8.240 7.969 21.442 1.00 89.62 487 ASP A N 1
ATOM 3808 C CA . ASP A 1 487 ? 7.015 7.985 20.643 1.00 89.62 487 ASP A CA 1
ATOM 3809 C C . ASP A 1 487 ? 6.262 6.649 20.679 1.00 89.62 487 ASP A C 1
ATOM 3811 O O . ASP A 1 487 ? 5.031 6.638 20.692 1.00 89.62 487 ASP A O 1
ATOM 3815 N N . VAL A 1 488 ? 6.964 5.511 20.670 1.00 89.88 488 VAL A N 1
ATOM 3816 C CA . VAL A 1 488 ? 6.329 4.184 20.771 1.00 89.88 488 VAL A CA 1
ATOM 3817 C C . VAL A 1 488 ? 5.752 3.995 22.171 1.00 89.88 488 VAL A C 1
ATOM 3819 O O . VAL A 1 488 ? 4.599 3.589 22.320 1.00 89.88 488 VAL A O 1
ATOM 3822 N N . VAL A 1 489 ? 6.509 4.368 23.207 1.00 92.81 489 VAL A N 1
ATOM 3823 C CA . VAL A 1 489 ? 6.058 4.291 24.605 1.00 92.81 489 VAL A CA 1
ATOM 3824 C C . VAL A 1 489 ? 4.800 5.138 24.827 1.00 92.81 489 VAL A C 1
ATOM 3826 O O . VAL A 1 489 ? 3.854 4.686 25.474 1.00 92.81 489 VAL A O 1
ATOM 3829 N N . GLN A 1 490 ? 4.756 6.355 24.279 1.00 94.81 490 GLN A N 1
ATOM 3830 C CA . GLN A 1 490 ? 3.587 7.229 24.384 1.00 94.81 490 GLN A CA 1
ATOM 3831 C C . GLN A 1 490 ? 2.369 6.670 23.639 1.00 94.81 490 GLN A C 1
ATOM 3833 O O . GLN A 1 490 ? 1.255 6.785 24.147 1.00 94.81 490 GLN A O 1
ATOM 3838 N N . ARG A 1 491 ? 2.549 6.005 22.488 1.00 95.06 491 ARG A N 1
ATOM 3839 C CA . ARG A 1 491 ? 1.433 5.347 21.782 1.00 95.06 491 ARG A CA 1
ATOM 3840 C C . ARG A 1 491 ? 0.853 4.175 22.565 1.00 95.06 491 ARG A C 1
ATOM 3842 O O . ARG A 1 491 ? -0.368 4.055 22.633 1.00 95.06 491 ARG A O 1
ATOM 3849 N N . VAL A 1 492 ? 1.688 3.358 23.213 1.00 95.38 492 VAL A N 1
ATOM 3850 C CA . VAL A 1 492 ? 1.188 2.286 24.095 1.00 95.38 492 VAL A CA 1
ATOM 3851 C C . VAL A 1 492 ? 0.350 2.882 25.230 1.00 95.38 492 VAL A C 1
ATOM 3853 O O . VAL A 1 492 ? -0.775 2.442 25.456 1.00 95.38 492 VAL A O 1
ATOM 3856 N N . LYS A 1 493 ? 0.840 3.950 25.877 1.00 95.06 493 LYS A N 1
ATOM 3857 C CA . LYS A 1 493 ? 0.086 4.672 26.918 1.00 95.06 493 LYS A CA 1
ATOM 3858 C C . LYS A 1 493 ? -1.228 5.252 26.397 1.00 95.06 493 LYS A C 1
ATOM 3860 O O . LYS A 1 493 ? -2.235 5.188 27.092 1.00 95.06 493 LYS A O 1
ATOM 3865 N N . LEU A 1 494 ? -1.247 5.798 25.181 1.00 95.38 494 LEU A N 1
ATOM 3866 C CA . LEU A 1 494 ? -2.475 6.293 24.559 1.00 95.38 494 LEU A CA 1
ATOM 3867 C C . LEU A 1 494 ? -3.502 5.167 24.364 1.00 95.38 494 LEU A C 1
ATOM 3869 O O . LEU A 1 494 ? -4.679 5.362 24.665 1.00 95.38 494 LEU A O 1
ATOM 3873 N N . GLY A 1 495 ? -3.060 3.987 23.918 1.00 94.38 495 GLY A N 1
ATOM 3874 C CA . GLY A 1 495 ? -3.904 2.794 23.824 1.00 94.38 495 GLY A CA 1
ATOM 3875 C C . GLY A 1 495 ? -4.490 2.377 25.178 1.00 94.38 495 GLY A C 1
ATOM 3876 O O . GLY A 1 495 ? -5.689 2.113 25.272 1.00 94.38 495 GLY A O 1
ATOM 3877 N N . GLU A 1 496 ? -3.677 2.389 26.240 1.00 95.00 496 GLU A N 1
ATOM 3878 C CA . GLU A 1 496 ? -4.131 2.111 27.611 1.00 95.00 496 GLU A CA 1
ATOM 3879 C C . GLU A 1 496 ? -5.192 3.106 28.087 1.00 95.00 496 GLU A C 1
ATOM 3881 O O . GLU A 1 496 ? -6.228 2.693 28.611 1.00 95.00 496 GLU A O 1
ATOM 3886 N N . THR A 1 497 ? -4.960 4.404 27.876 1.00 94.50 497 THR A N 1
ATOM 3887 C CA . THR A 1 497 ? -5.905 5.462 28.254 1.00 94.50 497 THR A CA 1
ATOM 3888 C C . THR A 1 497 ? -7.243 5.280 27.542 1.00 94.50 497 THR A C 1
ATOM 3890 O O . THR A 1 497 ? -8.278 5.239 28.205 1.00 94.50 497 THR A O 1
ATOM 3893 N N . ARG A 1 498 ? -7.238 5.064 26.217 1.00 92.75 498 ARG A N 1
ATOM 3894 C CA . ARG A 1 498 ? -8.478 4.823 25.455 1.00 92.75 498 ARG A CA 1
ATOM 3895 C C . ARG A 1 498 ? -9.220 3.582 25.940 1.00 92.75 498 ARG A C 1
ATOM 3897 O O . ARG A 1 498 ? -10.443 3.593 26.064 1.00 92.75 498 ARG A O 1
ATOM 3904 N N . ARG A 1 499 ? -8.497 2.504 26.259 1.00 93.25 499 ARG A N 1
ATOM 3905 C CA . ARG A 1 499 ? -9.115 1.287 26.798 1.00 93.25 499 ARG A CA 1
ATOM 3906 C C . ARG A 1 499 ? -9.732 1.512 28.183 1.00 93.25 499 ARG A C 1
ATOM 3908 O O . ARG A 1 499 ? -10.783 0.937 28.473 1.00 93.25 499 ARG A O 1
ATOM 3915 N N . ALA A 1 500 ? -9.105 2.330 29.028 1.00 90.38 500 ALA A N 1
ATOM 3916 C CA . ALA A 1 500 ? -9.637 2.689 30.340 1.00 90.38 500 ALA A CA 1
ATOM 3917 C C . ALA A 1 500 ? -10.918 3.534 30.228 1.00 90.38 500 ALA A C 1
ATOM 3919 O O . ALA A 1 500 ? -11.890 3.247 30.927 1.00 90.38 500 ALA A O 1
ATOM 3920 N N . GLU A 1 501 ? -10.949 4.508 29.314 1.00 88.75 501 GLU A N 1
ATOM 3921 C CA . GLU A 1 501 ? -12.132 5.333 29.023 1.00 88.75 501 GLU A CA 1
ATOM 3922 C C . GLU A 1 501 ? -13.338 4.480 28.606 1.00 88.75 501 GLU A C 1
ATOM 3924 O O . GLU A 1 501 ? -14.449 4.712 29.086 1.00 88.75 501 GLU A O 1
ATOM 3929 N N . LEU A 1 502 ? -13.113 3.434 27.800 1.00 86.56 502 LEU A N 1
ATOM 3930 C CA . LEU A 1 502 ? -14.154 2.471 27.431 1.00 86.56 502 LEU A CA 1
ATOM 3931 C C . LEU A 1 502 ? -14.754 1.765 28.655 1.00 86.56 502 LEU A C 1
ATOM 3933 O O . LEU A 1 502 ? -15.974 1.703 28.773 1.00 86.56 502 LEU A O 1
ATOM 3937 N N . THR A 1 503 ? -13.923 1.283 29.591 1.00 77.19 503 THR A N 1
ATOM 3938 C CA . THR A 1 503 ? -14.398 0.598 30.811 1.00 77.19 503 THR A CA 1
ATOM 3939 C C . THR A 1 503 ? -15.242 1.522 31.686 1.00 77.19 503 THR A C 1
ATOM 3941 O O . THR A 1 503 ? -16.298 1.112 32.171 1.00 77.19 503 THR A O 1
ATOM 3944 N N . VAL A 1 504 ? -14.792 2.768 31.873 1.00 70.50 504 VAL A N 1
ATOM 3945 C CA . VAL A 1 504 ? -15.498 3.772 32.684 1.00 70.50 504 VAL A CA 1
ATOM 3946 C C . VAL A 1 504 ? -16.835 4.152 32.043 1.00 70.50 504 VAL A C 1
ATOM 3948 O O . VAL A 1 504 ? -17.838 4.237 32.748 1.00 70.50 504 VAL A O 1
ATOM 3951 N N . GLY A 1 505 ? -16.881 4.303 30.714 1.00 60.84 505 GLY A N 1
ATOM 3952 C CA . GLY A 1 505 ? -18.115 4.571 29.972 1.00 60.84 505 GLY A CA 1
ATOM 3953 C C . GLY A 1 505 ? -19.148 3.447 30.095 1.00 60.84 505 GLY A C 1
ATOM 3954 O O . GLY A 1 505 ? -20.315 3.720 30.369 1.00 60.84 505 GLY A O 1
ATOM 3955 N N . THR A 1 506 ? -18.728 2.181 29.983 1.00 58.16 506 THR A N 1
ATOM 3956 C CA . THR A 1 506 ? -19.624 1.028 30.201 1.00 58.16 506 THR A CA 1
ATOM 3957 C C . THR A 1 506 ? -20.114 0.904 31.644 1.00 58.16 506 THR A C 1
ATOM 3959 O O . THR A 1 506 ? -21.268 0.542 31.854 1.00 58.16 506 THR A O 1
ATOM 3962 N N . ALA A 1 507 ? -19.282 1.228 32.640 1.00 54.00 507 ALA A N 1
ATOM 3963 C CA . ALA A 1 507 ? -19.685 1.195 34.047 1.00 54.00 507 ALA A CA 1
ATOM 3964 C C . ALA A 1 507 ? -20.700 2.304 34.379 1.00 54.00 507 ALA A C 1
ATOM 3966 O O . ALA A 1 507 ? -21.706 2.038 35.029 1.00 54.00 507 ALA A O 1
ATOM 3967 N N . ALA A 1 508 ? -20.494 3.519 33.862 1.00 51.56 508 ALA A N 1
ATOM 3968 C CA . ALA A 1 508 ? -21.426 4.633 34.045 1.00 51.56 508 ALA A CA 1
ATOM 3969 C C . ALA A 1 508 ? -22.769 4.422 33.317 1.00 51.56 508 ALA A C 1
ATOM 3971 O O . ALA A 1 508 ? -23.808 4.857 33.810 1.00 51.56 508 ALA A O 1
ATOM 3972 N N . ALA A 1 509 ? -22.768 3.739 32.165 1.00 50.66 509 ALA A N 1
ATOM 3973 C CA . ALA A 1 509 ? -23.993 3.360 31.458 1.00 50.66 509 ALA A CA 1
ATOM 3974 C C . ALA A 1 509 ? -24.775 2.246 32.181 1.00 50.66 509 ALA A C 1
ATOM 3976 O O . ALA A 1 509 ? -26.001 2.258 32.165 1.00 50.66 509 ALA A O 1
ATOM 3977 N N . ALA A 1 510 ? -24.084 1.321 32.857 1.00 48.53 510 ALA A N 1
ATOM 3978 C CA . ALA A 1 510 ? -24.706 0.271 33.670 1.00 48.53 510 ALA A CA 1
ATOM 3979 C C . ALA A 1 510 ? -25.279 0.782 35.011 1.00 48.53 510 ALA A C 1
ATOM 3981 O O . ALA A 1 510 ? -26.108 0.110 35.619 1.00 48.53 510 ALA A O 1
ATOM 3982 N N . GLU A 1 511 ? -24.853 1.963 35.473 1.00 41.19 511 GLU A N 1
ATOM 3983 C CA . GLU A 1 511 ? -25.339 2.612 36.700 1.00 41.19 511 GLU A CA 1
ATOM 3984 C C . GLU A 1 511 ? -26.503 3.595 36.471 1.00 41.19 511 GLU A C 1
ATOM 3986 O O . GLU A 1 511 ? -27.016 4.168 37.435 1.00 41.19 511 GLU A O 1
ATOM 3991 N N . GLN A 1 512 ? -26.974 3.785 35.230 1.00 36.34 512 GLN A N 1
ATOM 3992 C CA . GLN A 1 512 ? -28.243 4.482 35.000 1.00 36.34 512 GLN A CA 1
ATOM 3993 C C . GLN A 1 512 ? -29.402 3.537 35.352 1.00 36.34 512 GLN A C 1
ATOM 3995 O O . GLN A 1 512 ? -29.553 2.504 34.701 1.00 36.34 512 GLN A O 1
ATOM 4000 N N . PRO A 1 513 ? -30.227 3.845 36.371 1.00 36.44 513 PRO A N 1
ATOM 4001 C CA . PRO A 1 513 ? -31.356 2.996 36.700 1.00 36.44 513 PRO A CA 1
ATOM 4002 C C . PRO A 1 513 ? -32.349 3.029 35.541 1.00 36.44 513 PRO A C 1
ATOM 4004 O O . PRO A 1 513 ? -32.829 4.096 35.151 1.00 36.44 513 PRO A O 1
ATOM 4007 N N . GLU A 1 514 ? -32.670 1.845 35.023 1.00 36.53 514 GLU A N 1
ATOM 4008 C CA . GLU A 1 514 ? -33.906 1.582 34.295 1.00 36.53 514 GLU A CA 1
ATOM 4009 C C . GLU A 1 514 ? -35.048 2.213 35.102 1.00 36.53 514 GLU A C 1
ATOM 4011 O O . GLU A 1 514 ? -35.413 1.732 36.181 1.00 36.53 514 GLU A O 1
ATOM 4016 N N . VAL A 1 515 ? -35.591 3.332 34.616 1.00 37.72 515 VAL A N 1
ATOM 4017 C CA . VAL A 1 515 ? -36.874 3.839 35.098 1.00 37.72 515 VAL A CA 1
ATOM 4018 C C . VAL A 1 515 ? -37.906 2.845 34.591 1.00 37.72 515 VAL A C 1
ATOM 4020 O O . VAL A 1 515 ? -38.482 2.987 33.518 1.00 37.72 515 VAL A O 1
ATOM 4023 N N . THR A 1 516 ? -38.069 1.775 35.357 1.00 36.62 516 THR A N 1
ATOM 4024 C CA . THR A 1 516 ? -39.218 0.895 35.268 1.00 36.62 516 THR A CA 1
ATOM 4025 C C . THR A 1 516 ? -40.434 1.755 35.587 1.00 36.62 516 THR A C 1
ATOM 4027 O O . THR A 1 516 ? -40.574 2.273 36.696 1.00 36.62 516 THR A O 1
ATOM 4030 N N . GLU A 1 517 ? -41.299 1.957 34.591 1.00 38.84 517 GLU A N 1
ATOM 4031 C CA . GLU A 1 517 ? -42.668 2.423 34.802 1.00 38.84 517 GLU A CA 1
ATOM 4032 C C . GLU A 1 517 ? -43.390 1.389 35.674 1.00 38.84 517 GLU A C 1
ATOM 4034 O O . GLU A 1 517 ? -44.048 0.466 35.200 1.00 38.84 517 GLU A O 1
ATOM 4039 N N . ALA A 1 518 ? -43.222 1.524 36.986 1.00 36.50 518 ALA A N 1
ATOM 4040 C CA . ALA A 1 518 ? -44.058 0.877 37.969 1.00 36.50 518 ALA A CA 1
ATOM 4041 C C . ALA A 1 518 ? -45.297 1.753 38.194 1.00 36.50 518 ALA A C 1
ATOM 4043 O O . ALA A 1 518 ? -45.256 2.775 38.875 1.00 36.50 518 ALA A O 1
ATOM 4044 N N . ASP A 1 519 ? -46.398 1.304 37.601 1.00 36.44 519 ASP A N 1
ATOM 4045 C CA . ASP A 1 519 ? -47.638 1.068 38.337 1.00 36.44 519 ASP A CA 1
ATOM 4046 C C . ASP A 1 519 ? -48.227 2.289 39.076 1.00 36.44 519 ASP A C 1
ATOM 4048 O O . ASP A 1 519 ? -48.283 2.364 40.306 1.00 36.44 519 ASP A O 1
ATOM 4052 N N . VAL A 1 520 ? -48.750 3.253 38.309 1.00 37.72 520 VAL A N 1
ATOM 4053 C CA . VAL A 1 520 ? -49.789 4.157 38.822 1.00 37.72 520 VAL A CA 1
ATOM 4054 C C . VAL A 1 520 ? -51.127 3.433 38.705 1.00 37.72 520 VAL A C 1
ATOM 4056 O O . VAL A 1 520 ? -51.807 3.483 37.681 1.00 37.72 520 VAL A O 1
ATOM 4059 N N . GLY A 1 521 ? -51.499 2.746 39.783 1.00 32.97 521 GLY A N 1
ATOM 4060 C CA . GLY A 1 521 ? -52.813 2.140 39.935 1.00 32.97 521 GLY A CA 1
ATOM 4061 C C . GLY A 1 521 ? -53.934 3.176 39.821 1.00 32.97 521 GLY A C 1
ATOM 4062 O O . GLY A 1 521 ? -54.021 4.111 40.618 1.00 32.97 521 GLY A O 1
ATOM 4063 N N . ILE A 1 522 ? -54.839 2.961 38.866 1.00 36.31 522 ILE A N 1
ATOM 4064 C CA . ILE A 1 522 ? -56.172 3.566 38.857 1.00 36.31 522 ILE A CA 1
ATOM 4065 C C . ILE A 1 522 ? -57.197 2.434 38.912 1.00 36.31 522 ILE A C 1
ATOM 4067 O O . ILE A 1 522 ? -57.277 1.569 38.044 1.00 36.31 522 ILE A O 1
ATOM 4071 N N . VAL A 1 523 ? -57.958 2.444 40.000 1.00 33.28 523 VAL A N 1
ATOM 4072 C CA . VAL A 1 523 ? -59.025 1.505 40.334 1.00 33.28 523 VAL A CA 1
ATOM 4073 C C . VAL A 1 523 ? -60.340 1.964 39.689 1.00 33.28 523 VAL A C 1
ATOM 4075 O O . VAL A 1 523 ? -60.782 3.071 39.971 1.00 33.28 523 VAL A O 1
ATOM 4078 N N . ARG A 1 524 ? -60.954 1.038 38.930 1.00 34.38 524 ARG A N 1
ATOM 4079 C CA . ARG A 1 524 ? -62.393 0.821 38.622 1.00 34.38 524 ARG A CA 1
ATOM 4080 C C . ARG A 1 524 ? -63.210 1.908 37.901 1.00 34.38 524 ARG A C 1
ATOM 4082 O O . ARG A 1 524 ? -63.390 3.001 38.414 1.00 34.38 524 ARG A O 1
ATOM 4089 N N . ASP A 1 525 ? -63.867 1.518 36.804 1.00 30.86 525 ASP A N 1
ATOM 4090 C CA . ASP A 1 525 ? -65.275 1.067 36.834 1.00 30.86 525 ASP A CA 1
ATOM 4091 C C . ASP A 1 525 ? -65.714 0.526 35.454 1.00 30.86 525 ASP A C 1
ATOM 4093 O O . ASP A 1 525 ? -65.626 1.220 34.443 1.00 30.86 525 ASP A O 1
ATOM 4097 N N . ASP A 1 526 ? -66.204 -0.718 35.427 1.00 36.09 526 ASP A N 1
ATOM 4098 C CA . ASP A 1 526 ? -66.983 -1.276 34.310 1.00 36.09 526 ASP A CA 1
ATOM 4099 C C . ASP A 1 526 ? -68.421 -0.738 34.357 1.00 36.09 526 ASP A C 1
ATOM 4101 O O . ASP A 1 526 ? -69.003 -0.596 35.440 1.00 36.09 526 ASP A O 1
ATOM 4105 N N . PRO A 1 527 ? -69.075 -0.601 33.191 1.00 40.22 527 PRO A N 1
ATOM 4106 C CA . PRO A 1 527 ? -70.336 -1.321 33.057 1.00 40.22 527 PRO A CA 1
ATOM 4107 C C . PRO A 1 527 ? -70.518 -2.054 31.717 1.00 40.22 527 PRO A C 1
ATOM 4109 O O . PRO A 1 527 ? -70.108 -1.612 30.646 1.00 40.22 527 PRO A O 1
ATOM 4112 N N . MET A 1 528 ? -71.221 -3.182 31.845 1.00 33.16 528 MET A N 1
ATOM 4113 C CA . MET A 1 528 ? -71.762 -4.091 30.827 1.00 33.16 528 MET A CA 1
ATOM 4114 C C . MET A 1 528 ? -72.485 -3.420 29.632 1.00 33.16 528 MET A C 1
ATOM 4116 O O . MET A 1 528 ? -73.016 -2.316 29.767 1.00 33.16 528 MET A O 1
ATOM 4120 N N . PRO A 1 529 ? -72.616 -4.136 28.493 1.00 44.59 529 PRO A N 1
ATOM 4121 C CA . PRO A 1 529 ? -73.129 -3.616 27.225 1.00 44.59 529 PRO A CA 1
ATOM 4122 C C . PRO A 1 529 ? -74.646 -3.838 27.056 1.00 44.59 529 PRO A C 1
ATOM 4124 O O . PRO A 1 529 ? -75.224 -4.679 27.751 1.00 44.59 529 PRO A O 1
ATOM 4127 N N . PRO A 1 530 ? -75.298 -3.189 26.072 1.00 37.47 530 PRO A N 1
ATOM 4128 C CA . PRO A 1 530 ? -76.559 -3.663 25.531 1.00 37.47 530 PRO A CA 1
ATOM 4129 C C . PRO A 1 530 ? -76.377 -4.422 24.208 1.00 37.47 530 PRO A C 1
ATOM 4131 O O . PRO A 1 530 ? -75.438 -4.210 23.441 1.00 37.47 530 PRO A O 1
ATOM 4134 N N . ALA A 1 531 ? -77.323 -5.333 24.004 1.00 35.72 531 ALA A N 1
ATOM 4135 C CA . ALA A 1 531 ? -77.426 -6.313 22.940 1.00 35.72 531 ALA A CA 1
ATOM 4136 C C . ALA A 1 531 ? -78.066 -5.775 21.643 1.00 35.72 531 ALA A C 1
ATOM 4138 O O . ALA A 1 531 ? -78.653 -4.695 21.618 1.00 35.72 531 ALA A O 1
ATOM 4139 N N . ASP A 1 532 ? -78.015 -6.654 20.637 1.00 35.06 532 ASP A N 1
ATOM 4140 C CA . ASP A 1 532 ? -78.800 -6.730 19.398 1.00 35.06 532 ASP A CA 1
ATOM 4141 C C . ASP A 1 532 ? -78.382 -5.859 18.202 1.00 35.06 532 ASP A C 1
ATOM 4143 O O . ASP A 1 532 ? -78.566 -4.646 18.178 1.00 35.06 532 ASP A O 1
ATOM 4147 N N . GLN A 1 533 ? -77.915 -6.530 17.138 1.00 33.28 533 GLN A N 1
ATOM 4148 C CA . GLN A 1 533 ? -78.640 -6.773 15.869 1.00 33.28 533 GLN A CA 1
ATOM 4149 C C . GLN A 1 533 ? -77.629 -7.309 14.828 1.00 33.28 533 GLN A C 1
ATOM 4151 O O . GLN A 1 533 ? -76.683 -6.632 14.453 1.00 33.28 533 GLN A O 1
ATOM 4156 N N . LEU A 1 534 ? -77.649 -8.615 14.540 1.00 32.69 534 LEU A N 1
ATOM 4157 C CA . LEU A 1 534 ? -78.371 -9.262 13.430 1.00 32.69 534 LEU A CA 1
ATOM 4158 C C . LEU A 1 534 ? -77.624 -9.234 12.078 1.00 32.69 534 LEU A C 1
ATOM 4160 O O . LEU A 1 534 ? -77.624 -8.223 11.387 1.00 32.69 534 LEU A O 1
ATOM 4164 N N . SER A 1 535 ? -77.257 -10.449 11.634 1.00 32.50 535 SER A N 1
ATOM 4165 C CA . SER A 1 535 ? -77.179 -10.913 10.226 1.00 32.50 535 SER A CA 1
ATOM 4166 C C . SER A 1 535 ? -75.938 -10.464 9.427 1.00 32.50 535 SER A C 1
ATOM 4168 O O . SER A 1 535 ? -75.528 -9.322 9.514 1.00 32.50 535 SER A O 1
ATOM 4170 N N . ALA A 1 536 ? -75.290 -11.252 8.570 1.00 33.44 536 ALA A N 1
ATOM 4171 C CA . ALA A 1 536 ? -75.498 -12.608 8.086 1.00 33.44 536 ALA A CA 1
ATOM 4172 C C . ALA A 1 536 ? -74.161 -13.128 7.517 1.00 33.44 536 ALA A C 1
ATOM 4174 O O . ALA A 1 536 ? -73.453 -12.406 6.818 1.00 33.44 536 ALA A O 1
ATOM 4175 N N . GLU A 1 537 ? -73.862 -14.393 7.782 1.00 37.88 537 GLU A N 1
ATOM 4176 C CA . GLU A 1 537 ? -73.016 -15.257 6.947 1.00 37.88 537 GLU A CA 1
ATOM 4177 C C . GLU A 1 537 ? -73.862 -15.764 5.745 1.00 37.88 537 GLU A C 1
ATOM 4179 O O . GLU A 1 537 ? -75.095 -15.758 5.862 1.00 37.88 537 GLU A O 1
ATOM 4184 N N . PRO A 1 538 ? -73.282 -16.203 4.599 1.00 49.12 538 PRO A N 1
ATOM 4185 C CA . PRO A 1 538 ? -72.573 -17.488 4.598 1.00 49.12 538 PRO A CA 1
ATOM 4186 C C . PRO A 1 538 ? -71.356 -17.663 3.660 1.00 49.12 538 PRO A C 1
ATOM 4188 O O . PRO A 1 538 ? -71.269 -17.132 2.557 1.00 49.12 538 PRO A O 1
ATOM 4191 N N . ALA A 1 539 ? -70.463 -18.515 4.169 1.00 36.53 539 ALA A N 1
ATOM 4192 C CA . ALA A 1 539 ? -69.609 -19.550 3.572 1.00 36.53 539 ALA A CA 1
ATOM 4193 C C . ALA A 1 539 ? -69.656 -19.879 2.059 1.00 36.53 539 ALA A C 1
ATOM 4195 O O . ALA A 1 539 ? -70.726 -20.068 1.485 1.00 36.53 539 ALA A O 1
ATOM 4196 N N . ALA A 1 540 ? -68.465 -20.159 1.500 1.00 34.16 540 ALA A N 1
ATOM 4197 C CA . ALA A 1 540 ? -68.084 -21.433 0.841 1.00 34.16 540 ALA A CA 1
ATOM 4198 C C . ALA A 1 540 ? -66.588 -21.378 0.416 1.00 34.16 540 ALA A C 1
ATOM 4200 O O . ALA A 1 540 ? -66.214 -20.557 -0.411 1.00 34.16 540 ALA A O 1
ATOM 4201 N N . THR A 1 541 ? -65.655 -22.044 1.112 1.00 36.12 541 THR A N 1
ATOM 4202 C CA . THR A 1 541 ? -65.010 -23.340 0.761 1.00 36.12 541 THR A CA 1
ATOM 4203 C C . THR A 1 541 ? -64.748 -23.613 -0.724 1.00 36.12 541 THR A C 1
ATOM 4205 O O . THR A 1 541 ? -65.697 -23.905 -1.443 1.00 36.12 541 THR A O 1
ATOM 4208 N N . THR A 1 542 ? -63.465 -23.702 -1.108 1.00 33.94 542 THR A N 1
ATOM 4209 C CA . THR A 1 542 ? -62.874 -24.881 -1.787 1.00 33.94 542 THR A CA 1
ATOM 4210 C C . THR A 1 542 ? -61.341 -24.795 -1.771 1.00 33.94 542 THR A C 1
ATOM 4212 O O . THR A 1 542 ? -60.778 -23.765 -2.133 1.00 33.94 542 THR A O 1
ATOM 4215 N N . GLU A 1 543 ? -60.693 -25.874 -1.323 1.00 37.66 543 GLU A N 1
ATOM 4216 C CA . GLU A 1 543 ? -59.248 -26.142 -1.427 1.00 37.66 543 GLU A CA 1
ATOM 4217 C C . GLU A 1 543 ? -58.860 -26.658 -2.852 1.00 37.66 543 GLU A C 1
ATOM 4219 O O . GLU A 1 543 ? -59.604 -26.395 -3.798 1.00 37.66 543 GLU A O 1
ATOM 4224 N N . PRO A 1 544 ? -57.709 -27.338 -3.084 1.00 48.50 544 PRO A N 1
ATOM 4225 C CA . PRO A 1 544 ? -56.619 -26.838 -3.918 1.00 48.50 544 PRO A CA 1
ATOM 4226 C C . PRO A 1 544 ? -56.454 -27.650 -5.220 1.00 48.50 544 PRO A C 1
ATOM 4228 O O . PRO A 1 544 ? -57.015 -28.733 -5.378 1.00 48.50 544 PRO A O 1
ATOM 4231 N N . VAL A 1 545 ? -55.629 -27.170 -6.156 1.00 35.66 545 VAL A N 1
ATOM 4232 C CA . VAL A 1 545 ? -55.186 -27.986 -7.299 1.00 35.66 545 VAL A CA 1
ATOM 4233 C C . VAL A 1 545 ? -53.665 -28.004 -7.381 1.00 35.66 545 VAL A C 1
ATOM 4235 O O . VAL A 1 545 ? -52.992 -26.977 -7.333 1.00 35.66 545 VAL A O 1
ATOM 4238 N N . VAL A 1 546 ? -53.188 -29.239 -7.463 1.00 34.59 546 VAL A N 1
ATOM 4239 C CA . VAL A 1 546 ? -51.826 -29.758 -7.509 1.00 34.59 546 VAL A CA 1
ATOM 4240 C C . VAL A 1 546 ? -51.396 -29.925 -8.975 1.00 34.59 546 VAL A C 1
ATOM 4242 O O . VAL A 1 546 ? -52.151 -30.514 -9.741 1.00 34.59 546 VAL A O 1
ATOM 4245 N N . GLU A 1 547 ? -50.171 -29.463 -9.284 1.00 35.31 547 GLU A N 1
ATOM 4246 C CA . GLU A 1 547 ? -49.231 -29.928 -10.340 1.00 35.31 547 GLU A CA 1
ATOM 4247 C C . GLU A 1 547 ? -49.631 -29.819 -11.843 1.00 35.31 547 GLU A C 1
ATOM 4249 O O . GLU A 1 547 ? -50.809 -29.638 -12.140 1.00 35.31 547 GLU A O 1
ATOM 4254 N N . PRO A 1 548 ? -48.689 -29.898 -12.830 1.00 47.00 548 PRO A N 1
ATOM 4255 C CA . PRO A 1 548 ? -47.362 -30.521 -12.744 1.00 47.00 548 PRO A CA 1
ATOM 4256 C C . PRO A 1 548 ? -46.156 -29.819 -13.400 1.00 47.00 548 PRO A C 1
ATOM 4258 O O . PRO A 1 548 ? -46.231 -28.947 -14.263 1.00 47.00 548 PRO A O 1
ATOM 4261 N N . ILE A 1 549 ? -45.014 -30.350 -12.966 1.00 36.97 549 ILE A N 1
ATOM 4262 C CA . ILE A 1 549 ? -43.709 -30.461 -13.620 1.00 36.97 549 ILE A CA 1
ATOM 4263 C C . ILE A 1 549 ? -43.846 -30.745 -15.126 1.00 36.97 549 ILE A C 1
ATOM 4265 O O . ILE A 1 549 ? -44.608 -31.619 -15.532 1.00 36.97 549 ILE A O 1
ATOM 4269 N N . SER A 1 550 ? -43.049 -30.059 -15.948 1.00 35.41 550 SER A N 1
ATOM 4270 C CA . SER A 1 550 ? -42.766 -30.451 -17.335 1.00 35.41 550 SER A CA 1
ATOM 4271 C C . SER A 1 550 ? -41.257 -30.617 -17.516 1.00 35.41 550 SER A C 1
ATOM 4273 O O . SER A 1 550 ? -40.486 -29.667 -17.396 1.00 35.41 550 SER A O 1
ATOM 4275 N N . THR A 1 551 ? -40.871 -31.871 -17.723 1.00 36.75 551 THR A N 1
ATOM 4276 C CA . THR A 1 551 ? -39.595 -32.378 -18.241 1.00 36.75 551 THR A CA 1
ATOM 4277 C C . THR A 1 551 ? -39.518 -32.249 -19.770 1.00 36.75 551 THR A C 1
ATOM 4279 O O . THR A 1 551 ? -40.559 -32.097 -20.402 1.00 36.75 551 THR A O 1
ATOM 4282 N N . GLU A 1 552 ? -38.301 -32.440 -20.314 1.00 35.81 552 GLU A N 1
ATOM 4283 C CA . GLU A 1 552 ? -37.932 -32.593 -21.747 1.00 35.81 552 GLU A CA 1
ATOM 4284 C C . GLU A 1 552 ? -37.858 -31.266 -22.549 1.00 35.81 552 GLU A C 1
ATOM 4286 O O . GLU A 1 552 ? -38.693 -30.392 -22.386 1.00 35.81 552 GLU A O 1
ATOM 4291 N N . GLU A 1 553 ? -36.839 -30.946 -23.362 1.00 38.88 553 GLU A N 1
ATOM 4292 C CA . GLU A 1 553 ? -35.976 -31.758 -24.234 1.00 38.88 553 GLU A CA 1
ATOM 4293 C C . GLU A 1 553 ? -34.569 -31.135 -24.444 1.00 38.88 553 GLU A C 1
ATOM 4295 O O . GLU A 1 553 ? -34.392 -29.917 -24.499 1.00 38.88 553 GLU A O 1
ATOM 4300 N N . LEU A 1 554 ? -33.572 -32.009 -24.635 1.00 41.12 554 LEU A N 1
ATOM 4301 C CA . LEU A 1 554 ? -32.314 -31.749 -25.355 1.00 41.12 554 LEU A CA 1
ATOM 4302 C C . LEU A 1 554 ? -32.596 -31.467 -26.845 1.00 41.12 554 LEU A C 1
ATOM 4304 O O . LEU A 1 554 ? -33.547 -32.014 -27.398 1.00 41.12 554 LEU A O 1
ATOM 4308 N N . PRO A 1 555 ? -31.668 -30.805 -27.556 1.00 48.88 555 PRO A N 1
ATOM 4309 C CA . PRO A 1 555 ? -31.036 -31.569 -28.626 1.00 48.88 555 PRO A CA 1
ATOM 4310 C C . PRO A 1 555 ? -29.522 -31.378 -28.712 1.00 48.88 555 PRO A C 1
ATOM 4312 O O . PRO A 1 555 ? -28.966 -30.290 -28.602 1.00 48.88 555 PRO A O 1
ATOM 4315 N N . SER A 1 556 ? -28.889 -32.508 -28.990 1.00 44.91 556 SER A N 1
ATOM 4316 C CA . SER A 1 556 ? -27.601 -32.657 -29.647 1.00 44.91 556 SER A CA 1
ATOM 4317 C C . SER A 1 556 ? -27.516 -31.880 -30.966 1.00 44.91 556 SER A C 1
ATOM 4319 O O . SER A 1 556 ? -28.323 -32.138 -31.863 1.00 44.91 556 SER A O 1
ATOM 4321 N N . GLN A 1 557 ? -26.480 -31.052 -31.110 1.00 47.09 557 GLN A N 1
ATOM 4322 C CA . GLN A 1 557 ? -25.568 -31.028 -32.261 1.00 47.09 557 GLN A CA 1
ATOM 4323 C C . GLN A 1 557 ? -24.263 -30.327 -31.896 1.00 47.09 557 GLN A C 1
ATOM 4325 O O . GLN A 1 557 ? -24.335 -29.291 -31.201 1.00 47.09 557 GLN A O 1
#

Secondary structure (DSSP, 8-state):
----TTT------PPPP--------SSHHHHHHHHTTS-HHHHHHHHHHHHHHHHHHHTTT-TTS-HHHHHHHHHSTTGGGSS-HHHHHHHHHHHHHTTT-S-TT-TTTT-TTTS-HHHHHHHHHHHHHHHHHHHHHHHTTPPP-HHHHHHHHHHGGGSPTT-HHHHHHHHHHHHHHHHTTHHHHHHHHS--GGGGSTTSTTTTSPPPP-SSHHHHHHHHHHHHHHHHHHHHHHHHHHHSTTS---S----GGGGGSPPP--S-GGGS-SSPPHHHHHHHHHHHHHHHHHHHHHHHHHHHHT----TTSPPPHHHHHHHHHHHHHHHHHHHHHGGG--SSHHHHHSHHHHHHHHHHHHHHHHHHHHHHHH---S-TTTTS---TTGGGG--SS-HHHHHHHHHHHHHHHHHHHHHHHHHHH-PPP---HHHHHHHHHHHHHHHHHHHHHS--TTHHHHHHHHHHHHHHHHHHHHHT-STTS----HHHHHHHHHHHHHHHHHHHHHHHHHTS----------------PPP--------------------------

pLDDT: mean 75.86, std 19.43, range [25.52, 96.94]

Organism: Kalmanozyma brasiliensis (strain GHG001) (NCBI:txid1365824)

Foldseek 3Di:
DDDDLLPPQDDDDDDQDDDADDDDDPDLVVRQLNRSVDDSVNSLVLLLNLLSQLCNLCVLLCPLADSVLSNVLSVDPCSVVPDQSLLSLLSSLLSLQCNPPPASQDLLRLELVLRDPRSNVSSVVSLVVSVVSLCVCVVVVNPQDLSSLNSLLSSLSNDPQPDPSSVVSLVSLQCSCVVVVLLVVQCVVPVDLVCCDPPHPNVQPQPDADPDLVVLLVNLSSLVSNCSSLSSLLSNCLLQLLDDSPPDQGDQSLLRGHFRADSHSPVDDPDDDPVRSVVSNLSSLLSLLSNLSNVVVVLVVVPPQPPVRADDPVSVVVLLVSQVSLLVSLVVLVVQADPDPVSCRGSSVSSSLSSLSSSLSSQLNSCVRHVARHRCVVVPPPPVPPVVDDPLDRNSVVVNVVVLVVLLVVLVVLVCCCVPVVDDRSDALSSLQSNLSVLLSLLSVCVSSVPCPPSLVSSVSSLVSSVVLVVQCVVPVPDRGHDHDPVSVVSSVSSVVSSVVVVVVVVVVVPPDDPPPDDPDDDDDDDDDDDDDDDDDDDDDDDDDDDDDDDDDDDDD